Protein AF-0000000076614137 (afdb_homodimer)

Nearest PDB structures (foldseek):
  2bdt-assembly1_A-2  TM=6.161E-01  e=2.046E-04  Halalkalibacterium halodurans C-125
  7e9v-assembly1_A  TM=4.951E-01  e=6.235E-05  Homo sapiens
  1k6m-assembly1_A  TM=4.804E-01  e=2.887E-03  Homo sapiens
  4q1c-assembly1_B  TM=4.899E-01  e=1.077E-01  Homo sapiens
  3hnf-assembly1_B  TM=5.229E-01  e=7.682E+00  Homo sapiens

Structure (mmCIF, N/CA/C/O backbone):
data_AF-0000000076614137-model_v1
#
loop_
_entity.id
_entity.type
_entity.pdbx_description
1 polymer 'Uncharacterized protein'
#
loop_
_atom_site.group_PDB
_atom_site.id
_atom_site.type_symbol
_atom_site.label_atom_id
_atom_site.label_alt_id
_atom_site.label_comp_id
_atom_site.label_asym_id
_atom_site.label_entity_id
_atom_site.label_seq_id
_atom_site.pdbx_PDB_ins_code
_atom_site.Cartn_x
_atom_site.Cartn_y
_atom_site.Cartn_z
_atom_site.occupancy
_atom_site.B_iso_or_equiv
_atom_site.auth_seq_id
_atom_site.auth_comp_id
_atom_site.auth_asym_id
_atom_site.auth_atom_id
_atom_site.pdbx_PDB_model_num
ATOM 1 N N . MET A 1 1 ? -42.375 39.562 22.141 1 20.2 1 MET A N 1
ATOM 2 C CA . MET A 1 1 ? -42.719 38.844 20.922 1 20.2 1 MET A CA 1
ATOM 3 C C . MET A 1 1 ? -41.5 38.188 20.328 1 20.2 1 MET A C 1
ATOM 5 O O . MET A 1 1 ? -41.531 36.969 20.062 1 20.2 1 MET A O 1
ATOM 9 N N . ASP A 1 2 ? -40.688 38.719 19.234 1 20.59 2 ASP A N 1
ATOM 10 C CA . ASP A 1 2 ? -40.344 38.281 17.891 1 20.59 2 ASP A CA 1
ATOM 11 C C . ASP A 1 2 ? -38.969 37.656 17.875 1 20.59 2 ASP A C 1
ATOM 13 O O . ASP A 1 2 ? -38 38.25 17.359 1 20.59 2 ASP A O 1
ATOM 17 N N . SER A 1 3 ? -38.406 37.031 18.797 1 27.34 3 SER A N 1
ATOM 18 C CA . SER A 1 3 ? -37 36.562 18.938 1 27.34 3 SER A CA 1
ATOM 19 C C . SER A 1 3 ? -36.719 35.438 17.969 1 27.34 3 SER A C 1
ATOM 21 O O . SER A 1 3 ? -35.656 34.781 18.062 1 27.34 3 SER A O 1
ATOM 23 N N . SER A 1 4 ? -37.688 34.844 17.141 1 26.98 4 SER A N 1
ATOM 24 C CA . SER A 1 4 ? -37.688 33.5 16.594 1 26.98 4 SER A CA 1
ATOM 25 C C . SER A 1 4 ? -36.719 33.375 15.422 1 26.98 4 SER A C 1
ATOM 27 O O . SER A 1 4 ? -36.531 32.281 14.883 1 26.98 4 SER A O 1
ATOM 29 N N . GLN A 1 5 ? -36.25 34.375 14.641 1 23.52 5 GLN A N 1
ATOM 30 C CA . GLN A 1 5 ? -36.031 34.156 13.211 1 23.52 5 GLN A CA 1
ATOM 31 C C . GLN A 1 5 ? -34.656 33.531 12.938 1 23.52 5 GLN A C 1
ATOM 33 O O . GLN A 1 5 ? -34.312 33.281 11.789 1 23.52 5 GLN A O 1
ATOM 38 N N . ASN A 1 6 ? -33.594 33.562 13.773 1 25.45 6 ASN A N 1
ATOM 39 C CA . ASN A 1 6 ? -32.312 33.531 13.086 1 25.45 6 ASN A CA 1
ATOM 40 C C . ASN A 1 6 ? -31.938 32.094 12.695 1 25.45 6 ASN A C 1
ATOM 42 O O . ASN A 1 6 ? -30.984 31.547 13.234 1 25.45 6 ASN A O 1
ATOM 46 N N . LYS A 1 7 ? -32.844 31.109 12.531 1 27.45 7 LYS A N 1
ATOM 47 C CA . LYS A 1 7 ? -32.562 29.688 12.391 1 27.45 7 LYS A CA 1
ATOM 48 C C . LYS A 1 7 ? -31.922 29.391 11.039 1 27.45 7 LYS A C 1
ATOM 50 O O . LYS A 1 7 ? -31.531 28.25 10.766 1 27.45 7 LYS A O 1
ATOM 55 N N . SER A 1 8 ? -32.188 30.062 9.875 1 25.67 8 SER A N 1
ATOM 56 C CA . SER A 1 8 ? -32.312 29.375 8.594 1 25.67 8 SER A CA 1
ATOM 57 C C . SER A 1 8 ? -30.953 29.141 7.953 1 25.67 8 SER A C 1
ATOM 59 O O . SER A 1 8 ? -30.859 28.547 6.879 1 25.67 8 SER A O 1
ATOM 61 N N . LEU A 1 9 ? -29.859 29.844 8.172 1 27.34 9 LEU A N 1
ATOM 62 C CA . LEU A 1 9 ? -28.891 30.062 7.105 1 27.34 9 LEU A CA 1
ATOM 63 C C . LEU A 1 9 ? -27.969 28.875 6.953 1 27.34 9 LEU A C 1
ATOM 65 O O . LEU A 1 9 ? -27.094 28.875 6.082 1 27.34 9 LEU A O 1
ATOM 69 N N . SER A 1 10 ? -27.781 28 7.973 1 29.66 10 SER A N 1
ATOM 70 C CA . SER A 1 10 ? -26.531 27.234 7.93 1 29.66 10 SER A CA 1
ATOM 71 C C . SER A 1 10 ? -26.656 26.031 7.004 1 29.66 10 SER A C 1
ATOM 73 O O . SER A 1 10 ? -25.75 25.219 6.926 1 29.66 10 SER A O 1
ATOM 75 N N . ALA A 1 11 ? -27.797 25.672 6.383 1 33.12 11 ALA A N 1
ATOM 76 C CA . ALA A 1 11 ? -28.141 24.469 5.637 1 33.12 11 ALA A CA 1
ATOM 77 C C . ALA A 1 11 ? -27.5 24.469 4.254 1 33.12 11 ALA A C 1
ATOM 79 O O . ALA A 1 11 ? -27.375 23.422 3.613 1 33.12 11 ALA A O 1
ATOM 80 N N . PRO A 1 12 ? -27.188 25.641 3.57 1 38.19 12 PRO A N 1
ATOM 81 C CA . PRO A 1 12 ? -27.016 25.641 2.117 1 38.19 12 PRO A CA 1
ATOM 82 C C . PRO A 1 12 ? -25.672 25.031 1.688 1 38.19 12 PRO A C 1
ATOM 84 O O . PRO A 1 12 ? -25.531 24.594 0.543 1 38.19 12 PRO A O 1
ATOM 87 N N . ALA A 1 13 ? -24.703 25.172 2.441 1 34.91 13 ALA A N 1
ATOM 88 C CA . ALA A 1 13 ? -23.375 24.844 1.896 1 34.91 13 ALA A CA 1
ATOM 89 C C . ALA A 1 13 ? -23.219 23.344 1.707 1 34.91 13 ALA A C 1
ATOM 91 O O . ALA A 1 13 ? -22.641 22.891 0.715 1 34.91 13 ALA A O 1
ATOM 92 N N . ASP A 1 14 ? -23.781 22.516 2.498 1 37.19 14 ASP A N 1
ATOM 93 C CA . ASP A 1 14 ? -23.656 21.062 2.416 1 37.19 14 ASP A CA 1
ATOM 94 C C . ASP A 1 14 ? -24.391 20.516 1.193 1 37.19 14 ASP A C 1
ATOM 96 O O . ASP A 1 14 ? -23.938 19.562 0.561 1 37.19 14 ASP A O 1
ATOM 100 N N . ALA A 1 15 ? -25.562 21.109 0.831 1 41.69 15 ALA A N 1
ATOM 101 C CA . ALA A 1 15 ? -26.344 20.719 -0.329 1 41.69 15 ALA A CA 1
ATOM 102 C C . ALA A 1 15 ? -25.625 21.031 -1.629 1 41.69 15 ALA A C 1
ATOM 104 O O . ALA A 1 15 ? -25.672 20.25 -2.584 1 41.69 15 ALA A O 1
ATOM 105 N N . LEU A 1 16 ? -24.922 22.078 -1.684 1 40.22 16 LEU A N 1
ATOM 106 C CA . LEU A 1 16 ? -24.203 22.469 -2.883 1 40.22 16 LEU A CA 1
ATOM 107 C C . LEU A 1 16 ? -22.984 21.578 -3.107 1 40.22 16 LEU A C 1
ATOM 109 O O . LEU A 1 16 ? -22.656 21.234 -4.246 1 40.22 16 LEU A O 1
ATOM 113 N N . ILE A 1 17 ? -22.375 21.141 -2.102 1 39.84 17 ILE A N 1
ATOM 114 C CA . ILE A 1 17 ? -21.234 20.234 -2.221 1 39.84 17 ILE A CA 1
ATOM 115 C C . ILE A 1 17 ? -21.734 18.859 -2.664 1 39.84 17 ILE A C 1
ATOM 117 O O . ILE A 1 17 ? -21.109 18.219 -3.521 1 39.84 17 ILE A O 1
ATOM 121 N N . GLU A 1 18 ? -22.844 18.453 -2.156 1 42.62 18 GLU A N 1
ATOM 122 C CA . GLU A 1 18 ? -23.453 17.203 -2.605 1 42.62 18 GLU A CA 1
ATOM 123 C C . GLU A 1 18 ? -23.906 17.297 -4.062 1 42.62 18 GLU A C 1
ATOM 125 O O . GLU A 1 18 ? -23.734 16.359 -4.836 1 42.62 18 GLU A O 1
ATOM 130 N N . ASP A 1 19 ? -24.438 18.406 -4.426 1 43.34 19 ASP A N 1
ATOM 131 C CA . ASP A 1 19 ? -24.906 18.641 -5.785 1 43.34 19 ASP A CA 1
ATOM 132 C C . ASP A 1 19 ? -23.75 18.688 -6.777 1 43.34 19 ASP A C 1
ATOM 134 O O . ASP A 1 19 ? -23.844 18.125 -7.871 1 43.34 19 ASP A O 1
ATOM 138 N N . LYS A 1 20 ? -22.734 19.422 -6.434 1 38.66 20 LYS A N 1
ATOM 139 C CA . LYS A 1 20 ? -21.609 19.5 -7.355 1 38.66 20 LYS A CA 1
ATOM 140 C C . LYS A 1 20 ? -20.828 18.188 -7.398 1 38.66 20 LYS A C 1
ATOM 142 O O . LYS A 1 20 ? -20.359 17.781 -8.461 1 38.66 20 LYS A O 1
ATOM 147 N N . ALA A 1 21 ? -20.641 17.578 -6.324 1 39.12 21 ALA A N 1
ATOM 148 C CA . ALA A 1 21 ? -20.094 16.219 -6.332 1 39.12 21 ALA A CA 1
ATOM 149 C C . ALA A 1 21 ? -21 15.266 -7.102 1 39.12 21 ALA A C 1
ATOM 151 O O . ALA A 1 21 ? -20.516 14.438 -7.879 1 39.12 21 ALA A O 1
ATOM 152 N N . GLU A 1 22 ? -22.281 15.352 -6.957 1 43.31 22 GLU A N 1
ATOM 153 C CA . GLU A 1 22 ? -23.25 14.641 -7.781 1 43.31 22 GLU A CA 1
ATOM 154 C C . GLU A 1 22 ? -23.188 15.102 -9.234 1 43.31 22 GLU A C 1
ATOM 156 O O . GLU A 1 22 ? -23.234 14.281 -10.156 1 43.31 22 GLU A O 1
ATOM 161 N N . ALA A 1 23 ? -23.109 16.391 -9.508 1 40.66 23 ALA A N 1
ATOM 162 C CA . ALA A 1 23 ? -23.016 16.891 -10.875 1 40.66 23 ALA A CA 1
ATOM 163 C C . ALA A 1 23 ? -21.688 16.484 -11.516 1 40.66 23 ALA A C 1
ATOM 165 O O . ALA A 1 23 ? -21.656 16.062 -12.68 1 40.66 23 ALA A O 1
ATOM 166 N N . LEU A 1 24 ? -20.609 16.641 -10.859 1 38.47 24 LEU A N 1
ATOM 167 C CA . LEU A 1 24 ? -19.328 16.156 -11.383 1 38.47 24 LEU A CA 1
ATOM 168 C C . LEU A 1 24 ? -19.344 14.641 -11.523 1 38.47 24 LEU A C 1
ATOM 170 O O . LEU A 1 24 ? -18.812 14.102 -12.5 1 38.47 24 LEU A O 1
ATOM 174 N N . ALA A 1 25 ? -19.953 13.953 -10.562 1 39.44 25 ALA A N 1
ATOM 175 C CA . ALA A 1 25 ? -20.25 12.531 -10.719 1 39.44 25 ALA A CA 1
ATOM 176 C C . ALA A 1 25 ? -21.203 12.289 -11.883 1 39.44 25 ALA A C 1
ATOM 178 O O . ALA A 1 25 ? -21.016 11.352 -12.664 1 39.44 25 ALA A O 1
ATOM 179 N N . GLU A 1 26 ? -22.203 13.07 -12.008 1 41.53 26 GLU A N 1
ATOM 180 C CA . GLU A 1 26 ? -23.109 12.992 -13.141 1 41.53 26 GLU A CA 1
ATOM 181 C C . GLU A 1 26 ? -22.375 13.297 -14.453 1 41.53 26 GLU A C 1
ATOM 183 O O . GLU A 1 26 ? -22.609 12.633 -15.461 1 41.53 26 GLU A O 1
ATOM 188 N N . LEU A 1 27 ? -21.609 14.352 -14.508 1 37.06 27 LEU A N 1
ATOM 189 C CA . LEU A 1 27 ? -20.844 14.641 -15.719 1 37.06 27 LEU A CA 1
ATOM 190 C C . LEU A 1 27 ? -19.859 13.523 -16.016 1 37.06 27 LEU A C 1
ATOM 192 O O . LEU A 1 27 ? -19.734 13.094 -17.172 1 37.06 27 LEU A O 1
ATOM 196 N N . ASN A 1 28 ? -19.109 13.109 -15.07 1 36.03 28 ASN A N 1
ATOM 197 C CA . ASN A 1 28 ? -18.25 11.953 -15.281 1 36.03 28 ASN A CA 1
ATOM 198 C C . ASN A 1 28 ? -19.062 10.68 -15.5 1 36.03 28 ASN A C 1
ATOM 200 O O . ASN A 1 28 ? -18.656 9.82 -16.281 1 36.03 28 ASN A O 1
ATOM 204 N N . GLN A 1 29 ? -20.125 10.57 -14.852 1 37.5 29 GLN A N 1
ATOM 205 C CA . GLN A 1 29 ? -21.062 9.492 -15.164 1 37.5 29 GLN A CA 1
ATOM 206 C C . GLN A 1 29 ? -21.578 9.602 -16.594 1 37.5 29 GLN A C 1
ATOM 208 O O . GLN A 1 29 ? -21.781 8.586 -17.266 1 37.5 29 GLN A O 1
ATOM 213 N N . GLU A 1 30 ? -22.078 10.711 -17.016 1 36.88 30 GLU A N 1
ATOM 214 C CA . GLU A 1 30 ? -22.531 10.836 -18.406 1 36.88 30 GLU A CA 1
ATOM 215 C C . GLU A 1 30 ? -21.438 10.445 -19.391 1 36.88 30 GLU A C 1
ATOM 217 O O . GLU A 1 30 ? -21.719 9.789 -20.391 1 36.88 30 GLU A O 1
ATOM 222 N N . VAL A 1 31 ? -20.266 10.898 -19.219 1 33.88 31 VAL A N 1
ATOM 223 C CA . VAL A 1 31 ? -19.188 10.438 -20.094 1 33.88 31 VAL A CA 1
ATOM 224 C C . VAL A 1 31 ? -18.938 8.945 -19.859 1 33.88 31 VAL A C 1
ATOM 226 O O . VAL A 1 31 ? -18.734 8.188 -20.797 1 33.88 31 VAL A O 1
ATOM 229 N N . LEU A 1 32 ? -18.906 8.531 -18.578 1 34.47 32 LEU A N 1
ATOM 230 C CA . LEU A 1 32 ? -18.688 7.137 -18.234 1 34.47 32 LEU A CA 1
ATOM 231 C C . LEU A 1 32 ? -19.969 6.328 -18.391 1 34.47 32 LEU A C 1
ATOM 233 O O . LEU A 1 32 ? -19.922 5.105 -18.547 1 34.47 32 LEU A O 1
ATOM 237 N N . SER A 1 33 ? -21.141 6.777 -18.016 1 37.41 33 SER A N 1
ATOM 238 C CA . SER A 1 33 ? -22.359 6.004 -18.219 1 37.41 33 SER A CA 1
ATOM 239 C C . SER A 1 33 ? -22.484 5.52 -19.656 1 37.41 33 SER A C 1
ATOM 241 O O . SER A 1 33 ? -23.422 4.781 -19.984 1 37.41 33 SER A O 1
ATOM 243 N N . LYS A 1 34 ? -22.25 6.398 -20.609 1 38.81 34 LYS A N 1
ATOM 244 C CA . LYS A 1 34 ? -22.703 5.805 -21.859 1 38.81 34 LYS A CA 1
ATOM 245 C C . LYS A 1 34 ? -22.375 4.312 -21.906 1 38.81 34 LYS A C 1
ATOM 247 O O . LYS A 1 34 ? -23.281 3.477 -21.922 1 38.81 34 LYS A O 1
ATOM 252 N N . LYS A 1 35 ? -21.391 3.656 -22.953 1 36.19 35 LYS A N 1
ATOM 253 C CA . LYS A 1 35 ? -21.469 2.371 -23.656 1 36.19 35 LYS A CA 1
ATOM 254 C C . LYS A 1 35 ? -20.891 1.248 -22.797 1 36.19 35 LYS A C 1
ATOM 256 O O . LYS A 1 35 ? -19.672 1.085 -22.719 1 36.19 35 LYS A O 1
ATOM 261 N N . ILE A 1 36 ? -21.281 1.041 -21.547 1 46.97 36 ILE A N 1
ATOM 262 C CA . ILE A 1 36 ? -21.047 -0.361 -21.234 1 46.97 36 ILE A CA 1
ATOM 263 C C . ILE A 1 36 ? -21.031 -1.191 -22.516 1 46.97 36 ILE A C 1
ATOM 265 O O . ILE A 1 36 ? -22.047 -1.337 -23.172 1 46.97 36 ILE A O 1
ATOM 269 N N . SER A 1 37 ? -20.016 -1.216 -23 1 53.12 37 SER A N 1
ATOM 270 C CA . SER A 1 37 ? -19.922 -1.922 -24.281 1 53.12 37 SER A CA 1
ATOM 271 C C . SER A 1 37 ? -20.562 -3.307 -24.188 1 53.12 37 SER A C 1
ATOM 273 O O . SER A 1 37 ? -20.531 -3.939 -23.125 1 53.12 37 SER A O 1
ATOM 275 N N . LYS A 1 38 ? -21.594 -3.633 -24.891 1 59.59 38 LYS A N 1
ATOM 276 C CA . LYS A 1 38 ? -22.156 -4.957 -25.141 1 59.59 38 LYS A CA 1
ATOM 277 C C . LYS A 1 38 ? -21.141 -6.055 -24.828 1 59.59 38 LYS A C 1
ATOM 279 O O . LYS A 1 38 ? -21.531 -7.168 -24.453 1 59.59 38 LYS A O 1
ATOM 284 N N . TYR A 1 39 ? -19.922 -5.594 -24.672 1 62.72 39 TYR A N 1
ATOM 285 C CA . TYR A 1 39 ? -18.875 -6.609 -24.547 1 62.72 39 TYR A CA 1
ATOM 286 C C . TYR A 1 39 ? -18.578 -6.898 -23.078 1 62.72 39 TYR A C 1
ATOM 288 O O . TYR A 1 39 ? -18.109 -7.988 -22.75 1 62.72 39 TYR A O 1
ATOM 296 N N . ASP A 1 40 ? -18.938 -5.984 -22.234 1 64.06 40 ASP A N 1
ATOM 297 C CA . ASP A 1 40 ? -18.516 -6.145 -20.844 1 64.06 40 ASP A CA 1
ATOM 298 C C . ASP A 1 40 ? -19.438 -7.105 -20.094 1 64.06 40 ASP A C 1
ATOM 300 O O . ASP A 1 40 ? -19.062 -7.68 -19.078 1 64.06 40 ASP A O 1
ATOM 304 N N . VAL A 1 41 ? -20.484 -7.422 -20.656 1 64 41 VAL A N 1
ATOM 305 C CA . VAL A 1 41 ? -21.469 -8.281 -20.016 1 64 41 VAL A CA 1
ATOM 306 C C . VAL A 1 41 ? -21.125 -9.75 -20.266 1 64 41 VAL A C 1
ATOM 308 O O . VAL A 1 41 ? -21.422 -10.609 -19.438 1 64 41 VAL A O 1
ATOM 311 N N . LEU A 1 42 ? -20.375 -10.016 -21.312 1 72.81 42 LEU A N 1
ATOM 312 C CA . LEU A 1 42 ? -20.109 -11.406 -21.672 1 72.81 42 LEU A CA 1
ATOM 313 C C . LEU A 1 42 ? -18.812 -11.898 -21.031 1 72.81 42 LEU A C 1
ATOM 315 O O . LEU A 1 42 ? -17.797 -11.211 -21.062 1 72.81 42 LEU A O 1
ATOM 319 N N . LYS A 1 43 ? -18.984 -13.062 -20.391 1 77.75 43 LYS A N 1
ATOM 320 C CA . LYS A 1 43 ? -17.844 -13.672 -19.719 1 77.75 43 LYS A CA 1
ATOM 321 C C . LYS A 1 43 ? -17.062 -14.562 -20.688 1 77.75 43 LYS A C 1
ATOM 323 O O . LYS A 1 43 ? -17.656 -15.258 -21.516 1 77.75 43 LYS A O 1
ATOM 328 N N . VAL A 1 44 ? -15.805 -14.32 -20.656 1 83.88 44 VAL A N 1
ATOM 329 C CA . VAL A 1 44 ? -14.922 -15.188 -21.422 1 83.88 44 VAL A CA 1
ATOM 330 C C . VAL A 1 44 ? -14.078 -16.031 -20.469 1 83.88 44 VAL A C 1
ATOM 332 O O . VAL A 1 44 ? -13.383 -15.5 -19.609 1 83.88 44 VAL A O 1
ATOM 335 N N . ARG A 1 45 ? -14.195 -17.344 -20.609 1 81.56 45 ARG A N 1
ATOM 336 C CA . ARG A 1 45 ? -13.391 -18.25 -19.812 1 81.56 45 ARG A CA 1
ATOM 337 C C . ARG A 1 45 ? -12.102 -18.625 -20.531 1 81.56 45 ARG A C 1
ATOM 339 O O . ARG A 1 45 ? -12.141 -19.062 -21.688 1 81.56 45 ARG A O 1
ATOM 346 N N . VAL A 1 46 ? -11.031 -18.406 -19.906 1 83.5 46 VAL A N 1
ATOM 347 C CA . VAL A 1 46 ? -9.727 -18.719 -20.469 1 83.5 46 VAL A CA 1
ATOM 348 C C . VAL A 1 46 ? -9.141 -19.953 -19.781 1 83.5 46 VAL A C 1
ATOM 350 O O . VAL A 1 46 ? -8.914 -19.953 -18.578 1 83.5 46 VAL A O 1
ATOM 353 N N . TRP A 1 47 ? -8.922 -20.922 -20.562 1 78.56 47 TRP A N 1
ATOM 354 C CA . TRP A 1 47 ? -8.531 -22.234 -20.031 1 78.56 47 TRP A CA 1
ATOM 355 C C . TRP A 1 47 ? -7.016 -22.391 -20.078 1 78.56 47 TRP A C 1
ATOM 357 O O . TRP A 1 47 ? -6.371 -22.047 -21.062 1 78.56 47 TRP A O 1
ATOM 367 N N . LEU A 1 48 ? -6.566 -22.719 -19 1 75.06 48 LEU A N 1
ATOM 368 C CA . LEU A 1 48 ? -5.203 -23.219 -18.906 1 75.06 48 LEU A CA 1
ATOM 369 C C . LEU A 1 48 ? -5.199 -24.75 -18.781 1 75.06 48 LEU A C 1
ATOM 371 O O . LEU A 1 48 ? -6.219 -25.391 -19.031 1 75.06 48 LEU A O 1
ATOM 375 N N . ASP A 1 49 ? -4.16 -25.5 -18.625 1 68.31 49 ASP A N 1
ATOM 376 C CA . ASP A 1 49 ? -4.086 -26.953 -18.594 1 68.31 49 ASP A CA 1
ATOM 377 C C . ASP A 1 49 ? -5.223 -27.547 -17.766 1 68.31 49 ASP A C 1
ATOM 379 O O . ASP A 1 49 ? -6.117 -28.203 -18.297 1 68.31 49 ASP A O 1
ATOM 383 N N . ASP A 1 50 ? -5.371 -27.266 -16.609 1 63.78 50 ASP A N 1
ATOM 384 C CA . ASP A 1 50 ? -6.367 -27.953 -15.781 1 63.78 50 ASP A CA 1
ATOM 385 C C . ASP A 1 50 ? -7.293 -26.953 -15.102 1 63.78 50 ASP A C 1
ATOM 387 O O . ASP A 1 50 ? -8.156 -27.328 -14.305 1 63.78 50 ASP A O 1
ATOM 391 N N . HIS A 1 51 ? -7.188 -25.688 -15.414 1 68.12 51 HIS A N 1
ATOM 392 C CA . HIS A 1 51 ? -8.039 -24.688 -14.773 1 68.12 51 HIS A CA 1
ATOM 393 C C . HIS A 1 51 ? -8.305 -23.516 -15.703 1 68.12 51 HIS A C 1
ATOM 395 O O . HIS A 1 51 ? -7.727 -23.438 -16.797 1 68.12 51 HIS A O 1
ATOM 401 N N . PHE A 1 52 ? -9.391 -22.844 -15.391 1 72.31 52 PHE A N 1
ATOM 402 C CA . PHE A 1 52 ? -9.703 -21.672 -16.203 1 72.31 52 PHE A CA 1
ATOM 403 C C . PHE A 1 52 ? -9.797 -20.422 -15.336 1 72.31 52 PHE A C 1
ATOM 405 O O . PHE A 1 52 ? -9.875 -20.516 -14.109 1 72.31 52 PHE A O 1
ATOM 412 N N . PHE A 1 53 ? -9.594 -19.297 -15.891 1 72.44 53 PHE A N 1
ATOM 413 C CA . PHE A 1 53 ? -9.898 -18.016 -15.273 1 72.44 53 PHE A CA 1
ATOM 414 C C . PHE A 1 53 ? -10.781 -17.172 -16.188 1 72.44 53 PHE A C 1
ATOM 416 O O . PHE A 1 53 ? -10.906 -17.453 -17.375 1 72.44 53 PHE A O 1
ATOM 423 N N . ILE A 1 54 ? -11.461 -16.266 -15.594 1 74.31 54 ILE A N 1
ATOM 424 C CA . ILE A 1 54 ? -12.312 -15.375 -16.375 1 74.31 54 ILE A CA 1
ATOM 425 C C . ILE A 1 54 ? -11.5 -14.188 -16.891 1 74.31 54 ILE A C 1
ATOM 427 O O . ILE A 1 54 ? -10.781 -13.539 -16.125 1 74.31 54 ILE A O 1
ATOM 431 N N . PHE A 1 55 ? -11.734 -13.953 -18.078 1 81.88 55 PHE A N 1
ATOM 432 C CA . PHE A 1 55 ? -11.039 -12.859 -18.75 1 81.88 55 PHE A CA 1
ATOM 433 C C . PHE A 1 55 ? -11.398 -11.523 -18.109 1 81.88 55 PHE A C 1
ATOM 435 O O . PHE A 1 55 ? -12.578 -11.25 -17.828 1 81.88 55 PHE A O 1
ATOM 442 N N . SER A 1 56 ? -10.375 -10.758 -17.812 1 78.75 56 SER A N 1
ATOM 443 C CA . SER A 1 56 ? -10.531 -9.414 -17.266 1 78.75 56 SER A CA 1
ATOM 444 C C . SER A 1 56 ? -9.68 -8.398 -18 1 78.75 56 SER A C 1
ATOM 446 O O . SER A 1 56 ? -8.453 -8.508 -18.016 1 78.75 56 SER A O 1
ATOM 448 N N . ARG A 1 57 ? -10.352 -7.41 -18.578 1 84.94 57 ARG A N 1
ATOM 449 C CA . ARG A 1 57 ? -9.625 -6.34 -19.25 1 84.94 57 ARG A CA 1
ATOM 450 C C . ARG A 1 57 ? -8.633 -5.676 -18.297 1 84.94 57 ARG A C 1
ATOM 452 O O . ARG A 1 57 ? -7.527 -5.312 -18.688 1 84.94 57 ARG A O 1
ATOM 459 N N . PHE A 1 58 ? -9.117 -5.574 -17.156 1 77.25 58 PHE A N 1
ATOM 460 C CA . PHE A 1 58 ? -8.297 -4.922 -16.141 1 77.25 58 PHE A CA 1
ATOM 461 C C . PHE A 1 58 ? -7.004 -5.703 -15.914 1 77.25 58 PHE A C 1
ATOM 463 O O . PHE A 1 58 ? -5.914 -5.121 -15.906 1 77.25 58 PHE A O 1
ATOM 470 N N . LEU A 1 59 ? -7.117 -6.973 -15.766 1 79.31 59 LEU A N 1
ATOM 471 C CA . LEU A 1 59 ? -5.949 -7.801 -15.484 1 79.31 59 LEU A CA 1
ATOM 472 C C . LEU A 1 59 ? -4.977 -7.785 -16.656 1 79.31 59 LEU A C 1
ATOM 474 O O . LEU A 1 59 ? -3.762 -7.715 -16.453 1 79.31 59 LEU A O 1
ATOM 478 N N . VAL A 1 60 ? -5.512 -7.867 -17.828 1 87.31 60 VAL A N 1
ATOM 479 C CA . VAL A 1 60 ? -4.672 -7.844 -19.016 1 87.31 60 VAL A CA 1
ATOM 480 C C . VAL A 1 60 ? -3.936 -6.508 -19.109 1 87.31 60 VAL A C 1
ATOM 482 O O . VAL A 1 60 ? -2.732 -6.473 -19.375 1 87.31 60 VAL A O 1
ATOM 485 N N . SER A 1 61 ? -4.691 -5.457 -18.875 1 87.88 61 SER A N 1
ATOM 486 C CA . SER A 1 61 ? -4.086 -4.129 -18.922 1 87.88 61 SER A CA 1
ATOM 487 C C . SER A 1 61 ? -2.967 -4 -17.906 1 87.88 61 SER A C 1
ATOM 489 O O . SER A 1 61 ? -1.922 -3.41 -18.188 1 87.88 61 SER A O 1
ATOM 491 N N . ARG A 1 62 ? -3.156 -4.512 -16.797 1 84 62 ARG A N 1
ATOM 492 C CA . ARG A 1 62 ? -2.174 -4.426 -15.727 1 84 62 ARG A CA 1
ATOM 493 C C . ARG A 1 62 ? -0.896 -5.176 -16.094 1 84 62 ARG A C 1
ATOM 495 O O . ARG A 1 62 ? 0.208 -4.707 -15.805 1 84 62 ARG A O 1
ATOM 502 N N . ILE A 1 63 ? -1.085 -6.328 -16.641 1 88.25 63 ILE A N 1
ATOM 503 C CA . ILE A 1 63 ? 0.084 -7.109 -17.031 1 88.25 63 ILE A CA 1
ATOM 504 C C . ILE A 1 63 ? 0.848 -6.375 -18.125 1 88.25 63 ILE A C 1
ATOM 506 O O . ILE A 1 63 ? 2.08 -6.367 -18.141 1 88.25 63 ILE A O 1
ATOM 510 N N . LEU A 1 64 ? 0.112 -5.773 -19.031 1 91.56 64 LEU A N 1
ATOM 511 C CA . LEU A 1 64 ? 0.746 -4.988 -20.078 1 91.56 64 LEU A CA 1
ATOM 512 C C . LEU A 1 64 ? 1.532 -3.82 -19.484 1 91.56 64 LEU A C 1
ATOM 514 O O . LEU A 1 64 ? 2.676 -3.576 -19.891 1 91.56 64 LEU A O 1
ATOM 518 N N . THR A 1 65 ? 0.933 -3.217 -18.547 1 86.81 65 THR A N 1
ATOM 519 C CA . THR A 1 65 ? 1.591 -2.084 -17.891 1 86.81 65 THR A CA 1
ATOM 520 C C . THR A 1 65 ? 2.82 -2.543 -17.125 1 86.81 65 THR A C 1
ATOM 522 O O . THR A 1 65 ? 3.846 -1.856 -17.109 1 86.81 65 THR A O 1
ATOM 525 N N . LEU A 1 66 ? 2.619 -3.617 -16.5 1 87.88 66 LEU A N 1
ATOM 526 C CA . LEU A 1 66 ? 3.756 -4.199 -15.797 1 87.88 66 LEU A CA 1
ATOM 527 C C . LEU A 1 66 ? 4.922 -4.438 -16.75 1 87.88 66 LEU A C 1
ATOM 529 O O . LEU A 1 66 ? 6.086 -4.324 -16.344 1 87.88 66 LEU A O 1
ATOM 533 N N . ASN A 1 67 ? 4.586 -4.73 -17.953 1 90.06 67 ASN A N 1
ATOM 534 C CA . ASN A 1 67 ? 5.605 -4.961 -18.969 1 90.06 67 ASN A CA 1
ATOM 535 C C . ASN A 1 67 ? 6.012 -3.666 -19.656 1 90.06 67 ASN A C 1
ATOM 537 O O . ASN A 1 67 ? 6.551 -3.691 -20.766 1 90.06 67 ASN A O 1
ATOM 541 N N . LYS A 1 68 ? 5.656 -2.619 -19.078 1 86.12 68 LYS A N 1
ATOM 542 C CA . LYS A 1 68 ? 6.098 -1.276 -19.453 1 86.12 68 LYS A CA 1
ATOM 543 C C . LYS A 1 68 ? 5.406 -0.794 -20.719 1 86.12 68 LYS A C 1
ATOM 545 O O . LYS A 1 68 ? 5.934 0.06 -21.438 1 86.12 68 LYS A O 1
ATOM 550 N N . VAL A 1 69 ? 4.316 -1.443 -21.047 1 90.75 69 VAL A N 1
ATOM 551 C CA . VAL A 1 69 ? 3.418 -0.832 -22.016 1 90.75 69 VAL A CA 1
ATOM 552 C C . VAL A 1 69 ? 2.689 0.348 -21.391 1 90.75 69 VAL A C 1
ATOM 554 O O . VAL A 1 69 ? 2.166 0.235 -20.266 1 90.75 69 VAL A O 1
ATOM 557 N N . PRO A 1 70 ? 2.699 1.447 -22.031 1 86.31 70 PRO A N 1
ATOM 558 C CA . PRO A 1 70 ? 2.023 2.607 -21.438 1 86.31 70 PRO A CA 1
ATOM 559 C C . PRO A 1 70 ? 0.569 2.318 -21.078 1 86.31 70 PRO A C 1
ATOM 561 O O . PRO A 1 70 ? -0.125 1.603 -21.797 1 86.31 70 PRO A O 1
ATOM 564 N N . PRO A 1 71 ? 0.075 2.994 -20 1 83.38 71 PRO A N 1
ATOM 565 C CA . PRO A 1 71 ? -1.271 2.715 -19.5 1 83.38 71 PRO A CA 1
ATOM 566 C C . PRO A 1 71 ? -2.355 2.957 -20.547 1 83.38 71 PRO A C 1
ATOM 568 O O . PRO A 1 71 ? -3.289 2.158 -20.672 1 83.38 71 PRO A O 1
ATOM 571 N N . LYS A 1 72 ? -2.26 3.979 -21.234 1 84.75 72 LYS A N 1
ATOM 572 C CA . LYS A 1 72 ? -3.264 4.305 -22.25 1 84.75 72 LYS A CA 1
ATOM 573 C C . LYS A 1 72 ? -3.375 3.195 -23.281 1 84.75 72 LYS A C 1
ATOM 575 O O . LYS A 1 72 ? -4.477 2.752 -23.609 1 84.75 72 LYS A O 1
ATOM 580 N N . ASP A 1 73 ? -2.246 2.74 -23.766 1 92.88 73 ASP A N 1
ATOM 581 C CA . ASP A 1 73 ? -2.227 1.666 -24.75 1 92.88 73 ASP A CA 1
ATOM 582 C C . ASP A 1 73 ? -2.682 0.345 -24.141 1 92.88 73 ASP A C 1
ATOM 584 O O . ASP A 1 73 ? -3.385 -0.437 -24.781 1 92.88 73 ASP A O 1
ATOM 588 N N . SER A 1 74 ? -2.254 0.111 -22.922 1 92.25 74 SER A N 1
ATOM 589 C CA . SER A 1 74 ? -2.619 -1.125 -22.234 1 92.25 74 SER A CA 1
ATOM 590 C C . SER A 1 74 ? -4.133 -1.271 -22.125 1 92.25 74 SER A C 1
ATOM 592 O O . SER A 1 74 ? -4.676 -2.355 -22.359 1 92.25 74 SER A O 1
ATOM 594 N N . ILE A 1 75 ? -4.762 -0.214 -21.844 1 88.19 75 ILE A N 1
ATOM 595 C CA . ILE A 1 75 ? -6.215 -0.21 -21.688 1 88.19 75 ILE A CA 1
ATOM 596 C C . ILE A 1 75 ? -6.875 -0.466 -23.047 1 88.19 75 ILE A C 1
ATOM 598 O O . ILE A 1 75 ? -7.797 -1.277 -23.156 1 88.19 75 ILE A O 1
ATOM 602 N N . ARG A 1 76 ? -6.391 0.143 -24.016 1 92.06 76 ARG A N 1
ATOM 603 C CA . ARG A 1 76 ? -6.965 0.007 -25.359 1 92.06 76 ARG A CA 1
ATOM 604 C C . ARG A 1 76 ? -6.738 -1.396 -25.906 1 92.06 76 ARG A C 1
ATOM 606 O O . ARG A 1 76 ? -7.641 -1.982 -26.516 1 92.06 76 ARG A O 1
ATOM 613 N N . ILE A 1 77 ? -5.566 -1.885 -25.719 1 95.19 77 ILE A N 1
ATOM 614 C CA . ILE A 1 77 ? -5.234 -3.225 -26.188 1 95.19 77 ILE A CA 1
ATOM 615 C C . ILE A 1 77 ? -6.141 -4.25 -25.516 1 95.19 77 ILE A C 1
ATOM 617 O O . ILE A 1 77 ? -6.676 -5.145 -26.172 1 95.19 77 ILE A O 1
ATOM 621 N N . ALA A 1 78 ? -6.316 -4.086 -24.25 1 92.25 78 ALA A N 1
ATOM 622 C CA . ALA A 1 78 ? -7.176 -5 -23.5 1 92.25 78 ALA A CA 1
ATOM 623 C C . ALA A 1 78 ? -8.617 -4.922 -24 1 92.25 78 ALA A C 1
ATOM 625 O O . ALA A 1 78 ? -9.305 -5.945 -24.094 1 92.25 78 ALA A O 1
ATOM 626 N N . MET A 1 79 ? -9.016 -3.752 -24.297 1 89.94 79 MET A N 1
ATOM 627 C CA . MET A 1 79 ? -10.367 -3.547 -24.828 1 89.94 79 MET A CA 1
ATOM 628 C C . MET A 1 79 ? -10.516 -4.195 -26.188 1 89.94 79 MET A C 1
ATOM 630 O O . MET A 1 79 ? -11.516 -4.867 -26.453 1 89.94 79 MET A O 1
ATOM 634 N N . ASP A 1 80 ? -9.578 -3.986 -27 1 94.12 80 ASP A N 1
ATOM 635 C CA . ASP A 1 80 ? -9.609 -4.562 -28.344 1 94.12 80 ASP A CA 1
ATOM 636 C C . ASP A 1 80 ? -9.609 -6.086 -28.281 1 94.12 80 ASP A C 1
ATOM 638 O O . ASP A 1 80 ? -10.266 -6.742 -29.094 1 94.12 80 ASP A O 1
ATOM 642 N N . LEU A 1 81 ? -8.891 -6.598 -27.375 1 94.62 81 LEU A N 1
ATOM 643 C CA . LEU A 1 81 ? -8.867 -8.047 -27.203 1 94.62 81 LEU A CA 1
ATOM 644 C C . LEU A 1 81 ? -10.242 -8.57 -26.797 1 94.62 81 LEU A C 1
ATOM 646 O O . LEU A 1 81 ? -10.727 -9.555 -27.375 1 94.62 81 LEU A O 1
ATOM 650 N N . LYS A 1 82 ? -10.82 -7.898 -25.844 1 91.31 82 LYS A N 1
ATOM 651 C CA . LYS A 1 82 ? -12.148 -8.305 -25.406 1 91.31 82 LYS A CA 1
ATOM 652 C C . LYS A 1 82 ? -13.148 -8.227 -26.562 1 91.31 82 LYS A C 1
ATOM 654 O O . LYS A 1 82 ? -13.945 -9.148 -26.766 1 91.31 82 LYS A O 1
ATOM 659 N N . LYS A 1 83 ? -13.109 -7.168 -27.219 1 91 83 LYS A N 1
ATOM 660 C CA . LYS A 1 83 ? -13.992 -6.977 -28.359 1 91 83 LYS A CA 1
ATOM 661 C C . LYS A 1 83 ? -13.812 -8.102 -29.391 1 91 83 LYS A C 1
ATOM 663 O O . LYS A 1 83 ? -14.797 -8.641 -29.891 1 91 83 LYS A O 1
ATOM 668 N N . LEU A 1 84 ? -12.594 -8.391 -29.641 1 93.31 84 LEU A N 1
ATOM 669 C CA . LEU A 1 84 ? -12.289 -9.438 -30.625 1 93.31 84 LEU A CA 1
ATOM 670 C C . LEU A 1 84 ? -12.82 -10.789 -30.156 1 93.31 84 LEU A C 1
ATOM 672 O O . LEU A 1 84 ? -13.406 -11.531 -30.938 1 93.31 84 LEU A O 1
ATOM 676 N N . LEU A 1 85 ? -12.617 -11.109 -28.938 1 92.88 85 LEU A N 1
ATOM 677 C CA . LEU A 1 85 ? -13.062 -12.391 -28.391 1 92.88 85 LEU A CA 1
ATOM 678 C C . LEU A 1 85 ? -14.578 -12.5 -28.438 1 92.88 85 LEU A C 1
ATOM 680 O O . LEU A 1 85 ? -15.125 -13.555 -28.766 1 92.88 85 LEU A O 1
ATOM 684 N N . VAL A 1 86 ? -15.242 -11.406 -28.125 1 88.94 86 VAL A N 1
ATOM 685 C CA . VAL A 1 86 ? -16.703 -11.398 -28.109 1 88.94 86 VAL A CA 1
ATOM 686 C C . VAL A 1 86 ? -17.25 -11.453 -29.531 1 88.94 86 VAL A C 1
ATOM 688 O O . VAL A 1 86 ? -18.188 -12.195 -29.812 1 88.94 86 VAL A O 1
ATOM 691 N N . GLU A 1 87 ? -16.734 -10.656 -30.375 1 89.88 87 GLU A N 1
ATOM 692 C CA . GLU A 1 87 ? -17.172 -10.625 -31.766 1 89.88 87 GLU A CA 1
ATOM 693 C C . GLU A 1 87 ? -16.969 -11.977 -32.438 1 89.88 87 GLU A C 1
ATOM 695 O O . GLU A 1 87 ? -17.781 -12.383 -33.281 1 89.88 87 GLU A O 1
ATOM 700 N N . GLU A 1 88 ? -15.922 -12.688 -32.094 1 91.94 88 GLU A N 1
ATOM 701 C CA . GLU A 1 88 ? -15.641 -14.008 -32.625 1 91.94 88 GLU A CA 1
ATOM 702 C C . GLU A 1 88 ? -16.375 -15.094 -31.844 1 91.94 88 GLU A C 1
ATOM 704 O O . GLU A 1 88 ? -16.156 -16.281 -32.062 1 91.94 88 GLU A O 1
ATOM 709 N N . GLU A 1 89 ? -17.125 -14.648 -30.828 1 88.94 89 GLU A N 1
ATOM 710 C CA . GLU A 1 89 ? -17.953 -15.516 -29.984 1 88.94 89 GLU A CA 1
ATOM 711 C C . GLU A 1 89 ? -17.094 -16.562 -29.266 1 88.94 89 GLU A C 1
ATOM 713 O O . GLU A 1 89 ? -17.453 -17.734 -29.219 1 88.94 89 GLU A O 1
ATOM 718 N N . LYS A 1 90 ? -15.914 -16.141 -28.938 1 90.5 90 LYS A N 1
ATOM 719 C CA . LYS A 1 90 ? -15.023 -16.984 -28.156 1 90.5 90 LYS A CA 1
ATOM 720 C C . LYS A 1 90 ? -15.273 -16.797 -26.656 1 90.5 90 LYS A C 1
ATOM 722 O O . LYS A 1 90 ? -14.508 -16.109 -25.969 1 90.5 90 LYS A O 1
ATOM 727 N N . PHE A 1 91 ? -16.219 -17.484 -26.141 1 88.19 91 PHE A N 1
ATOM 728 C CA . PHE A 1 91 ? -16.578 -17.359 -24.734 1 88.19 91 PHE A CA 1
ATOM 729 C C . PHE A 1 91 ? -15.773 -18.328 -23.875 1 88.19 91 PHE A C 1
ATOM 731 O O . PHE A 1 91 ? -15.703 -18.172 -22.656 1 88.19 91 PHE A O 1
ATOM 738 N N . GLU A 1 92 ? -15.289 -19.375 -24.531 1 88.19 92 GLU A N 1
ATOM 739 C CA . GLU A 1 92 ? -14.305 -20.281 -23.953 1 88.19 92 GLU A CA 1
ATOM 740 C C . GLU A 1 92 ? -13.078 -20.422 -24.859 1 88.19 92 GLU A C 1
ATOM 742 O O . GLU A 1 92 ? -13.195 -20.781 -26.031 1 88.19 92 GLU A O 1
ATOM 747 N N . VAL A 1 93 ? -12.008 -20.031 -24.312 1 91.31 93 VAL A N 1
ATOM 748 C CA . VAL A 1 93 ? -10.812 -20.031 -25.141 1 91.31 93 VAL A CA 1
ATOM 749 C C . VAL A 1 93 ? -9.617 -20.562 -24.344 1 91.31 93 VAL A C 1
ATOM 751 O O . VAL A 1 93 ? -9.57 -20.438 -23.125 1 91.31 93 VAL A O 1
ATOM 754 N N . LYS A 1 94 ? -8.734 -21.203 -25.031 1 89.81 94 LYS A N 1
ATOM 755 C CA . LYS A 1 94 ? -7.473 -21.562 -24.406 1 89.81 94 LYS A CA 1
ATOM 756 C C . LYS A 1 94 ? -6.582 -20.344 -24.203 1 89.81 94 LYS A C 1
ATOM 758 O O . LYS A 1 94 ? -6.641 -19.391 -24.984 1 89.81 94 LYS A O 1
ATOM 763 N N . GLN A 1 95 ? -5.738 -20.375 -23.219 1 86.25 95 GLN A N 1
ATOM 764 C CA . GLN A 1 95 ? -4.828 -19.266 -22.953 1 86.25 95 GLN A CA 1
ATOM 765 C C . GLN A 1 95 ? -3.957 -18.969 -24.172 1 86.25 95 GLN A C 1
ATOM 767 O O . GLN A 1 95 ? -3.738 -17.812 -24.5 1 86.25 95 GLN A O 1
ATOM 772 N N . SER A 1 96 ? -3.443 -20.062 -24.766 1 87.69 96 SER A N 1
ATOM 773 C CA . SER A 1 96 ? -2.586 -19.891 -25.938 1 87.69 96 SER A CA 1
ATOM 774 C C . SER A 1 96 ? -3.328 -19.188 -27.062 1 87.69 96 SER A C 1
ATOM 776 O O . SER A 1 96 ? -2.76 -18.344 -27.766 1 87.69 96 SER A O 1
ATOM 778 N N . GLU A 1 97 ? -4.539 -19.547 -27.188 1 92.12 97 GLU A N 1
ATOM 779 C CA . GLU A 1 97 ? -5.355 -18.922 -28.219 1 92.12 97 GLU A CA 1
ATOM 780 C C . GLU A 1 97 ? -5.613 -17.453 -27.922 1 92.12 97 GLU A C 1
ATOM 782 O O . GLU A 1 97 ? -5.5 -16.594 -28.812 1 92.12 97 GLU A O 1
ATOM 787 N N . MET A 1 98 ? -6 -17.156 -26.719 1 92.25 98 MET A N 1
ATOM 788 C CA . MET A 1 98 ? -6.215 -15.766 -26.312 1 92.25 98 MET A CA 1
ATOM 789 C C . MET A 1 98 ? -4.957 -14.93 -26.531 1 92.25 98 MET A C 1
ATOM 791 O O . MET A 1 98 ? -5.027 -13.797 -27 1 92.25 98 MET A O 1
ATOM 795 N N . GLU A 1 99 ? -3.826 -15.5 -26.188 1 92.12 99 GLU A N 1
ATOM 796 C CA . GLU A 1 99 ? -2.547 -14.812 -26.328 1 92.12 99 GLU A CA 1
ATOM 797 C C . GLU A 1 99 ? -2.217 -14.531 -27.781 1 92.12 99 GLU A C 1
ATOM 799 O O . GLU A 1 99 ? -1.642 -13.492 -28.109 1 92.12 99 GLU A O 1
ATOM 804 N N . ASN A 1 100 ? -2.555 -15.492 -28.578 1 93.38 100 ASN A N 1
ATOM 805 C CA . ASN A 1 100 ? -2.334 -15.266 -30 1 93.38 100 ASN A CA 1
ATOM 806 C C . ASN A 1 100 ? -3.08 -14.023 -30.5 1 93.38 100 ASN A C 1
ATOM 808 O O . ASN A 1 100 ? -2.533 -13.234 -31.266 1 93.38 100 ASN A O 1
ATOM 812 N N . TYR A 1 101 ? -4.309 -13.922 -30.094 1 95.12 101 TYR A N 1
ATOM 813 C CA . TYR A 1 101 ? -5.082 -12.727 -30.422 1 95.12 101 TYR A CA 1
ATOM 814 C C . TYR A 1 101 ? -4.445 -11.477 -29.828 1 95.12 101 TYR A C 1
ATOM 816 O O . TYR A 1 101 ? -4.316 -10.461 -30.516 1 95.12 101 TYR A O 1
ATOM 824 N N . LEU A 1 102 ? -4.059 -11.578 -28.594 1 95.88 102 LEU A N 1
ATOM 825 C CA . LEU A 1 102 ? -3.449 -10.461 -27.891 1 95.88 102 LEU A CA 1
ATOM 826 C C . LEU A 1 102 ? -2.188 -9.992 -28.594 1 95.88 102 LEU A C 1
ATOM 828 O O . LEU A 1 102 ? -1.987 -8.789 -28.797 1 95.88 102 LEU A O 1
ATOM 832 N N . PHE A 1 103 ? -1.406 -10.938 -29.047 1 96.31 103 PHE A N 1
ATOM 833 C CA . PHE A 1 103 ? -0.12 -10.609 -29.656 1 96.31 103 PHE A CA 1
ATOM 834 C C . PHE A 1 103 ? -0.315 -9.961 -31.016 1 96.31 103 PHE A C 1
ATOM 836 O O . PHE A 1 103 ? 0.452 -9.078 -31.406 1 96.31 103 PHE A O 1
ATOM 843 N N . GLN A 1 104 ? -1.275 -10.383 -31.688 1 95.75 104 GLN A N 1
ATOM 844 C CA . GLN A 1 104 ? -1.618 -9.727 -32.938 1 95.75 104 GLN A CA 1
ATOM 845 C C . GLN A 1 104 ? -2.006 -8.273 -32.719 1 95.75 104 GLN A C 1
ATOM 847 O O . GLN A 1 104 ? -1.579 -7.383 -33.469 1 95.75 104 GLN A O 1
ATOM 852 N N . ILE A 1 105 ? -2.766 -8.078 -31.734 1 97.06 105 ILE A N 1
ATOM 853 C CA . ILE A 1 105 ? -3.207 -6.73 -31.391 1 97.06 105 ILE A CA 1
ATOM 854 C C . ILE A 1 105 ? -2.01 -5.895 -30.938 1 97.06 105 ILE A C 1
ATOM 856 O O . ILE A 1 105 ? -1.873 -4.734 -31.328 1 97.06 105 ILE A O 1
ATOM 860 N N . MET A 1 106 ? -1.172 -6.469 -30.094 1 96.56 106 MET A N 1
ATOM 861 C CA . MET A 1 106 ? 0.023 -5.773 -29.625 1 96.56 106 MET A CA 1
ATOM 862 C C . MET A 1 106 ? 0.887 -5.324 -30.797 1 96.56 106 MET A C 1
ATOM 864 O O . MET A 1 106 ? 1.389 -4.199 -30.812 1 96.56 106 MET A O 1
ATOM 868 N N . ARG A 1 107 ? 1.027 -6.188 -31.797 1 95.88 107 ARG A N 1
ATOM 869 C CA . ARG A 1 107 ? 1.812 -5.848 -32.969 1 95.88 107 ARG A CA 1
ATOM 870 C C . ARG A 1 107 ? 1.18 -4.684 -33.75 1 95.88 107 ARG A C 1
ATOM 872 O O . ARG A 1 107 ? 1.888 -3.83 -34.281 1 95.88 107 ARG A O 1
ATOM 879 N N . ALA A 1 108 ? -0.069 -4.648 -33.781 1 95.38 108 ALA A N 1
ATOM 880 C CA . ALA A 1 108 ? -0.781 -3.562 -34.438 1 95.38 108 ALA A CA 1
ATOM 881 C C . ALA A 1 108 ? -0.532 -2.23 -33.75 1 95.38 108 ALA A C 1
ATOM 883 O O . ALA A 1 108 ? -0.55 -1.174 -34.375 1 95.38 108 ALA A O 1
ATOM 884 N N . TYR A 1 109 ? -0.331 -2.299 -32.438 1 95.56 109 TYR A N 1
ATOM 885 C CA . TYR A 1 109 ? -0.009 -1.109 -31.656 1 95.56 109 TYR A CA 1
ATOM 886 C C . TYR A 1 109 ? 1.493 -0.855 -31.641 1 95.56 109 TYR A C 1
ATOM 888 O O . TYR A 1 109 ? 1.982 -0.028 -30.875 1 95.56 109 TYR A O 1
ATOM 896 N N . ASN A 1 110 ? 2.27 -1.669 -32.375 1 94.06 110 ASN A N 1
ATOM 897 C CA . ASN A 1 110 ? 3.705 -1.521 -32.594 1 94.06 110 ASN A CA 1
ATOM 898 C C . ASN A 1 110 ? 4.504 -2.041 -31.406 1 94.06 110 ASN A C 1
ATOM 900 O O . ASN A 1 110 ? 5.574 -1.519 -31.094 1 94.06 110 ASN A O 1
ATOM 904 N N . TYR A 1 111 ? 3.93 -2.939 -30.703 1 94.81 111 TYR A N 1
ATOM 905 C CA . TYR A 1 111 ? 4.668 -3.668 -29.688 1 94.81 111 TYR A CA 1
ATOM 906 C C . TYR A 1 111 ? 5.09 -5.043 -30.188 1 94.81 111 TYR A C 1
ATOM 908 O O . TYR A 1 111 ? 4.289 -5.98 -30.203 1 94.81 111 TYR A O 1
ATOM 916 N N . GLY A 1 112 ? 6.348 -5.172 -30.516 1 92.25 112 GLY A N 1
ATOM 917 C CA . GLY A 1 112 ? 6.859 -6.344 -31.219 1 92.25 112 GLY A CA 1
ATOM 918 C C . GLY A 1 112 ? 7.254 -7.469 -30.281 1 92.25 112 GLY A C 1
ATOM 919 O O . GLY A 1 112 ? 6.672 -7.621 -29.203 1 92.25 112 GLY A O 1
ATOM 920 N N . ASP A 1 113 ? 8.25 -8.234 -30.703 1 90.81 113 ASP A N 1
ATOM 921 C CA . ASP A 1 113 ? 8.602 -9.516 -30.094 1 90.81 113 ASP A CA 1
ATOM 922 C C . ASP A 1 113 ? 9.125 -9.32 -28.672 1 90.81 113 ASP A C 1
ATOM 924 O O . ASP A 1 113 ? 8.898 -10.172 -27.797 1 90.81 113 ASP A O 1
ATOM 928 N N . PHE A 1 114 ? 9.766 -8.281 -28.516 1 88.06 114 PHE A N 1
ATOM 929 C CA . PHE A 1 114 ? 10.312 -8 -27.203 1 88.06 114 PHE A CA 1
ATOM 930 C C . PHE A 1 114 ? 9.211 -7.93 -26.156 1 88.06 114 PHE A C 1
ATOM 932 O O . PHE A 1 114 ? 9.266 -8.617 -25.141 1 88.06 114 PHE A O 1
ATOM 939 N N . PHE A 1 115 ? 8.188 -7.191 -26.391 1 90.31 115 PHE A N 1
ATOM 940 C CA . PHE A 1 115 ? 7.066 -7.008 -25.469 1 90.31 115 PHE A CA 1
ATOM 941 C C . PHE A 1 115 ? 6.242 -8.289 -25.359 1 90.31 115 PHE A C 1
ATOM 943 O O . PHE A 1 115 ? 5.758 -8.625 -24.281 1 90.31 115 PHE A O 1
ATOM 950 N N . ILE A 1 116 ? 6.137 -8.938 -26.453 1 91.69 116 ILE A N 1
ATOM 951 C CA . ILE A 1 116 ? 5.344 -10.156 -26.5 1 91.69 116 ILE A CA 1
ATOM 952 C C . ILE A 1 116 ? 6 -11.234 -25.641 1 91.69 116 ILE A C 1
ATOM 954 O O . ILE A 1 116 ? 5.332 -11.891 -24.844 1 91.69 116 ILE A O 1
ATOM 958 N N . ARG A 1 117 ? 7.223 -11.383 -25.781 1 88 117 ARG A N 1
ATOM 959 C CA . ARG A 1 117 ? 7.949 -12.359 -24.969 1 88 117 ARG A CA 1
ATOM 960 C C . ARG A 1 117 ? 7.848 -12.039 -23.484 1 88 117 ARG A C 1
ATOM 962 O O . ARG A 1 117 ? 7.676 -12.938 -22.656 1 88 117 ARG A O 1
ATOM 969 N N . ARG A 1 118 ? 7.965 -10.859 -23.203 1 87.62 118 ARG A N 1
ATOM 970 C CA . ARG A 1 118 ? 7.867 -10.422 -21.812 1 87.62 118 ARG A CA 1
ATOM 971 C C . ARG A 1 118 ? 6.48 -10.711 -21.25 1 87.62 118 ARG A C 1
ATOM 973 O O . ARG A 1 118 ? 6.352 -11.148 -20.109 1 87.62 118 ARG A O 1
ATOM 980 N N . TYR A 1 119 ? 5.52 -10.367 -22.047 1 90.12 119 TYR A N 1
ATOM 981 C CA . TYR A 1 119 ? 4.16 -10.648 -21.609 1 90.12 119 TYR A CA 1
ATOM 982 C C . TYR A 1 119 ? 3.98 -12.133 -21.312 1 90.12 119 TYR A C 1
ATOM 984 O O . TYR A 1 119 ? 3.393 -12.508 -20.297 1 90.12 119 TYR A O 1
ATOM 992 N N . GLN A 1 120 ? 4.465 -12.922 -22.203 1 86.62 120 GLN A N 1
ATOM 993 C CA . GLN A 1 120 ? 4.34 -14.367 -22.047 1 86.62 120 GLN A CA 1
ATOM 994 C C . GLN A 1 120 ? 5.031 -14.844 -20.781 1 86.62 120 GLN A C 1
ATOM 996 O O . GLN A 1 120 ? 4.477 -15.656 -20.031 1 86.62 120 GLN A O 1
ATOM 1001 N N . MET A 1 121 ? 6.117 -14.297 -20.562 1 85 121 MET A N 1
ATOM 1002 C CA . MET A 1 121 ? 6.891 -14.703 -19.391 1 85 121 MET A CA 1
ATOM 1003 C C . MET A 1 121 ? 6.184 -14.289 -18.109 1 85 121 MET A C 1
ATOM 1005 O O . MET A 1 121 ? 6.027 -15.094 -17.188 1 85 121 MET A O 1
ATOM 1009 N N . VAL A 1 122 ? 5.777 -13.07 -18.094 1 86.31 122 VAL A N 1
ATOM 1010 C CA . VAL A 1 122 ? 5.145 -12.523 -16.891 1 86.31 122 VAL A CA 1
ATOM 1011 C C . VAL A 1 122 ? 3.803 -13.203 -16.656 1 86.31 122 VAL A C 1
ATOM 1013 O O . VAL A 1 122 ? 3.469 -13.555 -15.523 1 86.31 122 VAL A O 1
ATOM 1016 N N . SER A 1 123 ? 3.062 -13.359 -17.719 1 82.44 123 SER A N 1
ATOM 1017 C CA . SER A 1 123 ? 1.77 -14.023 -17.609 1 82.44 123 SER A CA 1
ATOM 1018 C C . SER A 1 123 ? 1.925 -15.453 -17.094 1 82.44 123 SER A C 1
ATOM 1020 O O . SER A 1 123 ? 1.147 -15.906 -16.25 1 82.44 123 SER A O 1
ATOM 1022 N N . ASN A 1 124 ? 2.902 -16.125 -17.625 1 77.12 124 ASN A N 1
ATOM 1023 C CA . ASN A 1 124 ? 3.168 -17.5 -17.203 1 77.12 124 ASN A CA 1
ATOM 1024 C C . ASN A 1 124 ? 3.582 -17.547 -15.727 1 77.12 124 ASN A C 1
ATOM 1026 O O . ASN A 1 124 ? 3.207 -18.469 -15.008 1 77.12 124 ASN A O 1
ATOM 1030 N N . PHE A 1 125 ? 4.34 -16.656 -15.352 1 82.06 125 PHE A N 1
ATOM 1031 C CA . PHE A 1 125 ? 4.781 -16.562 -13.961 1 82.06 125 PHE A CA 1
ATOM 1032 C C . PHE A 1 125 ? 3.588 -16.453 -13.016 1 82.06 125 PHE A C 1
ATOM 1034 O O . PHE A 1 125 ? 3.512 -17.188 -12.031 1 82.06 125 PHE A O 1
ATOM 1041 N N . TYR A 1 126 ? 2.701 -15.633 -13.32 1 74.88 126 TYR A N 1
ATOM 1042 C CA . TYR A 1 126 ? 1.542 -15.414 -12.461 1 74.88 126 TYR A CA 1
ATOM 1043 C C . TYR A 1 126 ? 0.549 -16.562 -12.594 1 74.88 126 TYR A C 1
ATOM 1045 O O . TYR A 1 126 ? -0.114 -16.938 -11.617 1 74.88 126 TYR A O 1
ATOM 1053 N N . ALA A 1 127 ? 0.505 -17.078 -13.781 1 71.56 127 ALA A N 1
ATOM 1054 C CA . ALA A 1 127 ? -0.385 -18.219 -14 1 71.56 127 ALA A CA 1
ATOM 1055 C C . ALA A 1 127 ? 0.083 -19.438 -13.203 1 71.56 127 ALA A C 1
ATOM 1057 O O . ALA A 1 127 ? -0.735 -20.234 -12.734 1 71.56 127 ALA A O 1
ATOM 1058 N N . GLN A 1 128 ? 1.412 -19.531 -13.047 1 72.06 128 GLN A N 1
ATOM 1059 C CA . GLN A 1 128 ? 1.985 -20.656 -12.305 1 72.06 128 GLN A CA 1
ATOM 1060 C C . GLN A 1 128 ? 1.974 -20.391 -10.805 1 72.06 128 GLN A C 1
ATOM 1062 O O . GLN A 1 128 ? 2.352 -21.266 -10.016 1 72.06 128 GLN A O 1
ATOM 1067 N N . ARG A 1 129 ? 1.578 -19.219 -10.445 1 76.12 129 ARG A N 1
ATOM 1068 C CA . ARG A 1 129 ? 1.486 -18.812 -9.047 1 76.12 129 ARG A CA 1
ATOM 1069 C C . ARG A 1 129 ? 2.836 -18.938 -8.352 1 76.12 129 ARG A C 1
ATOM 1071 O O . ARG A 1 129 ? 2.916 -19.453 -7.234 1 76.12 129 ARG A O 1
ATOM 1078 N N . ALA A 1 130 ? 3.803 -18.672 -9.109 1 83.19 130 ALA A N 1
ATOM 1079 C CA . ALA A 1 130 ? 5.125 -18.625 -8.492 1 83.19 130 ALA A CA 1
ATOM 1080 C C . ALA A 1 130 ? 5.195 -17.531 -7.43 1 83.19 130 ALA A C 1
ATOM 1082 O O . ALA A 1 130 ? 4.75 -16.406 -7.664 1 83.19 130 ALA A O 1
ATOM 1083 N N . PRO A 1 131 ? 5.688 -17.906 -6.242 1 90.44 131 PRO A N 1
ATOM 1084 C CA . PRO A 1 131 ? 5.785 -16.906 -5.188 1 90.44 131 PRO A CA 1
ATOM 1085 C C . PRO A 1 131 ? 6.742 -15.766 -5.539 1 90.44 131 PRO A C 1
ATOM 1087 O O . PRO A 1 131 ? 7.828 -16.016 -6.07 1 90.44 131 PRO A O 1
ATOM 1090 N N . LEU A 1 132 ? 6.309 -14.586 -5.406 1 94.62 132 LEU A N 1
ATOM 1091 C CA . LEU A 1 132 ? 7.141 -13.391 -5.539 1 94.62 132 LEU A CA 1
ATOM 1092 C C . LEU A 1 132 ? 7.223 -12.641 -4.219 1 94.62 132 LEU A C 1
ATOM 1094 O O . LEU A 1 132 ? 6.223 -12.102 -3.742 1 94.62 132 LEU A O 1
ATOM 1098 N N . LEU A 1 133 ? 8.383 -12.68 -3.592 1 96.88 133 LEU A N 1
ATOM 1099 C CA . LEU A 1 133 ? 8.625 -11.977 -2.338 1 96.88 133 LEU A CA 1
ATOM 1100 C C . LEU A 1 133 ? 9.648 -10.867 -2.525 1 96.88 133 LEU A C 1
ATOM 1102 O O . LEU A 1 133 ? 10.797 -11.133 -2.881 1 96.88 133 LEU A O 1
ATOM 1106 N N . ILE A 1 134 ? 9.227 -9.664 -2.307 1 97.81 134 ILE A N 1
ATOM 1107 C CA . ILE A 1 134 ? 10.094 -8.508 -2.461 1 97.81 134 ILE A CA 1
ATOM 1108 C C . ILE A 1 134 ? 10.367 -7.879 -1.094 1 97.81 134 ILE A C 1
ATOM 1110 O O . ILE A 1 134 ? 9.438 -7.477 -0.393 1 97.81 134 ILE A O 1
ATOM 1114 N N . LEU A 1 135 ? 11.594 -7.875 -0.659 1 97.81 135 LEU A N 1
ATOM 1115 C CA . LEU A 1 135 ? 12.016 -7.199 0.564 1 97.81 135 LEU A CA 1
ATOM 1116 C C . LEU A 1 135 ? 12.648 -5.848 0.248 1 97.81 135 LEU A C 1
ATOM 1118 O O . LEU A 1 135 ? 13.586 -5.77 -0.55 1 97.81 135 LEU A O 1
ATOM 1122 N N . VAL A 1 136 ? 12.141 -4.797 0.817 1 98.44 136 VAL A N 1
ATOM 1123 C CA . VAL A 1 136 ? 12.688 -3.465 0.583 1 98.44 136 VAL A CA 1
ATOM 1124 C C . VAL A 1 136 ? 13.203 -2.879 1.896 1 98.44 136 VAL A C 1
ATOM 1126 O O . VAL A 1 136 ? 12.43 -2.326 2.682 1 98.44 136 VAL A O 1
ATOM 1129 N N . ALA A 1 137 ? 14.508 -2.939 2.094 1 98.38 137 ALA A N 1
ATOM 1130 C CA . ALA A 1 137 ? 15.148 -2.398 3.289 1 98.38 137 ALA A CA 1
ATOM 1131 C C . ALA A 1 137 ? 15.719 -1.01 3.021 1 98.38 137 ALA A C 1
ATOM 1133 O O . ALA A 1 137 ? 15.891 -0.612 1.866 1 98.38 137 ALA A O 1
ATOM 1134 N N . GLY A 1 138 ? 15.992 -0.272 4.062 1 97.94 138 GLY A N 1
ATOM 1135 C CA . GLY A 1 138 ? 16.578 1.059 4.02 1 97.94 138 GLY A CA 1
ATOM 1136 C C . GLY A 1 138 ? 16.422 1.819 5.324 1 97.94 138 GLY A C 1
ATOM 1137 O O . GLY A 1 138 ? 15.672 1.401 6.207 1 97.94 138 GLY A O 1
ATOM 1138 N N . PRO A 1 139 ? 17.125 2.92 5.445 1 97.56 139 PRO A N 1
ATOM 1139 C CA . PRO A 1 139 ? 17.047 3.676 6.699 1 97.56 139 PRO A CA 1
ATOM 1140 C C . PRO A 1 139 ? 15.688 4.352 6.883 1 97.56 139 PRO A C 1
ATOM 1142 O O . PRO A 1 139 ? 14.938 4.52 5.918 1 97.56 139 PRO A O 1
ATOM 1145 N N . PRO A 1 140 ? 15.375 4.695 8.164 1 95.5 140 PRO A N 1
ATOM 1146 C CA . PRO A 1 140 ? 14.141 5.449 8.383 1 95.5 140 PRO A CA 1
ATOM 1147 C C . PRO A 1 140 ? 14.148 6.809 7.688 1 95.5 140 PRO A C 1
ATOM 1149 O O . PRO A 1 140 ? 15.211 7.387 7.461 1 95.5 140 PRO A O 1
ATOM 1152 N N . ALA A 1 141 ? 13.008 7.27 7.309 1 91.94 141 ALA A N 1
ATOM 1153 C CA . ALA A 1 141 ? 12.773 8.625 6.801 1 91.94 141 ALA A CA 1
ATOM 1154 C C . ALA A 1 141 ? 13.539 8.859 5.504 1 91.94 141 ALA A C 1
ATOM 1156 O O . ALA A 1 141 ? 14.172 9.906 5.336 1 91.94 141 ALA A O 1
ATOM 1157 N N . CYS A 1 142 ? 13.656 7.852 4.699 1 92.31 142 CYS A N 1
ATOM 1158 C CA . CYS A 1 142 ? 14.281 8.062 3.398 1 92.31 142 CYS A CA 1
ATOM 1159 C C . CYS A 1 142 ? 13.25 8.031 2.283 1 92.31 142 CYS A C 1
ATOM 1161 O O . CYS A 1 142 ? 13.586 8.18 1.107 1 92.31 142 CYS A O 1
ATOM 1163 N N . GLY A 1 143 ? 11.977 7.824 2.631 1 88.38 143 GLY A N 1
ATOM 1164 C CA . GLY A 1 143 ? 10.906 7.852 1.646 1 88.38 143 GLY A CA 1
ATOM 1165 C C . GLY A 1 143 ? 10.531 6.473 1.14 1 88.38 143 GLY A C 1
ATOM 1166 O O . GLY A 1 143 ? 9.836 6.344 0.126 1 88.38 143 GLY A O 1
ATOM 1167 N N . LYS A 1 144 ? 10.867 5.426 1.8 1 92.88 144 LYS A N 1
ATOM 1168 C CA . LYS A 1 144 ? 10.648 4.043 1.386 1 92.88 144 LYS A CA 1
ATOM 1169 C C . LYS A 1 144 ? 9.172 3.764 1.155 1 92.88 144 LYS A C 1
ATOM 1171 O O . LYS A 1 144 ? 8.789 3.219 0.116 1 92.88 144 LYS A O 1
ATOM 1176 N N . SER A 1 145 ? 8.375 4.152 2.135 1 91.69 145 SER A N 1
ATOM 1177 C CA . SER A 1 145 ? 6.953 3.82 2.08 1 91.69 145 SER A CA 1
ATOM 1178 C C . SER A 1 145 ? 6.281 4.469 0.876 1 91.69 145 SER A C 1
ATOM 1180 O O . SER A 1 145 ? 5.426 3.857 0.232 1 91.69 145 SER A O 1
ATOM 1182 N N . THR A 1 146 ? 6.664 5.672 0.626 1 88.25 146 THR A N 1
ATOM 1183 C CA . THR A 1 146 ? 6.117 6.367 -0.535 1 88.25 146 THR A CA 1
ATOM 1184 C C . THR A 1 146 ? 6.547 5.676 -1.827 1 88.25 146 THR A C 1
ATOM 1186 O O . THR A 1 146 ? 5.723 5.445 -2.717 1 88.25 146 THR A O 1
ATOM 1189 N N . LEU A 1 147 ? 7.812 5.355 -1.913 1 92.62 147 LEU A N 1
ATOM 1190 C CA . LEU A 1 147 ? 8.359 4.699 -3.094 1 92.62 147 LEU A CA 1
ATOM 1191 C C . LEU A 1 147 ? 7.723 3.326 -3.295 1 92.62 147 LEU A C 1
ATOM 1193 O O . LEU A 1 147 ? 7.359 2.967 -4.418 1 92.62 147 LEU A O 1
ATOM 1197 N N . VAL A 1 148 ? 7.527 2.633 -2.244 1 96 148 VAL A N 1
ATOM 1198 C CA . VAL A 1 148 ? 7.027 1.264 -2.316 1 96 148 VAL A CA 1
ATOM 1199 C C . VAL A 1 148 ? 5.551 1.272 -2.709 1 96 148 VAL A C 1
ATOM 1201 O O . VAL A 1 148 ? 5.09 0.385 -3.43 1 96 148 VAL A O 1
ATOM 1204 N N . THR A 1 149 ? 4.824 2.256 -2.215 1 91.81 149 THR A N 1
ATOM 1205 C CA . THR A 1 149 ? 3.422 2.359 -2.611 1 91.81 149 THR A CA 1
ATOM 1206 C C . THR A 1 149 ? 3.299 2.514 -4.125 1 91.81 149 THR A C 1
ATOM 1208 O O . THR A 1 149 ? 2.479 1.846 -4.758 1 91.81 149 THR A O 1
ATOM 1211 N N . GLN A 1 150 ? 4.074 3.377 -4.711 1 90.56 150 GLN A N 1
ATOM 1212 C CA . GLN A 1 150 ? 4.078 3.574 -6.156 1 90.56 150 GLN A CA 1
ATOM 1213 C C . GLN A 1 150 ? 4.59 2.334 -6.879 1 90.56 150 GLN A C 1
ATOM 1215 O O . GLN A 1 150 ? 4.016 1.913 -7.887 1 90.56 150 GLN A O 1
ATOM 1220 N N . PHE A 1 151 ? 5.621 1.8 -6.309 1 94.44 151 PHE A N 1
ATOM 1221 C CA . PHE A 1 151 ? 6.25 0.616 -6.879 1 94.44 151 PHE A CA 1
ATOM 1222 C C . PHE A 1 151 ? 5.281 -0.559 -6.898 1 94.44 151 PHE A C 1
ATOM 1224 O O . PHE A 1 151 ? 5.191 -1.279 -7.895 1 94.44 151 PHE A O 1
ATOM 1231 N N . ALA A 1 152 ? 4.602 -0.761 -5.785 1 94.38 152 ALA A N 1
ATOM 1232 C CA . ALA A 1 152 ? 3.637 -1.851 -5.66 1 94.38 152 ALA A CA 1
ATOM 1233 C C . ALA A 1 152 ? 2.555 -1.752 -6.73 1 94.38 152 ALA A C 1
ATOM 1235 O O . ALA A 1 152 ? 2.146 -2.764 -7.305 1 94.38 152 ALA A O 1
ATOM 1236 N N . ASP A 1 153 ? 2.113 -0.571 -6.969 1 88.5 153 ASP A N 1
ATOM 1237 C CA . ASP A 1 153 ? 1.126 -0.358 -8.023 1 88.5 153 ASP A CA 1
ATOM 1238 C C . ASP A 1 153 ? 1.693 -0.733 -9.391 1 88.5 153 ASP A C 1
ATOM 1240 O O . ASP A 1 153 ? 1.03 -1.41 -10.18 1 88.5 153 ASP A O 1
ATOM 1244 N N . ARG A 1 154 ? 2.916 -0.392 -9.625 1 86.31 154 ARG A N 1
ATOM 1245 C CA . ARG A 1 154 ? 3.559 -0.63 -10.914 1 86.31 154 ARG A CA 1
ATOM 1246 C C . ARG A 1 154 ? 3.738 -2.123 -11.172 1 86.31 154 ARG A C 1
ATOM 1248 O O . ARG A 1 154 ? 3.609 -2.586 -12.305 1 86.31 154 ARG A O 1
ATOM 1255 N N . VAL A 1 155 ? 4.047 -2.82 -10.148 1 90.12 155 VAL A N 1
ATOM 1256 C CA . VAL A 1 155 ? 4.367 -4.23 -10.352 1 90.12 155 VAL A CA 1
ATOM 1257 C C . VAL A 1 155 ? 3.168 -5.09 -9.961 1 90.12 155 VAL A C 1
ATOM 1259 O O . VAL A 1 155 ? 3.289 -6.312 -9.828 1 90.12 155 VAL A O 1
ATOM 1262 N N . ASN A 1 156 ? 2.061 -4.488 -9.711 1 85.31 156 ASN A N 1
ATOM 1263 C CA . ASN A 1 156 ? 0.781 -5.152 -9.477 1 85.31 156 ASN A CA 1
ATOM 1264 C C . ASN A 1 156 ? 0.824 -6.039 -8.234 1 85.31 156 ASN A C 1
ATOM 1266 O O . ASN A 1 156 ? 0.458 -7.215 -8.297 1 85.31 156 ASN A O 1
ATOM 1270 N N . VAL A 1 157 ? 1.36 -5.504 -7.152 1 91.19 157 VAL A N 1
ATOM 1271 C CA . VAL A 1 157 ? 1.362 -6.211 -5.875 1 91.19 157 VAL A CA 1
ATOM 1272 C C . VAL A 1 157 ? 0.469 -5.48 -4.875 1 91.19 157 VAL A C 1
ATOM 1274 O O . VAL A 1 157 ? 0.734 -4.328 -4.523 1 91.19 157 VAL A O 1
ATOM 1277 N N . ALA A 1 158 ? -0.505 -6.188 -4.477 1 88 158 ALA A N 1
ATOM 1278 C CA . ALA A 1 158 ? -1.494 -5.555 -3.607 1 88 158 ALA A CA 1
ATOM 1279 C C . ALA A 1 158 ? -1.148 -5.77 -2.137 1 88 158 ALA A C 1
ATOM 1281 O O . ALA A 1 158 ? -1.574 -4.996 -1.274 1 88 158 ALA A O 1
ATOM 1282 N N . ASN A 1 159 ? -0.418 -6.789 -1.841 1 91.25 159 ASN A N 1
ATOM 1283 C CA . ASN A 1 159 ? -0.061 -7.082 -0.457 1 91.25 159 ASN A CA 1
ATOM 1284 C C . ASN A 1 159 ? 1.263 -6.434 -0.068 1 91.25 159 ASN A C 1
ATOM 1286 O O . ASN A 1 159 ? 2.332 -6.934 -0.42 1 91.25 159 ASN A O 1
ATOM 1290 N N . VAL A 1 160 ? 1.16 -5.344 0.647 1 93.75 160 VAL A N 1
ATOM 1291 C CA . VAL A 1 160 ? 2.334 -4.598 1.092 1 93.75 160 VAL A CA 1
ATOM 1292 C C . VAL A 1 160 ? 2.34 -4.508 2.615 1 93.75 160 VAL A C 1
ATOM 1294 O O . VAL A 1 160 ? 1.383 -4.02 3.221 1 93.75 160 VAL A O 1
ATOM 1297 N N . LEU A 1 161 ? 3.432 -5.012 3.166 1 94.81 161 LEU A N 1
ATOM 1298 C CA . LEU A 1 161 ? 3.584 -4.98 4.617 1 94.81 161 LEU A CA 1
ATOM 1299 C C . LEU A 1 161 ? 4.664 -3.982 5.027 1 94.81 161 LEU A C 1
ATOM 1301 O O . LEU A 1 161 ? 5.805 -4.074 4.566 1 94.81 161 LEU A O 1
ATOM 1305 N N . GLN A 1 162 ? 4.25 -3.066 5.82 1 94.31 162 GLN A N 1
ATOM 1306 C CA . GLN A 1 162 ? 5.215 -2.158 6.434 1 94.31 162 GLN A CA 1
ATOM 1307 C C . GLN A 1 162 ? 5.652 -2.666 7.805 1 94.31 162 GLN A C 1
ATOM 1309 O O . GLN A 1 162 ? 4.82 -2.863 8.695 1 94.31 162 GLN A O 1
ATOM 1314 N N . THR A 1 163 ? 6.883 -2.811 8 1 94.81 163 THR A N 1
ATOM 1315 C CA . THR A 1 163 ? 7.371 -3.406 9.234 1 94.81 163 THR A CA 1
ATOM 1316 C C . THR A 1 163 ? 7.047 -2.514 10.43 1 94.81 163 THR A C 1
ATOM 1318 O O . THR A 1 163 ? 6.82 -3.006 11.539 1 94.81 163 THR A O 1
ATOM 1321 N N . SER A 1 164 ? 7.027 -1.202 10.227 1 88.81 164 SER A N 1
ATOM 1322 C CA . SER A 1 164 ? 6.676 -0.293 11.312 1 88.81 164 SER A CA 1
ATOM 1323 C C . SER A 1 164 ? 5.25 -0.536 11.797 1 88.81 164 SER A C 1
ATOM 1325 O O . SER A 1 164 ? 4.961 -0.404 12.984 1 88.81 164 SER A O 1
ATOM 1327 N N . ILE A 1 165 ? 4.418 -0.9 10.883 1 86.62 165 ILE A N 1
ATOM 1328 C CA . ILE A 1 165 ? 3.039 -1.21 11.234 1 86.62 165 ILE A CA 1
ATOM 1329 C C . ILE A 1 165 ? 2.988 -2.527 12.008 1 86.62 165 ILE A C 1
ATOM 1331 O O . ILE A 1 165 ? 2.285 -2.635 13.016 1 86.62 165 ILE A O 1
ATOM 1335 N N . VAL A 1 166 ? 3.707 -3.473 11.555 1 90.19 166 VAL A N 1
ATOM 1336 C CA . VAL A 1 166 ? 3.779 -4.762 12.234 1 90.19 166 VAL A CA 1
ATOM 1337 C C . VAL A 1 166 ? 4.254 -4.559 13.672 1 90.19 166 VAL A C 1
ATOM 1339 O O . VAL A 1 166 ? 3.65 -5.086 14.609 1 90.19 166 VAL A O 1
ATOM 1342 N N . SER A 1 167 ? 5.316 -3.789 13.789 1 89.69 167 SER A N 1
ATOM 1343 C CA . SER A 1 167 ? 5.863 -3.502 15.109 1 89.69 167 SER A CA 1
ATOM 1344 C C . SER A 1 167 ? 4.844 -2.791 15.984 1 89.69 167 SER A C 1
ATOM 1346 O O . SER A 1 167 ? 4.668 -3.146 17.156 1 89.69 167 SER A O 1
ATOM 1348 N N . SER A 1 168 ? 4.184 -1.841 15.461 1 85.5 168 SER A N 1
ATOM 1349 C CA . SER A 1 168 ? 3.193 -1.064 16.203 1 85.5 168 SER A CA 1
ATOM 1350 C C . SER A 1 168 ? 2.041 -1.944 16.672 1 85.5 168 SER A C 1
ATOM 1352 O O . SER A 1 168 ? 1.57 -1.807 17.797 1 85.5 168 SER A O 1
ATOM 1354 N N . VAL A 1 169 ? 1.609 -2.785 15.805 1 85.69 169 VAL A N 1
ATOM 1355 C CA . VAL A 1 169 ? 0.508 -3.684 16.125 1 85.69 169 VAL A CA 1
ATOM 1356 C C . VAL A 1 169 ? 0.916 -4.605 17.281 1 85.69 169 VAL A C 1
ATOM 1358 O O . VAL A 1 169 ? 0.16 -4.785 18.234 1 85.69 169 VAL A O 1
ATOM 1361 N N . LEU A 1 170 ? 2.084 -5.113 17.188 1 85.19 170 LEU A N 1
ATOM 1362 C CA . LEU A 1 170 ? 2.555 -6.047 18.203 1 85.19 170 LEU A CA 1
ATOM 1363 C C . LEU A 1 170 ? 2.758 -5.336 19.547 1 85.19 170 LEU A C 1
ATOM 1365 O O . LEU A 1 170 ? 2.434 -5.887 20.594 1 85.19 170 LEU A O 1
ATOM 1369 N N . LYS A 1 171 ? 3.242 -4.164 19.469 1 81.88 171 LYS A N 1
ATOM 1370 C CA . LYS A 1 171 ? 3.496 -3.391 20.688 1 81.88 171 LYS A CA 1
ATOM 1371 C C . LYS A 1 171 ? 2.188 -2.982 21.359 1 81.88 171 LYS A C 1
ATOM 1373 O O . LYS A 1 171 ? 2.143 -2.799 22.578 1 81.88 171 LYS A O 1
ATOM 1378 N N . SER A 1 172 ? 1.212 -2.738 20.578 1 75.75 172 SER A N 1
ATOM 1379 C CA . SER A 1 172 ? -0.091 -2.381 21.141 1 75.75 172 SER A CA 1
ATOM 1380 C C . SER A 1 172 ? -0.703 -3.545 21.906 1 75.75 172 SER A C 1
ATOM 1382 O O . SER A 1 172 ? -1.546 -3.34 22.781 1 75.75 172 SER A O 1
ATOM 1384 N N . PHE A 1 173 ? -0.33 -4.727 21.656 1 73.19 173 PHE A N 1
ATOM 1385 C CA . PHE A 1 173 ? -0.958 -5.91 22.234 1 73.19 173 PHE A CA 1
ATOM 1386 C C . PHE A 1 173 ? -0.166 -6.41 23.422 1 73.19 173 PHE A C 1
ATOM 1388 O O . PHE A 1 173 ? -0.683 -7.18 24.25 1 73.19 173 PHE A O 1
ATOM 1395 N N . SER A 1 174 ? 1.081 -6.035 23.5 1 70.5 174 SER A N 1
ATOM 1396 C CA . SER A 1 174 ? 1.875 -6.496 24.641 1 70.5 174 SER A CA 1
ATOM 1397 C C . SER A 1 174 ? 2.713 -5.363 25.219 1 70.5 174 SER A C 1
ATOM 1399 O O . SER A 1 174 ? 3.449 -4.691 24.5 1 70.5 174 SER A O 1
ATOM 1401 N N . ALA A 1 175 ? 2.514 -5.184 26.469 1 65.25 175 ALA A N 1
ATOM 1402 C CA . ALA A 1 175 ? 3.291 -4.18 27.188 1 65.25 175 ALA A CA 1
ATOM 1403 C C . ALA A 1 175 ? 4.754 -4.59 27.297 1 65.25 175 ALA A C 1
ATOM 1405 O O . ALA A 1 175 ? 5.602 -3.797 27.719 1 65.25 175 ALA A O 1
ATOM 1406 N N . GLU A 1 176 ? 4.992 -5.789 26.875 1 67.5 176 GLU A N 1
ATOM 1407 C CA . GLU A 1 176 ? 6.352 -6.312 27 1 67.5 176 GLU A CA 1
ATOM 1408 C C . GLU A 1 176 ? 7.297 -5.617 26.016 1 67.5 176 GLU A C 1
ATOM 1410 O O . GLU A 1 176 ? 8.508 -5.59 26.234 1 67.5 176 GLU A O 1
ATOM 1415 N N . PHE A 1 177 ? 6.637 -5.027 25.109 1 67.25 177 PHE A N 1
ATOM 1416 C CA . PHE A 1 177 ? 7.488 -4.461 24.078 1 67.25 177 PHE A CA 1
ATOM 1417 C C . PHE A 1 177 ? 7.676 -2.963 24.297 1 67.25 177 PHE A C 1
ATOM 1419 O O . PHE A 1 177 ? 6.754 -2.273 24.734 1 67.25 177 PHE A O 1
ATOM 1426 N N . ASN A 1 178 ? 8.898 -2.588 24.078 1 66.44 178 ASN A N 1
ATOM 1427 C CA . ASN A 1 178 ? 9.203 -1.162 24.141 1 66.44 178 ASN A CA 1
ATOM 1428 C C . ASN A 1 178 ? 8.367 -0.363 23.156 1 66.44 178 ASN A C 1
ATOM 1430 O O . ASN A 1 178 ? 8.352 -0.669 21.953 1 66.44 178 ASN A O 1
ATOM 1434 N N . SER A 1 179 ? 7.848 0.588 23.625 1 72.44 179 SER A N 1
ATOM 1435 C CA . SER A 1 179 ? 6.934 1.361 22.781 1 72.44 179 SER A CA 1
ATOM 1436 C C . SER A 1 179 ? 7.672 2.465 22.031 1 72.44 179 SER A C 1
ATOM 1438 O O . SER A 1 179 ? 7.184 2.967 21.016 1 72.44 179 SER A O 1
ATOM 1440 N N . ARG A 1 180 ? 8.984 2.693 22.516 1 81.56 180 ARG A N 1
ATOM 1441 C CA . ARG A 1 180 ? 9.68 3.809 21.891 1 81.56 180 ARG A CA 1
ATOM 1442 C C . ARG A 1 180 ? 10.516 3.334 20.703 1 81.56 180 ARG A C 1
ATOM 1444 O O . ARG A 1 180 ? 11.094 2.242 20.75 1 81.56 180 ARG A O 1
ATOM 1451 N N . PRO A 1 181 ? 10.648 4.156 19.719 1 87.75 181 PRO A N 1
ATOM 1452 C CA . PRO A 1 181 ? 11.516 3.791 18.594 1 87.75 181 PRO A CA 1
ATOM 1453 C C . PRO A 1 181 ? 12.992 3.764 18.969 1 87.75 181 PRO A C 1
ATOM 1455 O O . PRO A 1 181 ? 13.391 4.383 19.953 1 87.75 181 PRO A O 1
ATOM 1458 N N . PHE A 1 182 ? 13.812 3.07 18.234 1 91.31 182 PHE A N 1
ATOM 1459 C CA . PHE A 1 182 ? 15.203 2.836 18.609 1 91.31 182 PHE A CA 1
ATOM 1460 C C . PHE A 1 182 ? 15.961 4.152 18.719 1 91.31 182 PHE A C 1
ATOM 1462 O O . PHE A 1 182 ? 16.906 4.27 19.5 1 91.31 182 PHE A O 1
ATOM 1469 N N . TRP A 1 183 ? 15.609 5.176 17.906 1 92.12 183 TRP A N 1
ATOM 1470 C CA . TRP A 1 183 ? 16.344 6.434 17.875 1 92.12 183 TRP A CA 1
ATOM 1471 C C . TRP A 1 183 ? 16 7.301 19.078 1 92.12 183 TRP A C 1
ATOM 1473 O O . TRP A 1 183 ? 16.547 8.391 19.25 1 92.12 183 TRP A O 1
ATOM 1483 N N . ALA A 1 184 ? 15.039 6.875 19.891 1 89.12 184 ALA A N 1
ATOM 1484 C CA . ALA A 1 184 ? 14.734 7.566 21.141 1 89.12 184 ALA A CA 1
ATOM 1485 C C . ALA A 1 184 ? 15.789 7.262 22.203 1 89.12 184 ALA A C 1
ATOM 1487 O O . ALA A 1 184 ? 15.852 7.941 23.234 1 89.12 184 ALA A O 1
ATOM 1488 N N . TYR A 1 185 ? 16.656 6.316 21.938 1 89.94 185 TYR A N 1
ATOM 1489 C CA . TYR A 1 185 ? 17.656 5.875 22.906 1 89.94 185 TYR A CA 1
ATOM 1490 C C . TYR A 1 185 ? 19.031 6.402 22.516 1 89.94 185 TYR A C 1
ATOM 1492 O O . TYR A 1 185 ? 19.234 6.895 21.406 1 89.94 185 TYR A O 1
ATOM 1500 N N . GLY A 1 186 ? 19.891 6.301 23.516 1 88.81 186 GLY A N 1
ATOM 1501 C CA . GLY A 1 186 ? 21.266 6.699 23.266 1 88.81 186 GLY A CA 1
ATOM 1502 C C . GLY A 1 186 ? 21.969 5.797 22.266 1 88.81 186 GLY A C 1
ATOM 1503 O O . GLY A 1 186 ? 21.594 4.641 22.094 1 88.81 186 GLY A O 1
ATOM 1504 N N . GLU A 1 187 ? 22.953 6.297 21.656 1 88.44 187 GLU A N 1
ATOM 1505 C CA . GLU A 1 187 ? 23.688 5.617 20.594 1 88.44 187 GLU A CA 1
ATOM 1506 C C . GLU A 1 187 ? 24.156 4.234 21.047 1 88.44 187 GLU A C 1
ATOM 1508 O O . GLU A 1 187 ? 24.141 3.283 20.266 1 88.44 187 GLU A O 1
ATOM 1513 N N . SER A 1 188 ? 24.5 4.109 22.266 1 90 188 SER A N 1
ATOM 1514 C CA . SER A 1 188 ? 25.062 2.859 22.766 1 90 188 SER A CA 1
ATOM 1515 C C . SER A 1 188 ? 24 1.784 22.891 1 90 188 SER A C 1
ATOM 1517 O O . SER A 1 188 ? 24.297 0.59 22.844 1 90 188 SER A O 1
ATOM 1519 N N . GLU A 1 189 ? 22.766 2.176 23.031 1 92.88 189 GLU A N 1
ATOM 1520 C CA . GLU A 1 189 ? 21.672 1.234 23.25 1 92.88 189 GLU A CA 1
ATOM 1521 C C . GLU A 1 189 ? 20.922 0.931 21.969 1 92.88 189 GLU A C 1
ATOM 1523 O O . GLU A 1 189 ? 20.188 -0.054 21.891 1 92.88 189 GLU A O 1
ATOM 1528 N N . GLN A 1 190 ? 21.109 1.72 20.953 1 93.5 190 GLN A N 1
ATOM 1529 C CA . GLN A 1 190 ? 20.281 1.675 19.75 1 93.5 190 GLN A CA 1
ATOM 1530 C C . GLN A 1 190 ? 20.422 0.331 19.047 1 93.5 190 GLN A C 1
ATOM 1532 O O . GLN A 1 190 ? 19.438 -0.234 18.578 1 93.5 190 GLN A O 1
ATOM 1537 N N . ASN A 1 191 ? 21.625 -0.179 19.078 1 92.06 191 ASN A N 1
ATOM 1538 C CA . ASN A 1 191 ? 21.875 -1.429 18.359 1 92.06 191 ASN A CA 1
ATOM 1539 C C . ASN A 1 191 ? 21.094 -2.586 18.984 1 92.06 191 ASN A C 1
ATOM 1541 O O . ASN A 1 191 ? 20.5 -3.393 18.266 1 92.06 191 ASN A O 1
ATOM 1545 N N . GLN A 1 192 ? 21.141 -2.66 20.234 1 92 192 GLN A N 1
ATOM 1546 C CA . GLN A 1 192 ? 20.438 -3.73 20.938 1 92 192 GLN A CA 1
ATOM 1547 C C . GLN A 1 192 ? 18.922 -3.617 20.734 1 92 192 GLN A C 1
ATOM 1549 O O . GLN A 1 192 ? 18.25 -4.625 20.531 1 92 192 GLN A O 1
ATOM 1554 N N . ILE A 1 193 ? 18.484 -2.414 20.766 1 91.88 193 ILE A N 1
ATOM 1555 C CA . ILE A 1 193 ? 17.062 -2.18 20.578 1 91.88 193 ILE A CA 1
ATOM 1556 C C . ILE A 1 193 ? 16.656 -2.539 19.156 1 91.88 193 ILE A C 1
ATOM 1558 O O . ILE A 1 193 ? 15.617 -3.178 18.938 1 91.88 193 ILE A O 1
ATOM 1562 N N . LEU A 1 194 ? 17.438 -2.166 18.203 1 92.69 194 LEU A N 1
ATOM 1563 C CA . LEU A 1 194 ? 17.172 -2.449 16.797 1 92.69 194 LEU A CA 1
ATOM 1564 C C . LEU A 1 194 ? 17.125 -3.953 16.547 1 92.69 194 LEU A C 1
ATOM 1566 O O . LEU A 1 194 ? 16.266 -4.441 15.812 1 92.69 194 LEU A O 1
ATOM 1570 N N . GLN A 1 195 ? 18.016 -4.668 17.172 1 91.94 195 GLN A N 1
ATOM 1571 C CA . GLN A 1 195 ? 18.047 -6.117 17 1 91.94 195 GLN A CA 1
ATOM 1572 C C . GLN A 1 195 ? 16.797 -6.773 17.562 1 91.94 195 GLN A C 1
ATOM 1574 O O . GLN A 1 195 ? 16.266 -7.711 16.969 1 91.94 195 GLN A O 1
ATOM 1579 N N . ALA A 1 196 ? 16.406 -6.27 18.672 1 90.12 196 ALA A N 1
ATOM 1580 C CA . ALA A 1 196 ? 15.18 -6.789 19.281 1 90.12 196 ALA A CA 1
ATOM 1581 C C . ALA A 1 196 ? 13.969 -6.516 18.391 1 90.12 196 ALA A C 1
ATOM 1583 O O . ALA A 1 196 ? 13.086 -7.367 18.25 1 90.12 196 ALA A O 1
ATOM 1584 N N . GLU A 1 197 ? 13.984 -5.34 17.781 1 91.19 197 GLU A N 1
ATOM 1585 C CA . GLU A 1 197 ? 12.898 -4.969 16.875 1 91.19 197 GLU A CA 1
ATOM 1586 C C . GLU A 1 197 ? 12.914 -5.832 15.625 1 91.19 197 GLU A C 1
ATOM 1588 O O . GLU A 1 197 ? 11.859 -6.211 15.117 1 91.19 197 GLU A O 1
ATOM 1593 N N . ASN A 1 198 ? 14.109 -6.07 15.133 1 93.75 198 ASN A N 1
ATOM 1594 C CA . ASN A 1 198 ? 14.242 -6.93 13.969 1 93.75 198 ASN A CA 1
ATOM 1595 C C . ASN A 1 198 ? 13.641 -8.312 14.211 1 93.75 198 ASN A C 1
ATOM 1597 O O . ASN A 1 198 ? 12.906 -8.828 13.367 1 93.75 198 ASN A O 1
ATOM 1601 N N . ARG A 1 199 ? 13.867 -8.852 15.359 1 89.81 199 ARG A N 1
ATOM 1602 C CA . ARG A 1 199 ? 13.375 -10.18 15.695 1 89.81 199 ARG A CA 1
ATOM 1603 C C . ARG A 1 199 ? 11.867 -10.18 15.898 1 89.81 199 ARG A C 1
ATOM 1605 O O . ARG A 1 199 ? 11.18 -11.117 15.492 1 89.81 199 ARG A O 1
ATOM 1612 N N . LEU A 1 200 ? 11.461 -9.141 16.547 1 88.12 200 LEU A N 1
ATOM 1613 C CA . LEU A 1 200 ? 10.023 -8.992 16.766 1 88.12 200 LEU A CA 1
ATOM 1614 C C . LEU A 1 200 ? 9.266 -8.953 15.445 1 88.12 200 LEU A C 1
ATOM 1616 O O . LEU A 1 200 ? 8.273 -9.664 15.273 1 88.12 200 LEU A O 1
ATOM 1620 N N . VAL A 1 201 ? 9.727 -8.164 14.539 1 92.12 201 VAL A N 1
ATOM 1621 C CA . VAL A 1 201 ? 9.078 -7.996 13.242 1 92.12 201 VAL A CA 1
ATOM 1622 C C . VAL A 1 201 ? 9.148 -9.305 12.453 1 92.12 201 VAL A C 1
ATOM 1624 O O . VAL A 1 201 ? 8.18 -9.688 11.797 1 92.12 201 VAL A O 1
ATOM 1627 N N . ARG A 1 202 ? 10.25 -9.969 12.531 1 92.88 202 ARG A N 1
ATOM 1628 C CA . ARG A 1 202 ? 10.391 -11.234 11.82 1 92.88 202 ARG A CA 1
ATOM 1629 C C . ARG A 1 202 ? 9.328 -12.234 12.273 1 92.88 202 ARG A C 1
ATOM 1631 O O . ARG A 1 202 ? 8.766 -12.969 11.453 1 92.88 202 ARG A O 1
ATOM 1638 N N . LYS A 1 203 ? 9.109 -12.258 13.523 1 86.88 203 LYS A N 1
ATOM 1639 C CA . LYS A 1 203 ? 8.086 -13.148 14.055 1 86.88 203 LYS A CA 1
ATOM 1640 C C . LYS A 1 203 ? 6.699 -12.75 13.57 1 86.88 203 LYS A C 1
ATOM 1642 O O . LYS A 1 203 ? 5.875 -13.609 13.242 1 86.88 203 LYS A O 1
ATOM 1647 N N . GLY A 1 204 ? 6.539 -11.484 13.477 1 88.56 204 GLY A N 1
ATOM 1648 C CA . GLY A 1 204 ? 5.227 -10.961 13.133 1 88.56 204 GLY A CA 1
ATOM 1649 C C . GLY A 1 204 ? 4.859 -11.188 11.68 1 88.56 204 GLY A C 1
ATOM 1650 O O . GLY A 1 204 ? 3.678 -11.289 11.344 1 88.56 204 GLY A O 1
ATOM 1651 N N . VAL A 1 205 ? 5.836 -11.344 10.781 1 92.12 205 VAL A N 1
ATOM 1652 C CA . VAL A 1 205 ? 5.539 -11.383 9.352 1 92.12 205 VAL A CA 1
ATOM 1653 C C . VAL A 1 205 ? 5.57 -12.828 8.859 1 92.12 205 VAL A C 1
ATOM 1655 O O . VAL A 1 205 ? 5.371 -13.086 7.668 1 92.12 205 VAL A O 1
ATOM 1658 N N . HIS A 1 206 ? 5.789 -13.781 9.664 1 89.5 206 HIS A N 1
ATOM 1659 C CA . HIS A 1 206 ? 6.027 -15.164 9.258 1 89.5 206 HIS A CA 1
ATOM 1660 C C . HIS A 1 206 ? 4.805 -15.75 8.562 1 89.5 206 HIS A C 1
ATOM 1662 O O . HIS A 1 206 ? 4.938 -16.438 7.555 1 89.5 206 HIS A O 1
ATOM 1668 N N . THR A 1 207 ? 3.654 -15.492 9.109 1 87.06 207 THR A N 1
ATOM 1669 C CA . THR A 1 207 ? 2.438 -16.078 8.547 1 87.06 207 THR A CA 1
ATOM 1670 C C . THR A 1 207 ? 2.217 -15.586 7.117 1 87.06 207 THR A C 1
ATOM 1672 O O . THR A 1 207 ? 1.84 -16.375 6.242 1 87.06 207 THR A O 1
ATOM 1675 N N . ASP A 1 208 ? 2.443 -14.344 6.918 1 90.31 208 ASP A N 1
ATOM 1676 C CA . ASP A 1 208 ? 2.24 -13.781 5.586 1 90.31 208 ASP A CA 1
ATOM 1677 C C . ASP A 1 208 ? 3.291 -14.297 4.605 1 90.31 208 ASP A C 1
ATOM 1679 O O . ASP A 1 208 ? 3 -14.5 3.424 1 90.31 208 ASP A O 1
ATOM 1683 N N . ILE A 1 209 ? 4.477 -14.453 5.109 1 94 209 ILE A N 1
ATOM 1684 C CA . ILE A 1 209 ? 5.527 -15.023 4.273 1 94 209 ILE A CA 1
ATOM 1685 C C . ILE A 1 209 ? 5.16 -16.453 3.879 1 94 209 ILE A C 1
ATOM 1687 O O . ILE A 1 209 ? 5.285 -16.828 2.713 1 94 209 ILE A O 1
ATOM 1691 N N . LEU A 1 210 ? 4.688 -17.219 4.82 1 90.12 210 LEU A N 1
ATOM 1692 C CA . LEU A 1 210 ? 4.285 -18.594 4.547 1 90.12 210 LEU A CA 1
ATOM 1693 C C . LEU A 1 210 ? 3.15 -18.641 3.531 1 90.12 210 LEU A C 1
ATOM 1695 O O . LEU A 1 210 ? 3.148 -19.484 2.629 1 90.12 210 LEU A O 1
ATOM 1699 N N . LYS A 1 211 ? 2.236 -17.766 3.707 1 86.31 211 LYS A N 1
ATOM 1700 C CA . LYS A 1 211 ? 1.125 -17.688 2.764 1 86.31 211 LYS A CA 1
ATOM 1701 C C . LYS A 1 211 ? 1.619 -17.344 1.359 1 86.31 211 LYS A C 1
ATOM 1703 O O . LYS A 1 211 ? 1.136 -17.906 0.373 1 86.31 211 LYS A O 1
ATOM 1708 N N . CYS A 1 212 ? 2.525 -16.438 1.276 1 91.19 212 CYS A N 1
ATOM 1709 C CA . CYS A 1 212 ? 3.131 -16.078 -0.001 1 91.19 212 CYS A CA 1
ATOM 1710 C C . CYS A 1 212 ? 3.768 -17.281 -0.664 1 91.19 212 CYS A C 1
ATOM 1712 O O . CYS A 1 212 ? 3.51 -17.562 -1.836 1 91.19 212 CYS A O 1
ATOM 1714 N N . LEU A 1 213 ? 4.496 -18.062 0.088 1 91.5 213 LEU A N 1
ATOM 1715 C CA . LEU A 1 213 ? 5.246 -19.188 -0.44 1 91.5 213 LEU A CA 1
ATOM 1716 C C . LEU A 1 213 ? 4.316 -20.344 -0.791 1 91.5 213 LEU A C 1
ATOM 1718 O O . LEU A 1 213 ? 4.555 -21.062 -1.761 1 91.5 213 LEU A O 1
ATOM 1722 N N . GLN A 1 214 ? 3.234 -20.453 -0.031 1 85.25 214 GLN A N 1
ATOM 1723 C CA . GLN A 1 214 ? 2.332 -21.578 -0.214 1 85.25 214 GLN A CA 1
ATOM 1724 C C . GLN A 1 214 ? 1.293 -21.281 -1.292 1 85.25 214 GLN A C 1
ATOM 1726 O O . GLN A 1 214 ? 0.923 -22.172 -2.064 1 85.25 214 GLN A O 1
ATOM 1731 N N . GLU A 1 215 ? 0.871 -20.047 -1.317 1 80.62 215 GLU A N 1
ATOM 1732 C CA . GLU A 1 215 ? -0.254 -19.719 -2.186 1 80.62 215 GLU A CA 1
ATOM 1733 C C . GLU A 1 215 ? 0.217 -19.016 -3.451 1 80.62 215 GLU A C 1
ATOM 1735 O O . GLU A 1 215 ? -0.553 -18.844 -4.398 1 80.62 215 GLU A O 1
ATOM 1740 N N . GLY A 1 216 ? 1.413 -18.578 -3.471 1 83.12 216 GLY A N 1
ATOM 1741 C CA . GLY A 1 216 ? 1.955 -17.922 -4.652 1 83.12 216 GLY A CA 1
ATOM 1742 C C . GLY A 1 216 ? 1.513 -16.484 -4.793 1 83.12 216 GLY A C 1
ATOM 1743 O O . GLY A 1 216 ? 1.544 -15.922 -5.895 1 83.12 216 GLY A O 1
ATOM 1744 N N . LYS A 1 217 ? 1.083 -15.906 -3.727 1 81.19 217 LYS A N 1
ATOM 1745 C CA . LYS A 1 217 ? 0.68 -14.5 -3.738 1 81.19 217 LYS A CA 1
ATOM 1746 C C . LYS A 1 217 ? 1.877 -13.586 -3.508 1 81.19 217 LYS A C 1
ATOM 1748 O O . LYS A 1 217 ? 2.666 -13.805 -2.588 1 81.19 217 LYS A O 1
ATOM 1753 N N . ALA A 1 218 ? 1.964 -12.648 -4.41 1 91.06 218 ALA A N 1
ATOM 1754 C CA . ALA A 1 218 ? 3.082 -11.719 -4.285 1 91.06 218 ALA A CA 1
ATOM 1755 C C . ALA A 1 218 ? 2.979 -10.906 -2.998 1 91.06 218 ALA A C 1
ATOM 1757 O O . ALA A 1 218 ? 1.878 -10.547 -2.57 1 91.06 218 ALA A O 1
ATOM 1758 N N . LEU A 1 219 ? 4.145 -10.641 -2.383 1 95.69 219 LEU A N 1
ATOM 1759 C CA . LEU A 1 219 ? 4.211 -9.93 -1.112 1 95.69 219 LEU A CA 1
ATOM 1760 C C . LEU A 1 219 ? 5.395 -8.969 -1.089 1 95.69 219 LEU A C 1
ATOM 1762 O O . LEU A 1 219 ? 6.492 -9.32 -1.521 1 95.69 219 LEU A O 1
ATOM 1766 N N . ILE A 1 220 ? 5.121 -7.727 -0.727 1 97.44 220 ILE A N 1
ATOM 1767 C CA . ILE A 1 220 ? 6.191 -6.773 -0.458 1 97.44 220 ILE A CA 1
ATOM 1768 C C . ILE A 1 220 ? 6.281 -6.508 1.043 1 97.44 220 ILE A C 1
ATOM 1770 O O . ILE A 1 220 ? 5.266 -6.254 1.696 1 97.44 220 ILE A O 1
ATOM 1774 N N . ILE A 1 221 ? 7.445 -6.645 1.593 1 97.38 221 ILE A N 1
ATOM 1775 C CA . ILE A 1 221 ? 7.719 -6.227 2.963 1 97.38 221 ILE A CA 1
ATOM 1776 C C . ILE A 1 221 ? 8.742 -5.09 2.963 1 97.38 221 ILE A C 1
ATOM 1778 O O . ILE A 1 221 ? 9.828 -5.227 2.398 1 97.38 221 ILE A O 1
ATOM 1782 N N . GLU A 1 222 ? 8.414 -3.984 3.549 1 97.81 222 GLU A N 1
ATOM 1783 C CA . GLU A 1 222 ? 9.32 -2.844 3.518 1 97.81 222 GLU A CA 1
ATOM 1784 C C . GLU A 1 222 ? 9.539 -2.273 4.914 1 97.81 222 GLU A C 1
ATOM 1786 O O . GLU A 1 222 ? 8.617 -2.225 5.723 1 97.81 222 GLU A O 1
ATOM 1791 N N . GLY A 1 223 ? 10.758 -1.902 5.199 1 97.19 223 GLY A N 1
ATOM 1792 C CA . GLY A 1 223 ? 11.031 -1.244 6.469 1 97.19 223 GLY A CA 1
ATOM 1793 C C . GLY A 1 223 ? 12.5 -1.29 6.859 1 97.19 223 GLY A C 1
ATOM 1794 O O . GLY A 1 223 ? 13.281 -2.053 6.281 1 97.19 223 GLY A O 1
ATOM 1795 N N . TYR A 1 224 ? 12.836 -0.503 7.863 1 96.75 224 TYR A N 1
ATOM 1796 C CA . TYR A 1 224 ? 14.227 -0.431 8.32 1 96.75 224 TYR A CA 1
ATOM 1797 C C . TYR A 1 224 ? 14.555 -1.594 9.25 1 96.75 224 TYR A C 1
ATOM 1799 O O . TYR A 1 224 ? 15.727 -1.871 9.516 1 96.75 224 TYR A O 1
ATOM 1807 N N . GLU A 1 225 ? 13.555 -2.338 9.633 1 95.31 225 GLU A N 1
ATOM 1808 C CA . GLU A 1 225 ? 13.75 -3.453 10.555 1 95.31 225 GLU A CA 1
ATOM 1809 C C . GLU A 1 225 ? 14.117 -4.73 9.805 1 95.31 225 GLU A C 1
ATOM 1811 O O . GLU A 1 225 ? 14.289 -5.785 10.414 1 95.31 225 GLU A O 1
ATOM 1816 N N . LEU A 1 226 ? 14.227 -4.633 8.555 1 96 226 LEU A N 1
ATOM 1817 C CA . LEU A 1 226 ? 14.492 -5.82 7.75 1 96 226 LEU A CA 1
ATOM 1818 C C . LEU A 1 226 ? 15.969 -6.176 7.773 1 96 226 LEU A C 1
ATOM 1820 O O . LEU A 1 226 ? 16.75 -5.645 6.988 1 96 226 LEU A O 1
ATOM 1824 N N . ASP A 1 227 ? 16.344 -7.027 8.656 1 94.31 227 ASP A N 1
ATOM 1825 C CA . ASP A 1 227 ? 17.656 -7.676 8.641 1 94.31 227 ASP A CA 1
ATOM 1826 C C . ASP A 1 227 ? 17.656 -8.898 7.723 1 94.31 227 ASP A C 1
ATOM 1828 O O . ASP A 1 227 ? 17 -9.906 8.016 1 94.31 227 ASP A O 1
ATOM 1832 N N . PRO A 1 228 ? 18.375 -8.805 6.598 1 92 228 PRO A N 1
ATOM 1833 C CA . PRO A 1 228 ? 18.297 -9.898 5.629 1 92 228 PRO A CA 1
ATOM 1834 C C . PRO A 1 228 ? 18.734 -11.242 6.219 1 92 228 PRO A C 1
ATOM 1836 O O . PRO A 1 228 ? 18.266 -12.297 5.77 1 92 228 PRO A O 1
ATOM 1839 N N . MET A 1 229 ? 19.5 -11.273 7.25 1 90.88 229 MET A N 1
ATOM 1840 C CA . MET A 1 229 ? 20.031 -12.516 7.824 1 90.88 229 MET A CA 1
ATOM 1841 C C . MET A 1 229 ? 18.938 -13.266 8.57 1 90.88 229 MET A C 1
ATOM 1843 O O . MET A 1 229 ? 19.062 -14.469 8.812 1 90.88 229 MET A O 1
ATOM 1847 N N . LEU A 1 230 ? 17.969 -12.555 8.883 1 93.5 230 LEU A N 1
ATOM 1848 C CA . LEU A 1 230 ? 16.859 -13.195 9.57 1 93.5 230 LEU A CA 1
ATOM 1849 C C . LEU A 1 230 ? 15.883 -13.82 8.57 1 93.5 230 LEU A C 1
ATOM 1851 O O . LEU A 1 230 ? 15.008 -14.602 8.953 1 93.5 230 LEU A O 1
ATOM 1855 N N . TYR A 1 231 ? 16.062 -13.508 7.293 1 94.75 231 TYR A N 1
ATOM 1856 C CA . TYR A 1 231 ? 15.07 -13.906 6.297 1 94.75 231 TYR A CA 1
ATOM 1857 C C . TYR A 1 231 ? 15.688 -14.844 5.262 1 94.75 231 TYR A C 1
ATOM 1859 O O . TYR A 1 231 ? 15.031 -15.773 4.785 1 94.75 231 TYR A O 1
ATOM 1867 N N . LEU A 1 232 ? 16.906 -14.594 4.941 1 93.62 232 LEU A N 1
ATOM 1868 C CA . LEU A 1 232 ? 17.406 -15.125 3.678 1 93.62 232 LEU A CA 1
ATOM 1869 C C . LEU A 1 232 ? 18.578 -16.078 3.912 1 93.62 232 LEU A C 1
ATOM 1871 O O . LEU A 1 232 ? 19.422 -15.836 4.781 1 93.62 232 LEU A O 1
ATOM 1875 N N . 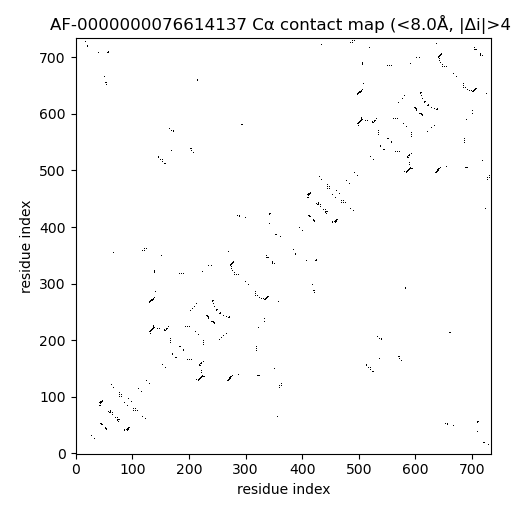HIS A 1 233 ? 18.547 -17.094 3.18 1 86.81 233 HIS A N 1
ATOM 1876 C CA . HIS A 1 233 ? 19.688 -17.969 2.984 1 86.81 233 HIS A CA 1
ATOM 1877 C C . HIS A 1 233 ? 20.062 -18.078 1.509 1 86.81 233 HIS A C 1
ATOM 1879 O O . HIS A 1 233 ? 19.219 -18.422 0.675 1 86.81 233 HIS A O 1
ATOM 1885 N N . GLN A 1 234 ? 21.297 -17.672 1.235 1 79.75 234 GLN A N 1
ATOM 1886 C CA . GLN A 1 234 ? 21.719 -17.719 -0.158 1 79.75 234 GLN A CA 1
ATOM 1887 C C . GLN A 1 234 ? 21.984 -19.156 -0.592 1 79.75 234 GLN A C 1
ATOM 1889 O O . GLN A 1 234 ? 22.656 -19.922 0.122 1 79.75 234 GLN A O 1
ATOM 1894 N N . ARG A 1 235 ? 21.469 -19.375 -1.771 1 71 235 ARG A N 1
ATOM 1895 C CA . ARG A 1 235 ? 21.656 -20.719 -2.312 1 71 235 ARG A CA 1
ATOM 1896 C C . ARG A 1 235 ? 23.016 -20.875 -2.965 1 71 235 ARG A C 1
ATOM 1898 O O . ARG A 1 235 ? 23.531 -19.922 -3.561 1 71 235 ARG A O 1
ATOM 1905 N N . GLU A 1 236 ? 23.562 -21.922 -2.73 1 63.44 236 GLU A N 1
ATOM 1906 C CA . GLU A 1 236 ? 24.906 -22.172 -3.217 1 63.44 236 GLU A CA 1
ATOM 1907 C C . GLU A 1 236 ? 24.953 -22.219 -4.742 1 63.44 236 GLU A C 1
ATOM 1909 O O . GLU A 1 236 ? 25.938 -21.797 -5.352 1 63.44 236 GLU A O 1
ATOM 1914 N N . GLU A 1 237 ? 23.922 -22.672 -5.395 1 59.56 237 GLU A N 1
ATOM 1915 C CA . GLU A 1 237 ? 23.969 -23.016 -6.812 1 59.56 237 GLU A CA 1
ATOM 1916 C C . GLU A 1 237 ? 23.828 -21.781 -7.688 1 59.56 237 GLU A C 1
ATOM 1918 O O . GLU A 1 237 ? 24.234 -21.781 -8.852 1 59.56 237 GLU A O 1
ATOM 1923 N N . ALA A 1 238 ? 23.234 -20.797 -7.266 1 64.25 238 ALA A N 1
ATOM 1924 C CA . ALA A 1 238 ? 23 -19.672 -8.156 1 64.25 238 ALA A CA 1
ATOM 1925 C C . ALA A 1 238 ? 23.062 -18.344 -7.391 1 64.25 238 ALA A C 1
ATOM 1927 O O . ALA A 1 238 ? 22.453 -18.219 -6.324 1 64.25 238 ALA A O 1
ATOM 1928 N N . PRO A 1 239 ? 23.953 -17.5 -7.895 1 67.81 239 PRO A N 1
ATOM 1929 C CA . PRO A 1 239 ? 23.984 -16.172 -7.27 1 67.81 239 PRO A CA 1
ATOM 1930 C C . PRO A 1 239 ? 22.609 -15.484 -7.277 1 67.81 239 PRO A C 1
ATOM 1932 O O . PRO A 1 239 ? 21.828 -15.68 -8.203 1 67.81 239 PRO A O 1
ATOM 1935 N N . ARG A 1 240 ? 22.219 -14.938 -6.18 1 71.56 240 ARG A N 1
ATOM 1936 C CA . ARG A 1 240 ? 21.047 -14.086 -5.98 1 71.56 240 ARG A CA 1
ATOM 1937 C C . ARG A 1 240 ? 19.766 -14.914 -5.93 1 71.56 240 ARG A C 1
ATOM 1939 O O . ARG A 1 240 ? 18.688 -14.398 -6.203 1 71.56 240 ARG A O 1
ATOM 1946 N N . LYS A 1 241 ? 20.031 -16.203 -5.832 1 83.75 241 LYS A N 1
ATOM 1947 C CA . LYS A 1 241 ? 18.891 -17.047 -5.504 1 83.75 241 LYS A CA 1
ATOM 1948 C C . LYS A 1 241 ? 18.812 -17.312 -4 1 83.75 241 LYS A C 1
ATOM 1950 O O . LYS A 1 241 ? 19.828 -17.656 -3.375 1 83.75 241 LYS A O 1
ATOM 1955 N N . PHE A 1 242 ? 17.656 -17.078 -3.537 1 90.94 242 PHE A N 1
ATOM 1956 C CA . PHE A 1 242 ? 17.531 -17.141 -2.086 1 90.94 242 PHE A CA 1
ATOM 1957 C C . PHE A 1 242 ? 16.406 -18.078 -1.68 1 90.94 242 PHE A C 1
ATOM 1959 O O . PHE A 1 242 ? 15.5 -18.359 -2.477 1 90.94 242 PHE A O 1
ATOM 1966 N N . ARG A 1 243 ? 16.609 -18.578 -0.522 1 92.31 243 ARG A N 1
ATOM 1967 C CA . ARG A 1 243 ? 15.523 -19.25 0.189 1 92.31 243 ARG A CA 1
ATOM 1968 C C . ARG A 1 243 ? 15.211 -18.547 1.503 1 92.31 243 ARG A C 1
ATOM 1970 O O . ARG A 1 243 ? 16.109 -17.969 2.133 1 92.31 243 ARG A O 1
ATOM 1977 N N . ILE A 1 244 ? 13.945 -18.578 1.807 1 94.69 244 ILE A N 1
ATOM 1978 C CA . ILE A 1 244 ? 13.539 -18.016 3.088 1 94.69 244 ILE A CA 1
ATOM 1979 C C . ILE A 1 244 ? 13.812 -19.016 4.207 1 94.69 244 ILE A C 1
ATOM 1981 O O . ILE A 1 244 ? 13.547 -20.219 4.051 1 94.69 244 ILE A O 1
ATOM 1985 N N . THR A 1 245 ? 14.344 -18.438 5.281 1 90.62 245 THR A N 1
ATOM 1986 C CA . THR A 1 245 ? 14.648 -19.297 6.422 1 90.62 245 THR A CA 1
ATOM 1987 C C . THR A 1 245 ? 14.312 -18.594 7.734 1 90.62 245 THR A C 1
ATOM 1989 O O . THR A 1 245 ? 13.75 -17.5 7.73 1 90.62 245 THR A O 1
ATOM 1992 N N . MET A 1 246 ? 14.414 -19.328 8.789 1 87.69 246 MET A N 1
ATOM 1993 C CA . MET A 1 246 ? 14.281 -18.828 10.148 1 87.69 246 MET A CA 1
ATOM 1994 C C . MET A 1 246 ? 15.508 -19.188 10.992 1 87.69 246 MET A C 1
ATOM 1996 O O . MET A 1 246 ? 16.078 -20.266 10.82 1 87.69 246 MET A O 1
ATOM 2000 N N . ARG A 1 247 ? 15.836 -18.219 11.773 1 82.94 247 ARG A N 1
ATOM 2001 C CA . ARG A 1 247 ? 16.969 -18.484 12.664 1 82.94 247 ARG A CA 1
ATOM 2002 C C . ARG A 1 247 ? 16.625 -19.578 13.664 1 82.94 247 ARG A C 1
ATOM 2004 O O . ARG A 1 247 ? 15.461 -19.781 14.016 1 82.94 247 ARG A O 1
ATOM 2011 N N . ASP A 1 248 ? 17.75 -20.141 14.086 1 84.31 248 ASP A N 1
ATOM 2012 C CA . ASP A 1 248 ? 17.562 -21.141 15.125 1 84.31 248 ASP A CA 1
ATOM 2013 C C . ASP A 1 248 ? 17.078 -20.516 16.422 1 84.31 248 ASP A C 1
ATOM 2015 O O . ASP A 1 248 ? 17.531 -19.422 16.797 1 84.31 248 ASP A O 1
ATOM 2019 N N . SER A 1 249 ? 16.062 -21.109 16.891 1 82.81 249 SER A N 1
ATOM 2020 C CA . SER A 1 249 ? 15.469 -20.578 18.109 1 82.81 249 SER A CA 1
ATOM 2021 C C . SER A 1 249 ? 15.008 -21.703 19.031 1 82.81 249 SER A C 1
ATOM 2023 O O . SER A 1 249 ? 14.742 -22.812 18.578 1 82.81 249 SER A O 1
ATOM 2025 N N . ASP A 1 250 ? 14.969 -21.375 20.359 1 83.75 250 ASP A N 1
ATOM 2026 C CA . ASP A 1 250 ? 14.461 -22.344 21.328 1 83.75 250 ASP A CA 1
ATOM 2027 C C . ASP A 1 250 ? 12.945 -22.203 21.484 1 83.75 250 ASP A C 1
ATOM 2029 O O . ASP A 1 250 ? 12.305 -23.062 22.109 1 83.75 250 ASP A O 1
ATOM 2033 N N . ASP A 1 251 ? 12.445 -21.266 20.922 1 80.31 251 ASP A N 1
ATOM 2034 C CA . ASP A 1 251 ? 11 -21.078 20.953 1 80.31 251 ASP A CA 1
ATOM 2035 C C . ASP A 1 251 ? 10.297 -22.141 20.109 1 80.31 251 ASP A C 1
ATOM 2037 O O . ASP A 1 251 ? 10.578 -22.281 18.922 1 80.31 251 ASP A O 1
ATOM 2041 N N . PRO A 1 252 ? 9.422 -22.906 20.766 1 82.06 252 PRO A N 1
ATOM 2042 C CA . PRO A 1 252 ? 8.773 -24.016 20.062 1 82.06 252 PRO A CA 1
ATOM 2043 C C . PRO A 1 252 ? 8.055 -23.562 18.797 1 82.06 252 PRO A C 1
ATOM 2045 O O . PRO A 1 252 ? 8.07 -24.281 17.781 1 82.06 252 PRO A O 1
ATOM 2048 N N . GLU A 1 253 ? 7.422 -22.453 18.844 1 77.31 253 GLU A N 1
ATOM 2049 C CA . GLU A 1 253 ? 6.711 -21.969 17.656 1 77.31 253 GLU A CA 1
ATOM 2050 C C . GLU A 1 253 ? 7.676 -21.641 16.531 1 77.31 253 GLU A C 1
ATOM 2052 O O . GLU A 1 253 ? 7.41 -21.938 15.367 1 77.31 253 GLU A O 1
ATOM 2057 N N . GLU A 1 254 ? 8.742 -21.094 16.797 1 81.5 254 GLU A N 1
ATOM 2058 C CA . GLU A 1 254 ? 9.742 -20.734 15.805 1 81.5 254 GLU A CA 1
ATOM 2059 C C . GLU A 1 254 ? 10.391 -21.984 15.203 1 81.5 254 GLU A C 1
ATOM 2061 O O . GLU A 1 254 ? 10.711 -22.016 14.016 1 81.5 254 GLU A O 1
ATOM 2066 N N . LYS A 1 255 ? 10.523 -22.953 16.062 1 86.38 255 LYS A N 1
ATOM 2067 C CA . LYS A 1 255 ? 11.078 -24.219 15.586 1 86.38 255 LYS A CA 1
ATOM 2068 C C . LYS A 1 255 ? 10.156 -24.875 14.562 1 86.38 255 LYS A C 1
ATOM 2070 O O . LYS A 1 255 ? 10.617 -25.438 13.57 1 86.38 255 LYS A O 1
ATOM 2075 N N . LYS A 1 256 ? 8.961 -24.812 14.891 1 85.88 256 LYS A N 1
ATOM 2076 C CA . LYS A 1 256 ? 7.973 -25.375 13.977 1 85.88 256 LYS A CA 1
ATOM 2077 C C . LYS A 1 256 ? 7.992 -24.656 12.633 1 85.88 256 LYS A C 1
ATOM 2079 O O . LYS A 1 256 ? 7.93 -25.281 11.578 1 85.88 256 LYS A O 1
ATOM 2084 N N . ILE A 1 257 ? 8.031 -23.391 12.672 1 84.19 257 ILE A N 1
ATOM 2085 C CA . ILE A 1 257 ? 8.055 -22.578 11.469 1 84.19 257 ILE A CA 1
ATOM 2086 C C . ILE A 1 257 ? 9.312 -22.875 10.656 1 84.19 257 ILE A C 1
ATOM 2088 O O . ILE A 1 257 ? 9.25 -23.016 9.43 1 84.19 257 ILE A O 1
ATOM 2092 N N . LYS A 1 258 ? 10.367 -22.953 11.305 1 88.25 258 LYS A N 1
ATOM 2093 C CA . LYS A 1 258 ? 11.625 -23.281 10.633 1 88.25 258 LYS A CA 1
ATOM 2094 C C . LYS A 1 258 ? 11.547 -24.625 9.922 1 88.25 258 LYS A C 1
ATOM 2096 O O . LYS A 1 258 ? 12.008 -24.75 8.781 1 88.25 258 LYS A O 1
ATOM 2101 N N . LYS A 1 259 ? 11.055 -25.547 10.633 1 90.44 259 LYS A N 1
ATOM 2102 C CA . LYS A 1 259 ? 10.906 -26.875 10.039 1 90.44 259 LYS A CA 1
ATOM 2103 C C . LYS A 1 259 ? 10.07 -26.828 8.766 1 90.44 259 LYS A C 1
ATOM 2105 O O . LYS A 1 259 ? 10.438 -27.422 7.754 1 90.44 259 LYS A O 1
ATOM 2110 N N . VAL A 1 260 ? 9 -26.109 8.836 1 90.25 260 VAL A N 1
ATOM 2111 C CA . VAL A 1 260 ? 8.102 -25.984 7.688 1 90.25 260 VAL A CA 1
ATOM 2112 C C . VAL A 1 260 ? 8.844 -25.328 6.527 1 90.25 260 VAL A C 1
ATOM 2114 O O . VAL A 1 260 ? 8.766 -25.797 5.387 1 90.25 260 VAL A O 1
ATOM 2117 N N . LEU A 1 261 ? 9.57 -24.312 6.773 1 91.62 261 LEU A N 1
ATOM 2118 C CA . LEU A 1 261 ? 10.305 -23.578 5.746 1 91.62 261 LEU A CA 1
ATOM 2119 C C . LEU A 1 261 ? 11.406 -24.438 5.141 1 91.62 261 LEU A C 1
ATOM 2121 O O . LEU A 1 261 ? 11.633 -24.406 3.928 1 91.62 261 LEU A O 1
ATOM 2125 N N . ASP A 1 262 ? 11.992 -25.203 5.953 1 89.5 262 ASP A N 1
ATOM 2126 C CA . ASP A 1 262 ? 13.094 -26.047 5.496 1 89.5 262 ASP A CA 1
ATOM 2127 C C . ASP A 1 262 ? 12.594 -27.172 4.602 1 89.5 262 ASP A C 1
ATOM 2129 O O . ASP A 1 262 ? 13.297 -27.609 3.689 1 89.5 262 ASP A O 1
ATOM 2133 N N . GLU A 1 263 ? 11.445 -27.578 4.844 1 92.31 263 GLU A N 1
ATOM 2134 C CA . GLU A 1 263 ? 10.891 -28.703 4.098 1 92.31 263 GLU A CA 1
ATOM 2135 C C . GLU A 1 263 ? 10.164 -28.219 2.846 1 92.31 263 GLU A C 1
ATOM 2137 O O . GLU A 1 263 ? 9.898 -29.016 1.937 1 92.31 263 GLU A O 1
ATOM 2142 N N . MET A 1 264 ? 9.922 -27.047 2.779 1 91.06 264 MET A N 1
ATOM 2143 C CA . MET A 1 264 ? 9.164 -26.484 1.666 1 91.06 264 MET A CA 1
ATOM 2144 C C . MET A 1 264 ? 10.055 -26.312 0.436 1 91.06 264 MET A C 1
ATOM 2146 O O . MET A 1 264 ? 11.195 -25.875 0.546 1 91.06 264 MET A O 1
ATOM 2150 N N . ASP A 1 265 ? 9.523 -26.766 -0.693 1 89.31 265 ASP A N 1
ATOM 2151 C CA . ASP A 1 265 ? 10.219 -26.484 -1.944 1 89.31 265 ASP A CA 1
ATOM 2152 C C . ASP A 1 265 ? 10.078 -25.016 -2.346 1 89.31 265 ASP A C 1
ATOM 2154 O O . ASP A 1 265 ? 8.984 -24.578 -2.693 1 89.31 265 ASP A O 1
ATOM 2158 N N . GLN A 1 266 ? 11.133 -24.312 -2.26 1 90.75 266 GLN A N 1
ATOM 2159 C CA . GLN A 1 266 ? 11.125 -22.891 -2.604 1 90.75 266 GLN A CA 1
ATOM 2160 C C . GLN A 1 266 ? 11.859 -22.641 -3.914 1 90.75 266 GLN A C 1
ATOM 2162 O O . GLN A 1 266 ? 12.297 -21.516 -4.176 1 90.75 266 GLN A O 1
ATOM 2167 N N . SER A 1 267 ? 12.016 -23.547 -4.75 1 85.94 267 SER A N 1
ATOM 2168 C CA . SER A 1 267 ? 12.82 -23.438 -5.965 1 85.94 267 SER A CA 1
ATOM 2169 C C . SER A 1 267 ? 12.164 -22.5 -6.977 1 85.94 267 SER A C 1
ATOM 2171 O O . SER A 1 267 ? 12.852 -21.859 -7.766 1 85.94 267 SER A O 1
ATOM 2173 N N . ASN A 1 268 ? 10.891 -22.391 -6.91 1 84.25 268 ASN A N 1
ATOM 2174 C CA . ASN A 1 268 ? 10.172 -21.562 -7.875 1 84.25 268 ASN A CA 1
ATOM 2175 C C . ASN A 1 268 ? 9.93 -20.156 -7.336 1 84.25 268 ASN A C 1
ATOM 2177 O O . ASN A 1 268 ? 9.391 -19.312 -8.039 1 84.25 268 ASN A O 1
ATOM 2181 N N . ALA A 1 269 ? 10.398 -19.953 -6.141 1 91.12 269 ALA A N 1
ATOM 2182 C CA . ALA A 1 269 ? 10.141 -18.656 -5.523 1 91.12 269 ALA A CA 1
ATOM 2183 C C . ALA A 1 269 ? 11.117 -17.609 -6.035 1 91.12 269 ALA A C 1
ATOM 2185 O O . ALA A 1 269 ? 12.305 -17.891 -6.215 1 91.12 269 ALA A O 1
ATOM 2186 N N . VAL A 1 270 ? 10.633 -16.484 -6.391 1 92.88 270 VAL A N 1
ATOM 2187 C CA . VAL A 1 270 ? 11.453 -15.328 -6.73 1 92.88 270 VAL A CA 1
ATOM 2188 C C . VAL A 1 270 ? 11.523 -14.383 -5.539 1 92.88 270 VAL A C 1
ATOM 2190 O O . VAL A 1 270 ? 10.523 -13.773 -5.156 1 92.88 270 VAL A O 1
ATOM 2193 N N . ILE A 1 271 ? 12.641 -14.32 -4.938 1 95.56 271 ILE A N 1
ATOM 2194 C CA . ILE A 1 271 ? 12.867 -13.477 -3.771 1 95.56 271 ILE A CA 1
ATOM 2195 C C . ILE A 1 271 ? 13.836 -12.352 -4.129 1 95.56 271 ILE A C 1
ATOM 2197 O O . ILE A 1 271 ? 14.969 -12.609 -4.535 1 95.56 271 ILE A O 1
ATOM 2201 N N . VAL A 1 272 ? 13.43 -11.141 -3.992 1 96.06 272 VAL A N 1
ATOM 2202 C CA . VAL A 1 272 ? 14.234 -9.992 -4.422 1 96.06 272 VAL A CA 1
ATOM 2203 C C . VAL A 1 272 ? 14.461 -9.047 -3.242 1 96.06 272 VAL A C 1
ATOM 2205 O O . VAL A 1 272 ? 13.586 -8.242 -2.91 1 96.06 272 VAL A O 1
ATOM 2208 N N . PRO A 1 273 ? 15.617 -9.055 -2.666 1 96.94 273 PRO A N 1
ATOM 2209 C CA . PRO A 1 273 ? 15.953 -8.109 -1.604 1 96.94 273 PRO A CA 1
ATOM 2210 C C . PRO A 1 273 ? 16.516 -6.793 -2.145 1 96.94 273 PRO A C 1
ATOM 2212 O O . PRO A 1 273 ? 17.578 -6.785 -2.764 1 96.94 273 PRO A O 1
ATOM 2215 N N . PHE A 1 274 ? 15.82 -5.723 -1.922 1 97.94 274 PHE A N 1
ATOM 2216 C CA . PHE A 1 274 ? 16.281 -4.387 -2.27 1 97.94 274 PHE A CA 1
ATOM 2217 C C . PHE A 1 274 ? 16.828 -3.664 -1.04 1 97.94 274 PHE A C 1
ATOM 2219 O O . PHE A 1 274 ? 16.281 -3.801 0.055 1 97.94 274 PHE A O 1
ATOM 2226 N N . LEU A 1 275 ? 17.859 -2.951 -1.224 1 98.25 275 LEU A N 1
ATOM 2227 C CA . LEU A 1 275 ? 18.297 -1.953 -0.254 1 98.25 275 LEU A CA 1
ATOM 2228 C C . LEU A 1 275 ? 18.266 -0.555 -0.863 1 98.25 275 LEU A C 1
ATOM 2230 O O . LEU A 1 275 ? 19.047 -0.248 -1.767 1 98.25 275 LEU A O 1
ATOM 2234 N N . LEU A 1 276 ? 17.359 0.242 -0.387 1 98.12 276 LEU A N 1
ATOM 2235 C CA . LEU A 1 276 ? 17.328 1.644 -0.792 1 98.12 276 LEU A CA 1
ATOM 2236 C C . LEU A 1 276 ? 18.281 2.477 0.055 1 98.12 276 LEU A C 1
ATOM 2238 O O . LEU A 1 276 ? 18.234 2.426 1.286 1 98.12 276 LEU A O 1
ATOM 2242 N N . THR A 1 277 ? 19.109 3.207 -0.597 1 97.75 277 THR A N 1
ATOM 2243 C CA . THR A 1 277 ? 20.062 4.055 0.101 1 97.75 277 THR A CA 1
ATOM 2244 C C . THR A 1 277 ? 19.859 5.523 -0.264 1 97.75 277 THR A C 1
ATOM 2246 O O . THR A 1 277 ? 19.234 5.832 -1.28 1 97.75 277 THR A O 1
ATOM 2249 N N . ILE A 1 278 ? 20.375 6.355 0.625 1 95.94 278 ILE A N 1
ATOM 2250 C CA . ILE A 1 278 ? 20.234 7.793 0.425 1 95.94 278 ILE A CA 1
ATOM 2251 C C . ILE A 1 278 ? 21.5 8.5 0.924 1 95.94 278 ILE A C 1
ATOM 2253 O O . ILE A 1 278 ? 22.109 8.07 1.902 1 95.94 278 ILE A O 1
ATOM 2257 N N . SER A 1 279 ? 21.891 9.523 0.197 1 92.5 279 SER A N 1
ATOM 2258 C CA . SER A 1 279 ? 23.047 10.297 0.632 1 92.5 279 SER A CA 1
ATOM 2259 C C . SER A 1 279 ? 22.766 11.039 1.937 1 92.5 279 SER A C 1
ATOM 2261 O O . SER A 1 279 ? 21.609 11.359 2.234 1 92.5 279 SER A O 1
ATOM 2263 N N . GLU A 1 280 ? 23.812 11.328 2.662 1 92.94 280 GLU A N 1
ATOM 2264 C CA . GLU A 1 280 ? 23.656 12.023 3.938 1 92.94 280 GLU A CA 1
ATOM 2265 C C . GLU A 1 280 ? 23 13.383 3.748 1 92.94 280 GLU A C 1
ATOM 2267 O O . GLU A 1 280 ? 22.156 13.781 4.547 1 92.94 280 GLU A O 1
ATOM 2272 N N . LYS A 1 281 ? 23.375 14.023 2.754 1 85.5 281 LYS A N 1
ATOM 2273 C CA . LYS A 1 281 ? 22.828 15.352 2.486 1 85.5 281 LYS A CA 1
ATOM 2274 C C . LYS A 1 281 ? 21.328 15.289 2.195 1 85.5 281 LYS A C 1
ATOM 2276 O O . LYS A 1 281 ? 20.547 16.047 2.766 1 85.5 281 LYS A O 1
ATOM 2281 N N . GLU A 1 282 ? 20.969 14.422 1.331 1 84.31 282 GLU A N 1
ATOM 2282 C CA . GLU A 1 282 ? 19.562 14.273 0.979 1 84.31 282 GLU A CA 1
ATOM 2283 C C . GLU A 1 282 ? 18.75 13.734 2.156 1 84.31 282 GLU A C 1
ATOM 2285 O O . GLU A 1 282 ? 17.594 14.125 2.35 1 84.31 282 GLU A O 1
ATOM 2290 N N . HIS A 1 283 ? 19.375 12.891 2.889 1 91.88 283 HIS A N 1
ATOM 2291 C CA . HIS A 1 283 ? 18.703 12.344 4.062 1 91.88 283 HIS A CA 1
ATOM 2292 C C . HIS A 1 283 ? 18.391 13.43 5.078 1 91.88 283 HIS A C 1
ATOM 2294 O O . HIS A 1 283 ? 17.297 13.438 5.664 1 91.88 283 HIS A O 1
ATOM 2300 N N . ALA A 1 284 ? 19.344 14.281 5.27 1 87.94 284 ALA A N 1
ATOM 2301 C CA . ALA A 1 284 ? 19.156 15.398 6.195 1 87.94 284 ALA A CA 1
ATOM 2302 C C . ALA A 1 284 ? 17.969 16.25 5.781 1 87.94 284 ALA A C 1
ATOM 2304 O O . ALA A 1 284 ? 17.203 16.703 6.633 1 87.94 284 ALA A O 1
ATOM 2305 N N . TYR A 1 285 ? 17.906 16.312 4.539 1 79.81 285 TYR A N 1
ATOM 2306 C CA . TYR A 1 285 ? 16.797 17.109 4.004 1 79.81 285 TYR A CA 1
ATOM 2307 C C . TYR A 1 285 ? 15.453 16.453 4.324 1 79.81 285 TYR A C 1
ATOM 2309 O O . TYR A 1 285 ? 14.516 17.141 4.73 1 79.81 285 TYR A O 1
ATOM 2317 N N . ILE A 1 286 ? 15.297 15.258 4.121 1 84 286 ILE A N 1
ATOM 2318 C CA . ILE A 1 286 ? 14.047 14.547 4.34 1 84 286 ILE A CA 1
ATOM 2319 C C . ILE A 1 286 ? 13.711 14.531 5.828 1 84 286 ILE A C 1
ATOM 2321 O O . ILE A 1 286 ? 12.562 14.742 6.215 1 84 286 ILE A O 1
ATOM 2325 N N . ILE A 1 287 ? 14.742 14.352 6.629 1 87.69 287 ILE A N 1
ATOM 2326 C CA . ILE A 1 287 ? 14.539 14.297 8.07 1 87.69 287 ILE A CA 1
ATOM 2327 C C . ILE A 1 287 ? 14.102 15.664 8.586 1 87.69 287 ILE A C 1
ATOM 2329 O O . ILE A 1 287 ? 13.242 15.75 9.469 1 87.69 287 ILE A O 1
ATOM 2333 N N . GLU A 1 288 ? 14.695 16.625 8.031 1 80.56 288 GLU A N 1
ATOM 2334 C CA . GLU A 1 288 ? 14.32 17.984 8.406 1 80.56 288 GLU A CA 1
ATOM 2335 C C . GLU A 1 288 ? 12.844 18.25 8.117 1 80.56 288 GLU A C 1
ATOM 2337 O O . GLU A 1 288 ? 12.141 18.828 8.953 1 80.56 288 GLU A O 1
ATOM 2342 N N . ASN A 1 289 ? 12.445 17.844 6.988 1 74.31 289 ASN A N 1
ATOM 2343 C CA . ASN A 1 289 ? 11.039 18.016 6.625 1 74.31 289 ASN A CA 1
ATOM 2344 C C . ASN A 1 289 ? 10.125 17.203 7.535 1 74.31 289 ASN A C 1
ATOM 2346 O O . ASN A 1 289 ? 9.039 17.656 7.895 1 74.31 289 ASN A O 1
ATOM 2350 N N . TRP A 1 290 ? 10.594 16.078 7.844 1 74.75 290 TRP A N 1
ATOM 2351 C CA . TRP A 1 290 ? 9.844 15.172 8.711 1 74.75 290 TRP A CA 1
ATOM 2352 C C . TRP A 1 290 ? 9.695 15.766 10.109 1 74.75 290 TRP A C 1
ATOM 2354 O O . TRP A 1 290 ? 8.625 15.672 10.719 1 74.75 290 TRP A O 1
ATOM 2364 N N . LEU A 1 291 ? 10.734 16.344 10.617 1 73.06 291 LEU A N 1
ATOM 2365 C CA . LEU A 1 291 ? 10.75 16.922 11.961 1 73.06 291 LEU A CA 1
ATOM 2366 C C . LEU A 1 291 ? 9.867 18.156 12.023 1 73.06 291 LEU A C 1
ATOM 2368 O O . LEU A 1 291 ? 9.25 18.438 13.055 1 73.06 291 LEU A O 1
ATOM 2372 N N . MET A 1 292 ? 9.898 18.812 11.016 1 67 292 MET A N 1
ATOM 2373 C CA . MET A 1 292 ? 9.125 20.047 10.992 1 67 292 MET A CA 1
ATOM 2374 C C . MET A 1 292 ? 7.629 19.75 10.977 1 67 292 MET A C 1
ATOM 2376 O O . MET A 1 292 ? 6.824 20.578 11.422 1 67 292 MET A O 1
ATOM 2380 N N . SER A 1 293 ? 7.348 18.609 10.5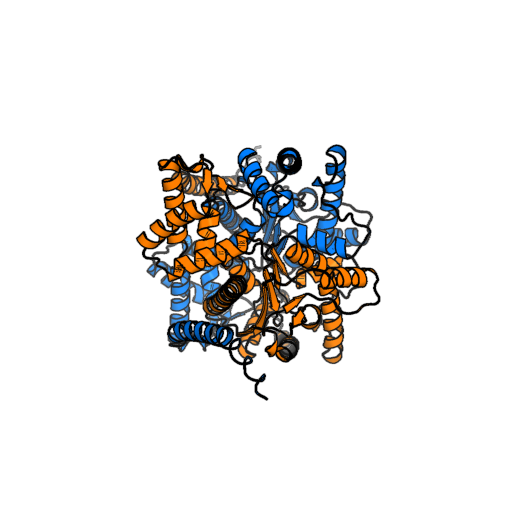 1 59.91 293 SER A N 1
ATOM 2381 C CA . SER A 1 293 ? 5.938 18.234 10.5 1 59.91 293 SER A CA 1
ATOM 2382 C C . SER A 1 293 ? 5.469 17.859 11.906 1 59.91 293 SER A C 1
ATOM 2384 O O . SER A 1 293 ? 4.277 17.953 12.211 1 59.91 293 SER A O 1
ATOM 2386 N N . ASP A 1 294 ? 6.316 17.469 12.797 1 54.78 294 ASP A N 1
ATOM 2387 C CA . ASP A 1 294 ? 5.98 16.984 14.141 1 54.78 294 ASP A CA 1
ATOM 2388 C C . ASP A 1 294 ? 6.082 18.125 15.164 1 54.78 294 ASP A C 1
ATOM 2390 O O . ASP A 1 294 ? 5.684 17.953 16.312 1 54.78 294 ASP A O 1
ATOM 2394 N N . ILE A 1 295 ? 6.703 19.188 14.836 1 52.22 295 ILE A N 1
ATOM 2395 C CA . ILE A 1 295 ? 6.902 20.25 15.82 1 52.22 295 ILE A CA 1
ATOM 2396 C C . ILE A 1 295 ? 5.602 21.016 16.016 1 52.22 295 ILE A C 1
ATOM 2398 O O . ILE A 1 295 ? 5.047 21.562 15.055 1 52.22 295 ILE A O 1
ATOM 2402 N N . PRO A 1 296 ? 5.012 20.672 17.203 1 49.69 296 PRO A N 1
ATOM 2403 C CA . PRO A 1 296 ? 3.846 21.5 17.484 1 49.69 296 PRO A CA 1
ATOM 2404 C C . PRO A 1 296 ? 4.094 22.984 17.203 1 49.69 296 PRO A C 1
ATOM 2406 O O . PRO A 1 296 ? 5.219 23.469 17.359 1 49.69 296 PRO A O 1
ATOM 2409 N N . LYS A 1 297 ? 3.09 23.688 16.656 1 50.91 297 LYS A N 1
ATOM 2410 C CA . LYS A 1 297 ? 3.098 25.094 16.25 1 50.91 297 LYS A CA 1
ATOM 2411 C C . LYS A 1 297 ? 3.709 25.969 17.344 1 50.91 297 LYS A C 1
ATOM 2413 O O . LYS A 1 297 ? 4.477 26.891 17.062 1 50.91 297 LYS A O 1
ATOM 2418 N N . GLU A 1 298 ? 3.365 25.656 18.547 1 50.34 298 GLU A N 1
ATOM 2419 C CA . GLU A 1 298 ? 3.721 26.516 19.672 1 50.34 298 GLU A CA 1
ATOM 2420 C C . GLU A 1 298 ? 5.23 26.531 19.891 1 50.34 298 GLU A C 1
ATOM 2422 O O . GLU A 1 298 ? 5.773 27.5 20.422 1 50.34 298 GLU A O 1
ATOM 2427 N N . LEU A 1 299 ? 5.84 25.422 19.531 1 49 299 LEU A N 1
ATOM 2428 C CA . LEU A 1 299 ? 7.242 25.281 19.906 1 49 299 LEU A CA 1
ATOM 2429 C C . LEU A 1 299 ? 8.156 25.703 18.766 1 49 299 LEU A C 1
ATOM 2431 O O . LEU A 1 299 ? 9.375 25.766 18.938 1 49 299 LEU A O 1
ATOM 2435 N N . ARG A 1 300 ? 7.594 26 17.641 1 50.66 300 ARG A N 1
ATOM 2436 C CA . ARG A 1 300 ? 8.391 26.391 16.484 1 50.66 300 ARG A CA 1
ATOM 2437 C C . ARG A 1 300 ? 9.086 27.734 16.734 1 50.66 300 ARG A C 1
ATOM 2439 O O . ARG A 1 300 ? 10.211 27.938 16.281 1 50.66 300 ARG A O 1
ATOM 2446 N N . SER A 1 301 ? 8.367 28.688 17.297 1 46.25 301 SER A N 1
ATOM 2447 C CA . SER A 1 301 ? 8.898 30.016 17.547 1 46.25 301 SER A CA 1
ATOM 2448 C C . SER A 1 301 ? 10.133 29.969 18.438 1 46.25 301 SER A C 1
ATOM 2450 O O . SER A 1 301 ? 10.883 30.938 18.531 1 46.25 301 SER A O 1
ATOM 2452 N N . GLU A 1 302 ? 10.227 29.359 19.547 1 44.53 302 GLU A N 1
ATOM 2453 C CA . GLU A 1 302 ? 11.32 29.516 20.5 1 44.53 302 GLU A CA 1
ATOM 2454 C C . GLU A 1 302 ? 12.648 29.078 19.891 1 44.53 302 GLU A C 1
ATOM 2456 O O . GLU A 1 302 ? 12.781 27.922 19.469 1 44.53 302 GLU A O 1
ATOM 2461 N N . VAL A 1 303 ? 13.469 30.125 19.344 1 43.84 303 VAL A N 1
ATOM 2462 C CA . VAL A 1 303 ? 14.852 30.266 18.891 1 43.84 303 VAL A CA 1
ATOM 2463 C C . VAL A 1 303 ? 15.719 29.188 19.547 1 43.84 303 VAL A C 1
ATOM 2465 O O . VAL A 1 303 ? 16.594 28.625 18.906 1 43.84 303 VAL A O 1
ATOM 2468 N N . ALA A 1 304 ? 15.906 29.25 20.781 1 44.66 304 ALA A N 1
ATOM 2469 C CA . ALA A 1 304 ? 16.672 28.328 21.609 1 44.66 304 ALA A CA 1
ATOM 2470 C C . ALA A 1 304 ? 16.344 26.875 21.281 1 44.66 304 ALA A C 1
ATOM 2472 O O . ALA A 1 304 ? 17.172 25.984 21.484 1 44.66 304 ALA A O 1
ATOM 2473 N N . GLN A 1 305 ? 15.086 26.531 20.453 1 53.16 305 GLN A N 1
ATOM 2474 C CA . GLN A 1 305 ? 14.445 25.297 20.016 1 53.16 305 GLN A CA 1
ATOM 2475 C C . GLN A 1 305 ? 15.008 24.828 18.672 1 53.16 305 GLN A C 1
ATOM 2477 O O . GLN A 1 305 ? 15.055 23.641 18.391 1 53.16 305 GLN A O 1
ATOM 2482 N N . LEU A 1 306 ? 15.523 25.984 18.078 1 57.56 306 LEU A N 1
ATOM 2483 C CA . LEU A 1 306 ? 16.281 25.672 16.875 1 57.56 306 LEU A CA 1
ATOM 2484 C C . LEU A 1 306 ? 17.484 24.797 17.203 1 57.56 306 LEU A C 1
ATOM 2486 O O . LEU A 1 306 ? 17.828 23.891 16.438 1 57.56 306 LEU A O 1
ATOM 2490 N N . GLY A 1 307 ? 18.141 25.375 18.312 1 64.69 307 GLY A N 1
ATOM 2491 C CA . GLY A 1 307 ? 19.266 24.562 18.734 1 64.69 307 GLY A CA 1
ATOM 2492 C C . GLY A 1 307 ? 18.875 23.125 19.047 1 64.69 307 GLY A C 1
ATOM 2493 O O . GLY A 1 307 ? 19.594 22.188 18.656 1 64.69 307 GLY A O 1
ATOM 2494 N N . LYS A 1 308 ? 17.844 23.062 19.75 1 74.75 308 LYS A N 1
ATOM 2495 C CA . LYS A 1 308 ? 17.344 21.719 20.047 1 74.75 308 LYS A CA 1
ATOM 2496 C C . LYS A 1 308 ? 16.953 20.984 18.766 1 74.75 308 LYS A C 1
ATOM 2498 O O . LYS A 1 308 ? 17.203 19.781 18.641 1 74.75 308 LYS A O 1
ATOM 2503 N N . PHE A 1 309 ? 16.453 21.766 17.812 1 77.06 309 PHE A N 1
ATOM 2504 C CA . PHE A 1 309 ? 16.078 21.188 16.516 1 77.06 309 PHE A CA 1
ATOM 2505 C C . PHE A 1 309 ? 17.297 20.656 15.789 1 77.06 309 PHE A C 1
ATOM 2507 O O . PHE A 1 309 ? 17.281 19.547 15.266 1 77.06 309 PHE A O 1
ATOM 2514 N N . GLN A 1 310 ? 18.297 21.453 15.789 1 81.25 310 GLN A N 1
ATOM 2515 C CA . GLN A 1 310 ? 19.516 21.047 15.086 1 81.25 310 GLN A CA 1
ATOM 2516 C C . GLN A 1 310 ? 20.156 19.844 15.75 1 81.25 310 GLN A C 1
ATOM 2518 O O . GLN A 1 310 ? 20.703 18.969 15.07 1 81.25 310 GLN A O 1
ATOM 2523 N N . LYS A 1 311 ? 20.125 19.891 17.047 1 85.56 311 LYS A N 1
ATOM 2524 C CA . LYS A 1 311 ? 20.672 18.75 17.781 1 85.56 311 LYS A CA 1
ATOM 2525 C C . LYS A 1 311 ? 19.875 17.484 17.484 1 85.56 311 LYS A C 1
ATOM 2527 O O . LYS A 1 311 ? 20.453 16.406 17.297 1 85.56 311 LYS A O 1
ATOM 2532 N N . GLN A 1 312 ? 18.609 17.594 17.484 1 85.69 312 GLN A N 1
ATOM 2533 C CA . GLN A 1 312 ? 17.75 16.453 17.188 1 85.69 312 GLN A CA 1
ATOM 2534 C C . GLN A 1 312 ? 17.953 15.977 15.758 1 85.69 312 GLN A C 1
ATOM 2536 O O . GLN A 1 312 ? 17.969 14.766 15.5 1 85.69 312 GLN A O 1
ATOM 2541 N N . LEU A 1 313 ? 18.062 16.938 14.883 1 87.12 313 LEU A N 1
ATOM 2542 C CA . LEU A 1 313 ? 18.312 16.594 13.484 1 87.12 313 LEU A CA 1
ATOM 2543 C C . LEU A 1 313 ? 19.609 15.805 13.336 1 87.12 313 LEU A C 1
ATOM 2545 O O . LEU A 1 313 ? 19.656 14.789 12.641 1 87.12 313 LEU A O 1
ATOM 2549 N N . LYS A 1 314 ? 20.609 16.281 13.992 1 91.69 314 LYS A N 1
ATOM 2550 C CA . LYS A 1 314 ? 21.906 15.617 13.922 1 91.69 314 LYS A CA 1
ATOM 2551 C C . LYS A 1 314 ? 21.844 14.219 14.523 1 91.69 314 LYS A C 1
ATOM 2553 O O . LYS A 1 314 ? 22.438 13.281 13.984 1 91.69 314 LYS A O 1
ATOM 2558 N N . HIS A 1 315 ? 21.172 14.109 15.562 1 92.94 315 HIS A N 1
ATOM 2559 C CA . HIS A 1 315 ? 21.016 12.812 16.219 1 92.94 315 HIS A CA 1
ATOM 2560 C C . HIS A 1 315 ? 20.281 11.828 15.336 1 92.94 315 HIS A C 1
ATOM 2562 O O . HIS A 1 315 ? 20.719 10.688 15.164 1 92.94 315 HIS A O 1
ATOM 2568 N N . LEU A 1 316 ? 19.203 12.258 14.789 1 94 316 LEU A N 1
ATOM 2569 C CA . LEU A 1 316 ? 18.406 11.391 13.93 1 94 316 LEU A CA 1
ATOM 2570 C C . LEU A 1 316 ? 19.188 10.992 12.688 1 94 316 LEU A C 1
ATOM 2572 O O . LEU A 1 316 ? 19.188 9.82 12.297 1 94 316 LEU A O 1
ATOM 2576 N N . LEU A 1 317 ? 19.828 11.984 12.117 1 95.94 317 LEU A N 1
ATOM 2577 C CA . LEU A 1 317 ? 20.625 11.703 10.922 1 95.94 317 LEU A CA 1
ATOM 2578 C C . LEU A 1 317 ? 21.672 10.641 11.211 1 95.94 317 LEU A C 1
ATOM 2580 O O . LEU A 1 317 ? 21.828 9.695 10.438 1 95.94 317 LEU A O 1
ATOM 2584 N N . LYS A 1 318 ? 22.312 10.797 12.305 1 95.94 318 LYS A N 1
ATOM 2585 C CA . LYS A 1 318 ? 23.344 9.836 12.688 1 95.94 318 LYS A CA 1
ATOM 2586 C C . LYS A 1 318 ? 22.75 8.453 12.922 1 95.94 318 LYS A C 1
ATOM 2588 O O . LYS A 1 318 ? 23.281 7.453 12.43 1 95.94 318 LYS A O 1
ATOM 2593 N N . SER A 1 319 ? 21.703 8.391 13.664 1 96.12 319 SER A N 1
ATOM 2594 C CA . SER A 1 319 ? 21.047 7.129 13.984 1 96.12 319 SER A CA 1
ATOM 2595 C C . SER A 1 319 ? 20.562 6.426 12.727 1 96.12 319 SER A C 1
ATOM 2597 O O . SER A 1 319 ? 20.734 5.211 12.578 1 96.12 319 SER A O 1
ATOM 2599 N N . PHE A 1 320 ? 19.984 7.18 11.82 1 97.38 320 PHE A N 1
ATOM 2600 C CA . PHE A 1 320 ? 19.391 6.602 10.617 1 97.38 320 PHE A CA 1
ATOM 2601 C C . PHE A 1 320 ? 20.484 6.168 9.641 1 97.38 320 PHE A C 1
ATOM 2603 O O . PHE A 1 320 ? 20.359 5.121 9 1 97.38 320 PHE A O 1
ATOM 2610 N N . GLN A 1 321 ? 21.531 6.941 9.609 1 96.81 321 GLN A N 1
ATOM 2611 C CA . GLN A 1 321 ? 22.672 6.578 8.766 1 96.81 321 GLN A CA 1
ATOM 2612 C C . GLN A 1 321 ? 23.375 5.336 9.297 1 96.81 321 GLN A C 1
ATOM 2614 O O . GLN A 1 321 ? 23.938 4.551 8.523 1 96.81 321 GLN A O 1
ATOM 2619 N N . GLN A 1 322 ? 23.344 5.148 10.531 1 96.31 322 GLN A N 1
ATOM 2620 C CA . GLN A 1 322 ? 23.906 3.939 11.117 1 96.31 322 GLN A CA 1
ATOM 2621 C C . GLN A 1 322 ? 23.156 2.697 10.656 1 96.31 322 GLN A C 1
ATOM 2623 O O . GLN A 1 322 ? 23.766 1.65 10.414 1 96.31 322 GLN A O 1
ATOM 2628 N N . VAL A 1 323 ? 21.875 2.818 10.547 1 96.88 323 VAL A N 1
ATOM 2629 C CA . VAL A 1 323 ? 21.062 1.716 10.039 1 96.88 323 VAL A CA 1
ATOM 2630 C C . VAL A 1 323 ? 21.469 1.399 8.602 1 96.88 323 VAL A C 1
ATOM 2632 O O . VAL A 1 323 ? 21.641 0.233 8.242 1 96.88 323 VAL A O 1
ATOM 2635 N N . GLN A 1 324 ? 21.594 2.479 7.848 1 97.69 324 GLN A N 1
ATOM 2636 C CA . GLN A 1 324 ? 22 2.281 6.461 1 97.69 324 GLN A CA 1
ATOM 2637 C C . GLN A 1 324 ? 23.375 1.61 6.383 1 97.69 324 GLN A C 1
ATOM 2639 O O . GLN A 1 324 ? 23.578 0.702 5.574 1 97.69 324 GLN A O 1
ATOM 2644 N N . SER A 1 325 ? 24.281 2.045 7.23 1 96.75 325 SER A N 1
ATOM 2645 C CA . SER A 1 325 ? 25.625 1.466 7.242 1 96.75 325 SER A CA 1
ATOM 2646 C C . SER A 1 325 ? 25.578 -0.016 7.602 1 96.75 325 SER A C 1
ATOM 2648 O O . SER A 1 325 ? 26.281 -0.826 6.996 1 96.75 325 SER A O 1
ATOM 2650 N N . PHE A 1 326 ? 24.797 -0.351 8.516 1 95.81 326 PHE A N 1
ATOM 2651 C CA . PHE A 1 326 ? 24.625 -1.743 8.914 1 95.81 326 PHE A CA 1
ATOM 2652 C C . PHE A 1 326 ? 24.109 -2.576 7.75 1 95.81 326 PHE A C 1
ATOM 2654 O O . PHE A 1 326 ? 24.641 -3.652 7.465 1 95.81 326 PHE A O 1
ATOM 2661 N N . LEU A 1 327 ? 23.109 -2.129 7.086 1 96.88 327 LEU A N 1
ATOM 2662 C CA . LEU A 1 327 ? 22.484 -2.869 5.992 1 96.88 327 LEU A CA 1
ATOM 2663 C C . LEU A 1 327 ? 23.453 -3.008 4.816 1 96.88 327 LEU A C 1
ATOM 2665 O O . LEU A 1 327 ? 23.422 -4.016 4.102 1 96.88 327 LEU A O 1
ATOM 2669 N N . LEU A 1 328 ? 24.281 -1.984 4.676 1 97.25 328 LEU A N 1
ATOM 2670 C CA . LEU A 1 328 ? 25.234 -1.983 3.566 1 97.25 328 LEU A CA 1
ATOM 2671 C C . LEU A 1 328 ? 26.297 -3.049 3.77 1 97.25 328 LEU A C 1
ATOM 2673 O O . LEU A 1 328 ? 27 -3.42 2.822 1 97.25 328 LEU A O 1
ATOM 2677 N N . GLU A 1 329 ? 26.438 -3.551 4.969 1 95.25 329 GLU A N 1
ATOM 2678 C CA . GLU A 1 329 ? 27.344 -4.664 5.211 1 95.25 329 GLU A CA 1
ATOM 2679 C C . GLU A 1 329 ? 26.906 -5.914 4.449 1 95.25 329 GLU A C 1
ATOM 2681 O O . GLU A 1 329 ? 27.719 -6.801 4.184 1 95.25 329 GLU A O 1
ATOM 2686 N N . TYR A 1 330 ? 25.672 -5.949 4.082 1 93.06 330 TYR A N 1
ATOM 2687 C CA . TYR A 1 330 ? 25.109 -7.09 3.361 1 93.06 330 TYR A CA 1
ATOM 2688 C C . TYR A 1 330 ? 24.844 -6.734 1.905 1 93.06 330 TYR A C 1
ATOM 2690 O O . TYR A 1 330 ? 23.859 -7.199 1.318 1 93.06 330 TYR A O 1
ATOM 2698 N N . ASN A 1 331 ? 25.641 -5.938 1.298 1 90.44 331 ASN A N 1
ATOM 2699 C CA . ASN A 1 331 ? 25.469 -5.457 -0.067 1 90.44 331 ASN A CA 1
ATOM 2700 C C . ASN A 1 331 ? 25.531 -6.598 -1.079 1 90.44 331 ASN A C 1
ATOM 2702 O O . ASN A 1 331 ? 25.047 -6.465 -2.203 1 90.44 331 ASN A O 1
ATOM 2706 N N . ASP A 1 332 ? 26.078 -7.73 -0.682 1 88.56 332 ASP A N 1
ATOM 2707 C CA . ASP A 1 332 ? 26.172 -8.883 -1.574 1 88.56 332 ASP A CA 1
ATOM 2708 C C . ASP A 1 332 ? 24.812 -9.594 -1.683 1 88.56 332 ASP A C 1
ATOM 2710 O O . ASP A 1 332 ? 24.578 -10.336 -2.637 1 88.56 332 ASP A O 1
ATOM 2714 N N . ILE A 1 333 ? 24.016 -9.352 -0.74 1 91.38 333 ILE A N 1
ATOM 2715 C CA . ILE A 1 333 ? 22.688 -9.969 -0.696 1 91.38 333 ILE A CA 1
ATOM 2716 C C . ILE A 1 333 ? 21.672 -9.039 -1.345 1 91.38 333 ILE A C 1
ATOM 2718 O O . ILE A 1 333 ? 20.844 -9.484 -2.154 1 91.38 333 ILE A O 1
ATOM 2722 N N . PHE A 1 334 ? 21.797 -7.82 -1.088 1 93.62 334 PHE A N 1
ATOM 2723 C CA . PHE A 1 334 ? 20.812 -6.828 -1.534 1 93.62 334 PHE A CA 1
ATOM 2724 C C . PHE A 1 334 ? 21.125 -6.363 -2.951 1 93.62 334 PHE A C 1
ATOM 2726 O O . PHE A 1 334 ? 22.281 -6.367 -3.371 1 93.62 334 PHE A O 1
ATOM 2733 N N . THR A 1 335 ? 20.156 -6.105 -3.701 1 95.06 335 THR A N 1
ATOM 2734 C CA . THR A 1 335 ? 20.297 -5.172 -4.809 1 95.06 335 THR A CA 1
ATOM 2735 C C . THR A 1 335 ? 20.219 -3.729 -4.316 1 95.06 335 THR A C 1
ATOM 2737 O O . THR A 1 335 ? 19.141 -3.246 -3.953 1 95.06 335 THR A O 1
ATOM 2740 N N . VAL A 1 336 ? 21.328 -3.086 -4.312 1 97.06 336 VAL A N 1
ATOM 2741 C CA . VAL A 1 336 ? 21.422 -1.754 -3.723 1 97.06 336 VAL A CA 1
ATOM 2742 C C . VAL A 1 336 ? 20.984 -0.706 -4.746 1 97.06 336 VAL A C 1
ATOM 2744 O O . VAL A 1 336 ? 21.5 -0.666 -5.863 1 97.06 336 VAL A O 1
ATOM 2747 N N . ILE A 1 337 ? 20.031 0.127 -4.359 1 97.25 337 ILE A N 1
ATOM 2748 C CA . ILE A 1 337 ? 19.516 1.158 -5.246 1 97.25 337 ILE A CA 1
ATOM 2749 C C . ILE A 1 337 ? 19.547 2.514 -4.547 1 97.25 337 ILE A C 1
ATOM 2751 O O . ILE A 1 337 ? 18.797 2.752 -3.596 1 97.25 337 ILE A O 1
ATOM 2755 N N . PRO A 1 338 ? 20.391 3.416 -4.984 1 95.56 338 PRO A N 1
ATOM 2756 C CA . PRO A 1 338 ? 20.359 4.773 -4.438 1 95.56 338 PRO A CA 1
ATOM 2757 C C . PRO A 1 338 ? 19.078 5.531 -4.816 1 95.56 338 PRO A C 1
ATOM 2759 O O . PRO A 1 338 ? 18.672 5.504 -5.977 1 95.56 338 PRO A O 1
ATOM 2762 N N . ILE A 1 339 ? 18.5 6.109 -3.832 1 93.12 339 ILE A N 1
ATOM 2763 C CA . ILE A 1 339 ? 17.297 6.902 -4.078 1 93.12 339 ILE A CA 1
AT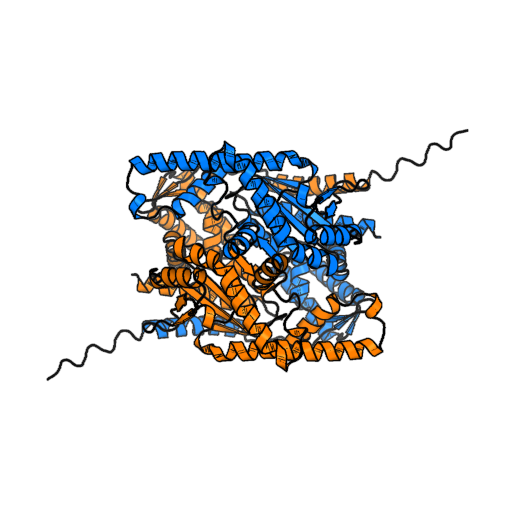OM 2764 C C . ILE A 1 339 ? 17.688 8.25 -4.688 1 93.12 339 ILE A C 1
ATOM 2766 O O . ILE A 1 339 ? 18.562 8.945 -4.16 1 93.12 339 ILE A O 1
ATOM 2770 N N . ASN A 1 340 ? 17.078 8.523 -5.758 1 82.62 340 ASN A N 1
ATOM 2771 C CA . ASN A 1 340 ? 17.125 9.875 -6.305 1 82.62 340 ASN A CA 1
ATOM 2772 C C . ASN A 1 340 ? 15.875 10.672 -5.961 1 82.62 340 ASN A C 1
ATOM 2774 O O . ASN A 1 340 ? 14.852 10.555 -6.641 1 82.62 340 ASN A O 1
ATOM 2778 N N . ILE A 1 341 ? 15.969 11.484 -5.012 1 76.75 341 ILE A N 1
ATOM 2779 C CA . ILE A 1 341 ? 14.797 12.156 -4.457 1 76.75 341 ILE A CA 1
ATOM 2780 C C . ILE A 1 341 ? 14.211 13.109 -5.496 1 76.75 341 ILE A C 1
ATOM 2782 O O . ILE A 1 341 ? 13.008 13.391 -5.477 1 76.75 341 ILE A O 1
ATOM 2786 N N . GLN A 1 342 ? 15.039 13.609 -6.359 1 70.31 342 GLN A N 1
ATOM 2787 C CA . GLN A 1 342 ? 14.578 14.555 -7.375 1 70.31 342 GLN A CA 1
ATOM 2788 C C . GLN A 1 342 ? 13.922 13.828 -8.547 1 70.31 342 GLN A C 1
ATOM 2790 O O . GLN A 1 342 ? 13.094 14.398 -9.258 1 70.31 342 GLN A O 1
ATOM 2795 N N . HIS A 1 343 ? 14.375 12.594 -8.719 1 77.81 343 HIS A N 1
ATOM 2796 C CA . HIS A 1 343 ? 13.844 11.773 -9.805 1 77.81 343 HIS A CA 1
ATOM 2797 C C . HIS A 1 343 ? 13.445 10.391 -9.305 1 77.81 343 HIS A C 1
ATOM 2799 O O . HIS A 1 343 ? 14.039 9.383 -9.711 1 77.81 343 HIS A O 1
ATOM 2805 N N . ILE A 1 344 ? 12.414 10.352 -8.594 1 82.75 344 ILE A N 1
ATOM 2806 C CA . ILE A 1 344 ? 11.984 9.125 -7.949 1 82.75 344 ILE A CA 1
ATOM 2807 C C . ILE A 1 344 ? 11.586 8.094 -9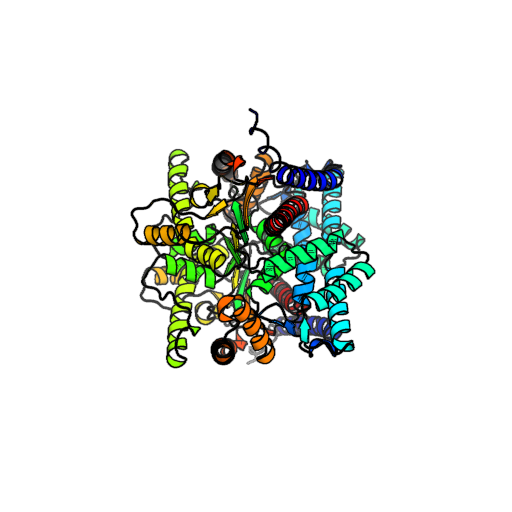.008 1 82.75 344 ILE A C 1
ATOM 2809 O O . ILE A 1 344 ? 11.711 6.887 -8.789 1 82.75 344 ILE A O 1
ATOM 2813 N N . ASP A 1 345 ? 11.148 8.641 -10.188 1 82.5 345 ASP A N 1
ATOM 2814 C CA . ASP A 1 345 ? 10.766 7.758 -11.281 1 82.5 345 ASP A CA 1
ATOM 2815 C C . ASP A 1 345 ? 11.938 6.879 -11.719 1 82.5 345 ASP A C 1
ATOM 2817 O O . ASP A 1 345 ? 11.734 5.734 -12.125 1 82.5 345 ASP A O 1
ATOM 2821 N N . GLU A 1 346 ? 13.055 7.473 -11.594 1 86.25 346 GLU A N 1
ATOM 2822 C CA . GLU A 1 346 ? 14.242 6.707 -11.953 1 86.25 346 GLU A CA 1
ATOM 2823 C C . GLU A 1 346 ? 14.461 5.543 -10.992 1 86.25 346 GLU A C 1
ATOM 2825 O O . GLU A 1 346 ? 14.797 4.438 -11.414 1 86.25 346 GLU A O 1
ATOM 2830 N N . THR A 1 347 ? 14.375 5.859 -9.766 1 91.69 347 THR A N 1
ATOM 2831 C CA . THR A 1 347 ? 14.492 4.82 -8.75 1 91.69 347 THR A CA 1
ATOM 2832 C C . THR A 1 347 ? 13.445 3.73 -8.961 1 91.69 347 THR A C 1
ATOM 2834 O O . THR A 1 347 ? 13.766 2.541 -8.938 1 91.69 347 THR A O 1
ATOM 2837 N N . LEU A 1 348 ? 12.227 4.137 -9.25 1 92.62 348 LEU A N 1
ATOM 2838 C CA . LEU A 1 348 ? 11.125 3.207 -9.469 1 92.62 348 LEU A CA 1
ATOM 2839 C C . LEU A 1 348 ? 11.359 2.367 -10.719 1 92.62 348 LEU A C 1
ATOM 2841 O O . LEU A 1 348 ? 11.109 1.159 -10.719 1 92.62 348 LEU A O 1
ATOM 2845 N N . ASN A 1 349 ? 11.812 3 -11.734 1 90.06 349 ASN A N 1
ATOM 2846 C CA . ASN A 1 349 ? 12.109 2.287 -12.969 1 90.06 349 ASN A CA 1
ATOM 2847 C C . ASN A 1 349 ? 13.18 1.223 -12.766 1 90.06 349 ASN A C 1
ATOM 2849 O O . ASN A 1 349 ? 13.078 0.12 -13.305 1 90.06 349 ASN A O 1
ATOM 2853 N N . THR A 1 350 ? 14.141 1.6 -12.016 1 94.12 350 THR A N 1
ATOM 2854 C CA . THR A 1 350 ? 15.219 0.654 -11.727 1 94.12 350 THR A CA 1
ATOM 2855 C C . THR A 1 350 ? 14.688 -0.557 -10.969 1 94.12 350 THR A C 1
ATOM 2857 O O . THR A 1 350 ? 14.992 -1.699 -11.312 1 94.12 350 THR A O 1
ATOM 2860 N N . MET A 1 351 ? 13.914 -0.325 -9.969 1 95.69 351 MET A N 1
ATOM 2861 C CA . MET A 1 351 ? 13.32 -1.412 -9.195 1 95.69 351 MET A CA 1
ATOM 2862 C C . MET A 1 351 ? 12.453 -2.297 -10.086 1 95.69 351 MET A C 1
ATOM 2864 O O . MET A 1 351 ? 12.531 -3.523 -10.023 1 95.69 351 MET A O 1
ATOM 2868 N N . HIS A 1 352 ? 11.672 -1.615 -10.875 1 93.62 352 HIS A N 1
ATOM 2869 C CA . HIS A 1 352 ? 10.773 -2.305 -11.797 1 93.62 352 HIS A CA 1
ATOM 2870 C C . HIS A 1 352 ? 11.555 -3.201 -12.758 1 93.62 352 HIS A C 1
ATOM 2872 O O . HIS A 1 352 ? 11.188 -4.363 -12.961 1 93.62 352 HIS A O 1
ATOM 2878 N N . ASN A 1 353 ? 12.57 -2.734 -13.273 1 92 353 ASN A N 1
ATOM 2879 C CA . ASN A 1 353 ? 13.398 -3.49 -14.203 1 92 353 ASN A CA 1
ATOM 2880 C C . ASN A 1 353 ? 14.016 -4.715 -13.531 1 92 353 ASN A C 1
ATOM 2882 O O . ASN A 1 353 ? 14.117 -5.781 -14.148 1 92 353 ASN A O 1
ATOM 2886 N N . VAL A 1 354 ? 14.414 -4.547 -12.359 1 93.5 354 VAL A N 1
ATOM 2887 C CA . VAL A 1 354 ? 15.016 -5.656 -11.625 1 93.5 354 VAL A CA 1
ATOM 2888 C C . VAL A 1 354 ? 13.984 -6.77 -11.438 1 93.5 354 VAL A C 1
ATOM 2890 O O . VAL A 1 354 ? 14.297 -7.949 -11.617 1 93.5 354 VAL A O 1
ATOM 2893 N N . ILE A 1 355 ? 12.758 -6.398 -11.102 1 93.62 355 ILE A N 1
ATOM 2894 C CA . ILE A 1 355 ? 11.703 -7.387 -10.891 1 93.62 355 ILE A CA 1
ATOM 2895 C C . ILE A 1 355 ? 11.445 -8.148 -12.188 1 93.62 355 ILE A C 1
ATOM 2897 O O . ILE A 1 355 ? 11.359 -9.375 -12.188 1 93.62 355 ILE A O 1
ATOM 2901 N N . LEU A 1 356 ? 11.383 -7.395 -13.273 1 89.75 356 LEU A N 1
ATOM 2902 C CA . LEU A 1 356 ? 11.141 -8.031 -14.57 1 89.75 356 LEU A CA 1
ATOM 2903 C C . LEU A 1 356 ? 12.281 -8.984 -14.922 1 89.75 356 LEU A C 1
ATOM 2905 O O . LEU A 1 356 ? 12.031 -10.102 -15.391 1 89.75 356 LEU A O 1
ATOM 2909 N N . ALA A 1 357 ? 13.445 -8.562 -14.656 1 89 357 ALA A N 1
ATOM 2910 C CA . ALA A 1 357 ? 14.609 -9.383 -14.961 1 89 357 ALA A CA 1
ATOM 2911 C C . ALA A 1 357 ? 14.617 -10.656 -14.109 1 89 357 ALA A C 1
ATOM 2913 O O . ALA A 1 357 ? 14.984 -11.727 -14.594 1 89 357 ALA A O 1
ATOM 2914 N N . ARG A 1 358 ? 14.258 -10.523 -12.891 1 89.62 358 ARG A N 1
ATOM 2915 C CA . ARG A 1 358 ? 14.242 -11.664 -11.984 1 89.62 358 ARG A CA 1
ATOM 2916 C C . ARG A 1 358 ? 13.148 -12.656 -12.375 1 89.62 358 ARG A C 1
ATOM 2918 O O . ARG A 1 358 ? 13.328 -13.867 -12.242 1 89.62 358 ARG A O 1
ATOM 2925 N N . ILE A 1 359 ? 12.039 -12.172 -12.766 1 88.12 359 ILE A N 1
ATOM 2926 C CA . ILE A 1 359 ? 10.961 -13.031 -13.234 1 88.12 359 ILE A CA 1
ATOM 2927 C C . ILE A 1 359 ? 11.391 -13.758 -14.508 1 88.12 359 ILE A C 1
ATOM 2929 O O . ILE A 1 359 ? 11.172 -14.961 -14.648 1 88.12 359 ILE A O 1
ATOM 2933 N N . GLU A 1 360 ? 12.031 -13.039 -15.359 1 83.94 360 GLU A N 1
ATOM 2934 C CA . GLU A 1 360 ? 12.516 -13.625 -16.609 1 83.94 360 GLU A CA 1
ATOM 2935 C C . GLU A 1 360 ? 13.523 -14.742 -16.344 1 83.94 360 GLU A C 1
ATOM 2937 O O . GLU A 1 360 ? 13.5 -15.781 -17 1 83.94 360 GLU A O 1
ATOM 2942 N N . ALA A 1 361 ? 14.359 -14.516 -15.422 1 82.19 361 ALA A N 1
ATOM 2943 C CA . ALA A 1 361 ? 15.398 -15.484 -15.078 1 82.19 361 ALA A CA 1
ATOM 2944 C C . ALA A 1 361 ? 14.789 -16.766 -14.516 1 82.19 361 ALA A C 1
ATOM 2946 O O . ALA A 1 361 ? 15.32 -17.859 -14.727 1 82.19 361 ALA A O 1
ATOM 2947 N N . SER A 1 362 ? 13.789 -16.609 -13.836 1 79.81 362 SER A N 1
ATOM 2948 C CA . SER A 1 362 ? 13.133 -17.766 -13.242 1 79.81 362 SER A CA 1
ATOM 2949 C C . SER A 1 362 ? 12.445 -18.625 -14.297 1 79.81 362 SER A C 1
ATOM 2951 O O . SER A 1 362 ? 12.227 -19.828 -14.086 1 79.81 362 SER A O 1
ATOM 2953 N N . PHE A 1 363 ? 12.047 -18.062 -15.406 1 74.06 363 PHE A N 1
ATOM 2954 C CA . PHE A 1 363 ? 11.383 -18.75 -16.5 1 74.06 363 PHE A CA 1
ATOM 2955 C C . PHE A 1 363 ? 12.391 -19.5 -17.359 1 74.06 363 PHE A C 1
ATOM 2957 O O . PHE A 1 363 ? 12.109 -20.609 -17.844 1 74.06 363 PHE A O 1
ATOM 2964 N N . ILE A 1 364 ? 13.414 -18.922 -17.641 1 65.69 364 ILE A N 1
ATOM 2965 C CA . ILE A 1 364 ? 14.438 -19.516 -18.484 1 65.69 364 ILE A CA 1
ATOM 2966 C C . ILE A 1 364 ? 15 -20.766 -17.828 1 65.69 364 ILE A C 1
ATOM 2968 O O . ILE A 1 364 ? 15.242 -21.781 -18.484 1 65.69 364 ILE A O 1
ATOM 2972 N N . ASN A 1 365 ? 15.086 -20.703 -16.609 1 59.16 365 ASN A N 1
ATOM 2973 C CA . ASN A 1 365 ? 15.656 -21.844 -15.898 1 59.16 365 ASN A CA 1
ATOM 2974 C C . ASN A 1 365 ? 14.703 -23.031 -15.867 1 59.16 365 ASN A C 1
ATOM 2976 O O . ASN A 1 365 ? 15.125 -24.172 -15.68 1 59.16 365 ASN A O 1
ATOM 2980 N N . LYS A 1 366 ? 13.516 -22.875 -16.094 1 57.44 366 LYS A N 1
ATOM 2981 C CA . LYS A 1 366 ? 12.539 -23.953 -16.047 1 57.44 366 LYS A CA 1
ATOM 2982 C C . LYS A 1 366 ? 12.312 -24.562 -17.422 1 57.44 366 LYS A C 1
ATOM 2984 O O . LYS A 1 366 ? 11.82 -25.688 -17.547 1 57.44 366 LYS A O 1
ATOM 2989 N N . ASN A 1 367 ? 12.477 -23.734 -18.391 1 48.06 367 ASN A N 1
ATOM 2990 C CA . ASN A 1 367 ? 12.328 -24.281 -19.734 1 48.06 367 ASN A CA 1
ATOM 2991 C C . ASN A 1 367 ? 13.68 -24.438 -20.438 1 48.06 367 ASN A C 1
ATOM 2993 O O . ASN A 1 367 ? 14.539 -23.562 -20.344 1 48.06 367 ASN A O 1
ATOM 2997 N N . MET B 1 1 ? 43.906 -41.781 -20.031 1 20.52 1 MET B N 1
ATOM 2998 C CA . MET B 1 1 ? 43.938 -40.344 -20.406 1 20.52 1 MET B CA 1
ATOM 2999 C C . MET B 1 1 ? 42.75 -39.594 -19.859 1 20.52 1 MET B C 1
ATOM 3001 O O . MET B 1 1 ? 41.781 -40.219 -19.406 1 20.52 1 MET B O 1
ATOM 3005 N N . ASP B 1 2 ? 42.156 -38.312 -20.625 1 20.8 2 ASP B N 1
ATOM 3006 C CA . ASP B 1 2 ? 41.875 -36.875 -20.438 1 20.8 2 ASP B CA 1
ATOM 3007 C C . ASP B 1 2 ? 40.375 -36.625 -20.172 1 20.8 2 ASP B C 1
ATOM 3009 O O . ASP B 1 2 ? 39.594 -36.5 -21.094 1 20.8 2 ASP B O 1
ATOM 3013 N N . SER B 1 3 ? 39.656 -37.156 -19.344 1 26.09 3 SER B N 1
ATOM 3014 C CA . SER B 1 3 ? 38.219 -37.062 -19.109 1 26.09 3 SER B CA 1
ATOM 3015 C C . SER B 1 3 ? 37.844 -35.688 -18.594 1 26.09 3 SER B C 1
ATOM 3017 O O . SER B 1 3 ? 36.719 -35.5 -18.094 1 26.09 3 SER B O 1
ATOM 3019 N N . SER B 1 4 ? 38.75 -34.594 -18.516 1 26.11 4 SER B N 1
ATOM 3020 C CA . SER B 1 4 ? 38.656 -33.375 -17.719 1 26.11 4 SER B CA 1
ATOM 3021 C C . SER B 1 4 ? 37.594 -32.438 -18.266 1 26.11 4 SER B C 1
ATOM 3023 O O . SER B 1 4 ? 37.375 -31.359 -17.703 1 26.11 4 SER B O 1
ATOM 3025 N N . GLN B 1 5 ? 37.031 -32.438 -19.5 1 23.14 5 GLN B N 1
ATOM 3026 C CA . GLN B 1 5 ? 36.688 -31.172 -20.172 1 23.14 5 GLN B CA 1
ATOM 3027 C C . GLN B 1 5 ? 35.312 -30.672 -19.75 1 23.14 5 GLN B C 1
ATOM 3029 O O . GLN B 1 5 ? 34.844 -29.656 -20.25 1 23.14 5 GLN B O 1
ATOM 3034 N N . ASN B 1 6 ? 34.344 -31.406 -19.109 1 24.42 6 ASN B N 1
ATOM 3035 C CA . ASN B 1 6 ? 33 -30.969 -19.375 1 24.42 6 ASN B CA 1
ATOM 3036 C C . ASN B 1 6 ? 32.594 -29.781 -18.484 1 24.42 6 ASN B C 1
ATOM 3038 O O . ASN B 1 6 ? 31.484 -29.719 -17.969 1 24.42 6 ASN B O 1
ATOM 3042 N N . LYS B 1 7 ? 33.5 -29.031 -17.781 1 26.27 7 LYS B N 1
ATOM 3043 C CA . LYS B 1 7 ? 33.156 -28.141 -16.672 1 26.27 7 LYS B CA 1
ATOM 3044 C C . LYS B 1 7 ? 32.469 -26.875 -17.188 1 26.27 7 LYS B C 1
ATOM 3046 O O . LYS B 1 7 ? 32.031 -26.047 -16.391 1 26.27 7 LYS B O 1
ATOM 3051 N N . SER B 1 8 ? 32.719 -26.266 -18.391 1 25.25 8 SER B N 1
ATOM 3052 C CA . SER B 1 8 ? 32.781 -24.812 -18.562 1 25.25 8 SER B CA 1
ATOM 3053 C C . SER B 1 8 ? 31.391 -24.219 -18.734 1 25.25 8 SER B C 1
ATOM 3055 O O . SER B 1 8 ? 31.266 -23 -18.891 1 25.25 8 SER B O 1
ATOM 3057 N N . LEU B 1 9 ? 30.312 -24.844 -19.141 1 26.91 9 LEU B N 1
ATOM 3058 C CA . LEU B 1 9 ? 29.312 -24.141 -19.938 1 26.91 9 LEU B CA 1
ATOM 3059 C C . LEU B 1 9 ? 28.359 -23.344 -19.062 1 26.91 9 LEU B C 1
ATOM 3061 O O . LEU B 1 9 ? 27.453 -22.688 -19.562 1 26.91 9 LEU B O 1
ATOM 3065 N N . SER B 1 10 ? 28.219 -23.625 -17.734 1 29.17 10 SER B N 1
ATOM 3066 C CA . SER B 1 10 ? 26.969 -23.172 -17.125 1 29.17 10 SER B CA 1
ATOM 3067 C C . SER B 1 10 ? 27.047 -21.703 -16.734 1 29.17 10 SER B C 1
ATOM 3069 O O . SER B 1 10 ? 26.109 -21.172 -16.125 1 29.17 10 SER B O 1
ATOM 3071 N N . ALA B 1 11 ? 28.141 -20.969 -16.844 1 33.06 11 ALA B N 1
ATOM 3072 C CA . ALA B 1 11 ? 28.453 -19.625 -16.328 1 33.06 11 ALA B CA 1
ATOM 3073 C C . ALA B 1 11 ? 27.75 -18.562 -17.172 1 33.06 11 ALA B C 1
ATOM 3075 O O . ALA B 1 11 ? 27.609 -17.422 -16.719 1 33.06 11 ALA B O 1
ATOM 3076 N N . PRO B 1 12 ? 27.422 -18.734 -18.484 1 37.56 12 PRO B N 1
ATOM 3077 C CA . PRO B 1 12 ? 27.203 -17.594 -19.375 1 37.56 12 PRO B CA 1
ATOM 3078 C C . PRO B 1 12 ? 25.859 -16.906 -19.141 1 37.56 12 PRO B C 1
ATOM 3080 O O . PRO B 1 12 ? 25.688 -15.742 -19.5 1 37.56 12 PRO B O 1
ATOM 3083 N N . ALA B 1 13 ? 24.906 -17.625 -18.734 1 34.44 13 ALA B N 1
ATOM 3084 C CA . ALA B 1 13 ? 23.578 -17.016 -18.828 1 34.44 13 ALA B CA 1
ATOM 3085 C C . ALA B 1 13 ? 23.391 -15.945 -17.75 1 34.44 13 ALA B C 1
ATOM 3087 O O . ALA B 1 13 ? 22.781 -14.898 -18.016 1 34.44 13 ALA B O 1
ATOM 3088 N N . ASP B 1 14 ? 23.953 -16.047 -16.625 1 36.97 14 ASP B N 1
ATOM 3089 C CA . ASP B 1 14 ? 23.828 -15.07 -15.531 1 36.97 14 ASP B CA 1
ATOM 3090 C C . ASP B 1 14 ? 24.531 -13.766 -15.875 1 36.97 14 ASP B C 1
ATOM 3092 O O . ASP B 1 14 ? 24.047 -12.68 -15.531 1 36.97 14 ASP B O 1
ATOM 3096 N N . ALA B 1 15 ? 25.688 -13.828 -16.562 1 41.25 15 ALA B N 1
ATOM 3097 C CA . ALA B 1 15 ? 26.469 -12.664 -16.984 1 41.25 15 ALA B CA 1
ATOM 3098 C C . ALA B 1 15 ? 25.703 -11.852 -18.031 1 41.25 15 ALA B C 1
ATOM 3100 O O . ALA B 1 15 ? 25.75 -10.617 -18.016 1 41.25 15 ALA B O 1
ATOM 3101 N N . LEU B 1 16 ? 25.031 -12.477 -18.875 1 40.56 16 LEU B N 1
ATOM 3102 C CA . LEU B 1 16 ? 24.281 -11.797 -19.938 1 40.56 16 LEU B CA 1
ATOM 3103 C C . LEU B 1 16 ? 23.062 -11.078 -19.359 1 40.56 16 LEU B C 1
ATOM 3105 O O . LEU B 1 16 ? 22.719 -9.984 -19.812 1 40.56 16 LEU B O 1
ATOM 3109 N N . ILE B 1 17 ? 22.453 -11.602 -18.406 1 39.91 17 ILE B N 1
ATOM 3110 C CA . ILE B 1 17 ? 21.312 -10.961 -17.766 1 39.91 17 ILE B CA 1
ATOM 3111 C C . ILE B 1 17 ? 21.781 -9.75 -16.969 1 39.91 17 ILE B C 1
ATOM 3113 O O . ILE B 1 17 ? 21.156 -8.688 -17 1 39.91 17 ILE B O 1
ATOM 3117 N N . GLU B 1 18 ? 22.906 -9.859 -16.328 1 42.59 18 GLU B N 1
ATOM 3118 C CA . GLU B 1 18 ? 23.5 -8.711 -15.648 1 42.59 18 GLU B CA 1
ATOM 3119 C C . GLU B 1 18 ? 23.922 -7.637 -16.641 1 42.59 18 GLU B C 1
ATOM 3121 O O . GLU B 1 18 ? 23.719 -6.445 -16.391 1 42.59 18 GLU B O 1
ATOM 3126 N N . ASP B 1 19 ? 24.453 -8.031 -17.734 1 43.47 19 ASP B N 1
ATOM 3127 C CA . ASP B 1 19 ? 24.906 -7.102 -18.766 1 43.47 19 ASP B CA 1
ATOM 3128 C C . ASP B 1 19 ? 23.719 -6.383 -19.406 1 43.47 19 ASP B C 1
ATOM 3130 O O . ASP B 1 19 ? 23.781 -5.176 -19.656 1 43.47 19 ASP B O 1
ATOM 3134 N N . LYS B 1 20 ? 22.688 -7.129 -19.766 1 39.38 20 LYS B N 1
ATOM 3135 C CA . LYS B 1 20 ? 21.547 -6.488 -20.406 1 39.38 20 LYS B CA 1
ATOM 3136 C C . LYS B 1 20 ? 20.75 -5.645 -19.406 1 39.38 20 LYS B C 1
ATOM 3138 O O . LYS B 1 20 ? 20.266 -4.566 -19.734 1 39.38 20 LYS B O 1
ATOM 3143 N N . ALA B 1 21 ? 20.594 -6.082 -18.234 1 39.5 21 ALA B N 1
ATOM 3144 C CA . ALA B 1 21 ? 20.031 -5.234 -17.188 1 39.5 21 ALA B CA 1
ATOM 3145 C C . ALA B 1 21 ? 20.922 -4.023 -16.922 1 39.5 21 ALA B C 1
ATOM 3147 O O . ALA B 1 21 ? 20.438 -2.906 -16.766 1 39.5 21 ALA B O 1
ATOM 3148 N N . GLU B 1 22 ? 22.203 -4.18 -16.922 1 43.28 22 GLU B N 1
ATOM 3149 C CA . GLU B 1 22 ? 23.156 -3.076 -16.906 1 43.28 22 GLU B CA 1
ATOM 3150 C C . GLU B 1 22 ? 23.062 -2.232 -18.172 1 43.28 22 GLU B C 1
ATOM 3152 O O . GLU B 1 22 ? 23.094 -1.002 -18.109 1 43.28 22 GLU B O 1
ATOM 3157 N N . ALA B 1 23 ? 22.969 -2.865 -19.328 1 40.91 23 ALA B N 1
ATOM 3158 C CA . ALA B 1 23 ? 22.844 -2.115 -20.578 1 40.91 23 ALA B CA 1
ATOM 3159 C C . ALA B 1 23 ? 21.516 -1.366 -20.625 1 40.91 23 ALA B C 1
ATOM 3161 O O . ALA B 1 23 ? 21.469 -0.2 -21.031 1 40.91 23 ALA B O 1
ATOM 3162 N N . LEU B 1 24 ? 20.453 -1.97 -20.312 1 38.28 24 LEU B N 1
ATOM 3163 C CA . LEU B 1 24 ? 19.172 -1.265 -20.25 1 38.28 24 LEU B CA 1
ATOM 3164 C C . LEU B 1 24 ? 19.188 -0.214 -19.141 1 38.28 24 LEU B C 1
ATOM 3166 O O . LEU B 1 24 ? 18.656 0.886 -19.328 1 38.28 24 LEU B O 1
ATOM 3170 N N . ALA B 1 25 ? 19.812 -0.502 -18.016 1 39.41 25 ALA B N 1
ATOM 3171 C CA . ALA B 1 25 ? 20.094 0.503 -17 1 39.41 25 ALA B CA 1
ATOM 3172 C C . ALA B 1 25 ? 21.047 1.571 -17.547 1 39.41 25 ALA B C 1
ATOM 3174 O O . ALA B 1 25 ? 20.859 2.762 -17.281 1 39.41 25 ALA B O 1
ATOM 3175 N N . GLU B 1 26 ? 22.047 1.187 -18.25 1 41.47 26 GLU B N 1
ATOM 3176 C CA . GLU B 1 26 ? 22.938 2.133 -18.922 1 41.47 26 GLU B CA 1
ATOM 3177 C C . GLU B 1 26 ? 22.188 2.959 -19.953 1 41.47 26 GLU B C 1
ATOM 3179 O O . GLU B 1 26 ? 22.406 4.168 -20.078 1 41.47 26 GLU B O 1
ATOM 3184 N N . LEU B 1 27 ? 21.422 2.322 -20.797 1 36.91 27 LEU B N 1
ATOM 3185 C CA . LEU B 1 27 ? 20.641 3.08 -21.766 1 36.91 27 LEU B CA 1
ATOM 3186 C C . LEU B 1 27 ? 19.656 4.012 -21.078 1 36.91 27 LEU B C 1
ATOM 3188 O O . LEU B 1 27 ? 19.516 5.176 -21.453 1 36.91 27 LEU B O 1
ATOM 3192 N N . ASN B 1 28 ? 18.906 3.529 -20.156 1 36 28 ASN B N 1
ATOM 3193 C CA . ASN B 1 28 ? 18.062 4.41 -19.359 1 36 28 ASN B CA 1
ATOM 3194 C C . ASN B 1 28 ? 18.891 5.383 -18.516 1 36 28 ASN B C 1
ATOM 3196 O O . ASN B 1 28 ? 18.484 6.531 -18.328 1 36 28 ASN B O 1
ATOM 3200 N N . GLN B 1 29 ? 19.969 4.961 -18.031 1 37 29 GLN B N 1
ATOM 3201 C CA . GLN B 1 29 ? 20.906 5.875 -17.391 1 37 29 GLN B CA 1
ATOM 3202 C C . GLN B 1 29 ? 21.406 6.926 -18.391 1 37 29 GLN B C 1
ATOM 3204 O O . GLN B 1 29 ? 21.641 8.078 -18.016 1 37 29 GLN B O 1
ATOM 3209 N N . GLU B 1 30 ? 21.891 6.551 -19.547 1 36.47 30 GLU B N 1
ATOM 3210 C CA . GLU B 1 30 ? 22.328 7.543 -20.516 1 36.47 30 GLU B CA 1
ATOM 3211 C C . GLU B 1 30 ? 21.234 8.562 -20.797 1 36.47 30 GLU B C 1
ATOM 3213 O O . GLU B 1 30 ? 21.516 9.758 -20.922 1 36.47 30 GLU B O 1
ATOM 3218 N N . VAL B 1 31 ? 20.062 8.156 -21.031 1 33.78 31 VAL B N 1
ATOM 3219 C CA . VAL B 1 31 ? 18.984 9.133 -21.188 1 33.78 31 VAL B CA 1
ATOM 3220 C C . VAL B 1 31 ? 18.766 9.875 -19.875 1 33.78 31 VAL B C 1
ATOM 3222 O O . VAL B 1 31 ? 18.547 11.086 -19.859 1 33.78 31 VAL B O 1
ATOM 3225 N N . LEU B 1 32 ? 18.734 9.148 -18.766 1 34.78 32 LEU B N 1
ATOM 3226 C CA . LEU B 1 32 ? 18.547 9.75 -17.453 1 34.78 32 LEU B CA 1
ATOM 3227 C C . LEU B 1 32 ? 19.844 10.367 -16.938 1 34.78 32 LEU B C 1
ATOM 3229 O O . LEU B 1 32 ? 19.812 11.219 -16.047 1 34.78 32 LEU B O 1
ATOM 3233 N N . SER B 1 33 ? 21.016 9.812 -17.078 1 37.47 33 SER B N 1
ATOM 3234 C CA . SER B 1 33 ? 22.25 10.453 -16.625 1 37.47 33 SER B CA 1
ATOM 3235 C C . SER B 1 33 ? 22.344 11.891 -17.109 1 37.47 33 SER B C 1
ATOM 3237 O O . SER B 1 33 ? 23.266 12.617 -16.75 1 37.47 33 SER B O 1
ATOM 3239 N N . LYS B 1 34 ? 22.062 12.102 -18.422 1 38.28 34 LYS B N 1
ATOM 3240 C CA . LYS B 1 34 ? 22.5 13.461 -18.75 1 38.28 34 LYS B CA 1
ATOM 3241 C C . LYS B 1 34 ? 22.156 14.438 -17.625 1 38.28 34 LYS B C 1
ATOM 3243 O O . LYS B 1 34 ? 23.062 15.055 -17.047 1 38.28 34 LYS B O 1
ATOM 3248 N N . LYS B 1 35 ? 21.188 15.641 -17.734 1 36.19 35 LYS B N 1
ATOM 3249 C CA . LYS B 1 35 ? 21.281 16.969 -17.156 1 36.19 35 LYS B CA 1
ATOM 3250 C C . LYS B 1 35 ? 20.734 16.984 -15.734 1 36.19 35 LYS B C 1
ATOM 3252 O O . LYS B 1 35 ? 19.516 17 -15.531 1 36.19 35 LYS B O 1
ATOM 3257 N N . ILE B 1 36 ? 21.141 16.156 -14.828 1 46.91 36 ILE B N 1
ATOM 3258 C CA . ILE B 1 36 ? 20.938 16.781 -13.523 1 46.91 36 ILE B CA 1
ATOM 3259 C C . ILE B 1 36 ? 20.891 18.297 -13.68 1 46.91 36 ILE B C 1
ATOM 3261 O O . ILE B 1 36 ? 21.891 18.922 -14.023 1 46.91 36 ILE B O 1
ATOM 3265 N N . SER B 1 37 ? 19.859 18.672 -13.992 1 52.66 37 SER B N 1
ATOM 3266 C CA . SER B 1 37 ? 19.766 20.109 -14.219 1 52.66 37 SER B CA 1
ATOM 3267 C C . SER B 1 37 ? 20.406 20.906 -13.094 1 52.66 37 SER B C 1
ATOM 3269 O O . SER B 1 37 ? 20.422 20.453 -11.945 1 52.66 37 SER B O 1
ATOM 3271 N N . LYS B 1 38 ? 21.453 21.656 -13.281 1 59.09 38 LYS B N 1
ATOM 3272 C CA . LYS B 1 38 ? 22.016 22.688 -12.414 1 59.09 38 LYS B CA 1
ATOM 3273 C C . LYS B 1 38 ? 21.031 23.109 -11.328 1 59.09 38 LYS B C 1
ATOM 3275 O O . LYS B 1 38 ? 21.438 23.5 -10.234 1 59.09 38 LYS B O 1
ATOM 3280 N N . TYR B 1 39 ? 19.797 22.672 -11.57 1 62.16 39 TYR B N 1
ATOM 3281 C CA . TYR B 1 39 ? 18.781 23.188 -10.672 1 62.16 39 TYR B CA 1
ATOM 3282 C C . TYR B 1 39 ? 18.5 22.219 -9.531 1 62.16 39 TYR B C 1
ATOM 3284 O O . TYR B 1 39 ? 18.047 22.625 -8.461 1 62.16 39 TYR B O 1
ATOM 3292 N N . ASP B 1 40 ? 18.875 20.969 -9.727 1 64.06 40 ASP B N 1
ATOM 3293 C CA . ASP B 1 40 ? 18.5 19.969 -8.727 1 64.06 40 ASP B CA 1
ATOM 3294 C C . ASP B 1 40 ? 19.438 20 -7.531 1 64.06 40 ASP B C 1
ATOM 3296 O O . ASP B 1 40 ? 19.094 19.562 -6.438 1 64.06 40 ASP B O 1
ATOM 3300 N N . VAL B 1 41 ? 20.469 20.672 -7.652 1 63.72 41 VAL B N 1
ATOM 3301 C CA . VAL B 1 41 ? 21.484 20.719 -6.602 1 63.72 41 VAL B CA 1
ATOM 3302 C C . VAL B 1 41 ? 21.141 21.828 -5.602 1 63.72 41 VAL B C 1
ATOM 3304 O O . VAL B 1 41 ? 21.484 21.719 -4.418 1 63.72 41 VAL B O 1
ATOM 3307 N N . LEU B 1 42 ? 20.375 22.797 -6.004 1 72.88 42 LEU B N 1
ATOM 3308 C CA . LEU B 1 42 ? 20.109 23.938 -5.141 1 72.88 42 LEU B CA 1
ATOM 3309 C C . LEU B 1 42 ? 18.844 23.734 -4.324 1 72.88 42 LEU B C 1
ATOM 3311 O O . LEU B 1 42 ? 17.812 23.328 -4.859 1 72.88 42 LEU B O 1
ATOM 3315 N N . LYS B 1 43 ? 19.047 23.953 -3.02 1 77.75 43 LYS B N 1
ATOM 3316 C CA . LYS B 1 43 ? 17.906 23.812 -2.105 1 77.75 43 LYS B CA 1
ATOM 3317 C C . LYS B 1 43 ? 17.125 25.109 -2.006 1 77.75 43 LYS B C 1
ATOM 3319 O O . LYS B 1 43 ? 17.703 26.203 -1.995 1 77.75 43 LYS B O 1
ATOM 3324 N N . VAL B 1 44 ? 15.859 24.922 -2.137 1 84 44 VAL B N 1
ATOM 3325 C CA . VAL B 1 44 ? 14.969 26.047 -1.92 1 84 44 VAL B CA 1
ATOM 3326 C C . VAL B 1 44 ? 14.148 25.828 -0.65 1 84 44 VAL B C 1
ATOM 3328 O O . VAL B 1 44 ? 13.469 24.812 -0.512 1 84 44 VAL B O 1
ATOM 3331 N N . ARG B 1 45 ? 14.273 26.75 0.27 1 81.81 45 ARG B N 1
ATOM 3332 C CA . ARG B 1 45 ? 13.492 26.688 1.5 1 81.81 45 ARG B CA 1
ATOM 3333 C C . ARG B 1 45 ? 12.188 27.469 1.363 1 81.81 45 ARG B C 1
ATOM 3335 O O . ARG B 1 45 ? 12.203 28.641 0.969 1 81.81 45 ARG B O 1
ATOM 3342 N N . VAL B 1 46 ? 11.133 26.812 1.622 1 83.56 46 VAL B N 1
ATOM 3343 C CA . VAL B 1 46 ? 9.812 27.438 1.54 1 83.56 46 VAL B CA 1
ATOM 3344 C C . VAL B 1 46 ? 9.266 27.656 2.945 1 83.56 46 VAL B C 1
ATOM 3346 O O . VAL B 1 46 ? 9.062 26.719 3.703 1 83.56 46 VAL B O 1
ATOM 3349 N N . TRP B 1 47 ? 9.031 28.891 3.215 1 78.75 47 TRP B N 1
ATOM 3350 C CA . TRP B 1 47 ? 8.672 29.281 4.574 1 78.75 47 TRP B CA 1
ATOM 3351 C C . TRP B 1 47 ? 7.156 29.406 4.719 1 78.75 47 TRP B C 1
ATOM 3353 O O . TRP B 1 47 ? 6.484 29.938 3.834 1 78.75 47 TRP B O 1
ATOM 3363 N N . LEU B 1 48 ? 6.703 28.75 5.66 1 75.31 48 LEU B N 1
ATOM 3364 C CA . LEU B 1 48 ? 5.348 28.984 6.152 1 75.31 48 LEU B CA 1
ATOM 3365 C C . LEU B 1 48 ? 5.367 29.859 7.398 1 75.31 48 LEU B C 1
ATOM 3367 O O . LEU B 1 48 ? 6.375 30.5 7.699 1 75.31 48 LEU B O 1
ATOM 3371 N N . ASP B 1 49 ? 4.344 30.156 8.125 1 67.25 49 ASP B N 1
ATOM 3372 C CA . ASP B 1 49 ? 4.297 31.062 9.266 1 67.25 49 ASP B CA 1
ATOM 3373 C C . ASP B 1 49 ? 5.422 30.781 10.25 1 67.25 49 ASP B C 1
ATOM 3375 O O . ASP B 1 49 ? 6.246 31.656 10.539 1 67.25 49 ASP B O 1
ATOM 3379 N N . ASP B 1 50 ? 5.613 29.672 10.68 1 63.91 50 ASP B N 1
ATOM 3380 C CA . ASP B 1 50 ? 6.598 29.438 11.734 1 63.91 50 ASP B CA 1
ATOM 3381 C C . ASP B 1 50 ? 7.547 28.312 11.352 1 63.91 50 ASP B C 1
ATOM 3383 O O . ASP B 1 50 ? 8.43 27.938 12.133 1 63.91 50 ASP B O 1
ATOM 3387 N N . HIS B 1 51 ? 7.445 27.766 10.188 1 68.38 51 HIS B N 1
ATOM 3388 C CA . HIS B 1 51 ? 8.32 26.672 9.789 1 68.38 51 HIS B CA 1
ATOM 3389 C C . HIS B 1 51 ? 8.555 26.672 8.281 1 68.38 51 HIS B C 1
ATOM 3391 O O . HIS B 1 51 ? 7.953 27.469 7.559 1 68.38 51 HIS B O 1
ATOM 3397 N N . PHE B 1 52 ? 9.641 26.031 7.918 1 72.56 52 PHE B N 1
ATOM 3398 C CA . PHE B 1 52 ? 9.914 25.938 6.492 1 72.56 52 PHE B CA 1
ATOM 3399 C C . PHE B 1 52 ? 10.023 24.484 6.047 1 72.56 52 PHE B C 1
ATOM 3401 O O . PHE B 1 52 ? 10.133 23.594 6.883 1 72.56 52 PHE B O 1
ATOM 3408 N N . PHE B 1 53 ? 9.797 24.219 4.836 1 72.44 53 PHE B N 1
ATOM 3409 C CA . PHE B 1 53 ? 10.102 22.938 4.215 1 72.44 53 PHE B CA 1
ATOM 3410 C C . PHE B 1 53 ? 10.953 23.125 2.965 1 72.44 53 PHE B C 1
ATOM 3412 O O . PHE B 1 53 ? 11.047 24.25 2.438 1 72.44 53 PHE B O 1
ATOM 3419 N N . ILE B 1 54 ? 11.648 22.109 2.615 1 74.38 54 ILE B N 1
ATOM 3420 C CA . ILE B 1 54 ? 12.477 22.188 1.417 1 74.38 54 ILE B CA 1
ATOM 3421 C C . ILE B 1 54 ? 11.641 21.828 0.188 1 74.38 54 ILE B C 1
ATOM 3423 O O . ILE B 1 54 ? 10.93 20.828 0.176 1 74.38 54 ILE B O 1
ATOM 3427 N N . PHE B 1 55 ? 11.828 22.625 -0.743 1 81.81 55 PHE B N 1
ATOM 3428 C CA . PHE B 1 55 ? 11.109 22.453 -2 1 81.81 55 PHE B CA 1
ATOM 3429 C C . PHE B 1 55 ? 11.469 21.125 -2.65 1 81.81 55 PHE B C 1
ATOM 3431 O O . PHE B 1 55 ? 12.648 20.766 -2.717 1 81.81 55 PHE B O 1
ATOM 3438 N N . SER B 1 56 ? 10.453 20.422 -3.035 1 78.88 56 SER B N 1
ATOM 3439 C CA . SER B 1 56 ? 10.609 19.141 -3.734 1 78.88 56 SER B CA 1
ATOM 3440 C C . SER B 1 56 ? 9.727 19.094 -4.977 1 78.88 56 SER B C 1
ATOM 3442 O O . SER B 1 56 ? 8.5 19.156 -4.879 1 78.88 56 SER B O 1
ATOM 3444 N N . ARG B 1 57 ? 10.383 18.922 -6.121 1 85 57 ARG B N 1
ATOM 3445 C CA . ARG B 1 57 ? 9.625 18.766 -7.359 1 85 57 ARG B CA 1
ATOM 3446 C C . ARG B 1 57 ? 8.656 17.594 -7.27 1 85 57 ARG B C 1
ATOM 3448 O O . ARG B 1 57 ? 7.535 17.672 -7.777 1 85 57 ARG B O 1
ATOM 3455 N N . PHE B 1 58 ? 9.148 16.656 -6.645 1 77.31 58 PHE B N 1
ATOM 3456 C CA . PHE B 1 58 ? 8.344 15.445 -6.508 1 77.31 58 PHE B CA 1
ATOM 3457 C C . PHE B 1 58 ? 7.062 15.734 -5.73 1 77.31 58 PHE B C 1
ATOM 3459 O O . PHE B 1 58 ? 5.973 15.359 -6.16 1 77.31 58 PHE B O 1
ATOM 3466 N N . LEU B 1 59 ? 7.211 16.391 -4.637 1 79.31 59 LEU B N 1
ATOM 3467 C CA . LEU B 1 59 ? 6.055 16.688 -3.791 1 79.31 59 LEU B CA 1
ATOM 3468 C C . LEU B 1 59 ? 5.059 17.578 -4.516 1 79.31 59 LEU B C 1
ATOM 3470 O O . LEU B 1 59 ? 3.846 17.359 -4.426 1 79.31 59 LEU B O 1
ATOM 3474 N N . VAL B 1 60 ? 5.562 18.562 -5.199 1 87.25 60 VAL B N 1
ATOM 3475 C CA . VAL B 1 60 ? 4.695 19.469 -5.945 1 87.25 60 VAL B CA 1
ATOM 3476 C C . VAL B 1 60 ? 3.947 18.688 -7.027 1 87.25 60 VAL B C 1
ATOM 3478 O O . VAL B 1 60 ? 2.738 18.875 -7.203 1 87.25 60 VAL B O 1
ATOM 3481 N N . SER B 1 61 ? 4.707 17.859 -7.723 1 87.88 61 SER B N 1
ATOM 3482 C CA . SER B 1 61 ? 4.09 17.062 -8.773 1 87.88 61 SER B CA 1
ATOM 3483 C C . SER B 1 61 ? 2.988 16.172 -8.211 1 87.88 61 SER B C 1
ATOM 3485 O O . SER B 1 61 ? 1.935 16.016 -8.828 1 87.88 61 SER B O 1
ATOM 3487 N N . ARG B 1 62 ? 3.203 15.633 -7.133 1 84 62 ARG B N 1
ATOM 3488 C CA . ARG B 1 62 ? 2.24 14.727 -6.508 1 84 62 ARG B CA 1
ATOM 3489 C C . ARG B 1 62 ? 0.961 15.469 -6.129 1 84 62 ARG B C 1
ATOM 3491 O O . ARG B 1 62 ? -0.141 14.945 -6.297 1 84 62 ARG B O 1
ATOM 3498 N N . ILE B 1 63 ? 1.147 16.625 -5.574 1 88.06 63 ILE B N 1
ATOM 3499 C CA . ILE B 1 63 ? -0.022 17.406 -5.188 1 88.06 63 ILE B CA 1
ATOM 3500 C C . ILE B 1 63 ? -0.815 17.797 -6.434 1 88.06 63 ILE B C 1
ATOM 3502 O O . ILE B 1 63 ? -2.049 17.781 -6.422 1 88.06 63 ILE B O 1
ATOM 3506 N N . LEU B 1 64 ? -0.105 18.125 -7.477 1 91.44 64 LEU B N 1
ATOM 3507 C CA . LEU B 1 64 ? -0.769 18.453 -8.734 1 91.44 64 LEU B CA 1
ATOM 3508 C C . LEU B 1 64 ? -1.553 17.25 -9.266 1 91.44 64 LEU B C 1
ATOM 3510 O O . LEU B 1 64 ? -2.705 17.391 -9.68 1 91.44 64 LEU B O 1
ATOM 3514 N N . THR B 1 65 ? -0.938 16.141 -9.156 1 86.81 65 THR B N 1
ATOM 3515 C CA . THR B 1 65 ? -1.595 14.922 -9.625 1 86.81 65 THR B CA 1
ATOM 3516 C C . THR B 1 65 ? -2.805 14.594 -8.758 1 86.81 65 THR B C 1
ATOM 3518 O O . THR B 1 65 ? -3.838 14.148 -9.266 1 86.81 65 THR B O 1
ATOM 3521 N N . LEU B 1 66 ? -2.576 14.781 -7.531 1 87.56 66 LEU B N 1
ATOM 3522 C CA . LEU B 1 66 ? -3.691 14.586 -6.613 1 87.56 66 LEU B CA 1
ATOM 3523 C C . LEU B 1 66 ? -4.875 15.469 -7 1 87.56 66 LEU B C 1
ATOM 3525 O O . LEU B 1 66 ? -6.031 15.078 -6.82 1 87.56 66 LEU B O 1
ATOM 3529 N N . ASN B 1 67 ? -4.547 16.609 -7.535 1 89.94 67 ASN B N 1
ATOM 3530 C CA . ASN B 1 67 ? -5.586 17.531 -7.969 1 89.94 67 ASN B CA 1
ATOM 3531 C C . ASN B 1 67 ? -6.02 17.266 -9.406 1 89.94 67 ASN B C 1
ATOM 3533 O O . ASN B 1 67 ? -6.578 18.141 -10.07 1 89.94 67 ASN B O 1
ATOM 3537 N N . LYS B 1 68 ? -5.68 16.141 -9.867 1 86.12 68 LYS B N 1
ATOM 3538 C CA . LYS B 1 68 ? -6.145 15.586 -11.133 1 86.12 68 LYS B CA 1
ATOM 3539 C C . LYS B 1 68 ? -5.48 16.281 -12.32 1 86.12 68 LYS B C 1
ATOM 3541 O O . LYS B 1 68 ? -6.035 16.312 -13.422 1 86.12 68 LYS B O 1
ATOM 3546 N N . VAL B 1 69 ? -4.387 16.969 -12.039 1 90.62 69 VAL B N 1
ATOM 3547 C CA . VAL B 1 69 ? -3.516 17.359 -13.141 1 90.62 69 VAL B CA 1
ATOM 3548 C C . VAL B 1 69 ? -2.785 16.125 -13.68 1 90.62 69 VAL B C 1
ATOM 3550 O O . VAL B 1 69 ? -2.236 15.336 -12.906 1 90.62 69 VAL B O 1
ATOM 3553 N N . PRO B 1 70 ? -2.814 15.938 -14.938 1 86.5 70 PRO B N 1
ATOM 3554 C CA . PRO B 1 70 ? -2.137 14.766 -15.484 1 86.5 70 PRO B CA 1
ATOM 3555 C C . PRO B 1 70 ? -0.672 14.672 -15.062 1 86.5 70 PRO B C 1
ATOM 3557 O O . PRO B 1 70 ? 0.013 15.695 -14.977 1 86.5 70 PRO B O 1
ATOM 3560 N N . PRO B 1 71 ? -0.165 13.422 -14.93 1 83.44 71 PRO B N 1
ATOM 3561 C CA . PRO B 1 71 ? 1.194 13.211 -14.422 1 83.44 71 PRO B CA 1
ATOM 3562 C C . PRO B 1 71 ? 2.254 13.891 -15.289 1 83.44 71 PRO B C 1
ATOM 3564 O O . PRO B 1 71 ? 3.193 14.492 -14.766 1 83.44 71 PRO B O 1
ATOM 3567 N N . LYS B 1 72 ? 2.129 13.797 -16.516 1 84.88 72 LYS B N 1
ATOM 3568 C CA . LYS B 1 72 ? 3.107 14.391 -17.422 1 84.88 72 LYS B CA 1
ATOM 3569 C C . LYS B 1 72 ? 3.207 15.898 -17.203 1 84.88 72 LYS B C 1
ATOM 3571 O O . LYS B 1 72 ? 4.309 16.438 -17.094 1 84.88 72 LYS B O 1
ATOM 3576 N N . ASP B 1 73 ? 2.078 16.547 -17.125 1 92.88 73 ASP B N 1
ATOM 3577 C CA . ASP B 1 73 ? 2.049 17.984 -16.906 1 92.88 73 ASP B CA 1
ATOM 3578 C C . ASP B 1 73 ? 2.529 18.328 -15.5 1 92.88 73 ASP B C 1
ATOM 3580 O O . ASP B 1 73 ? 3.227 19.328 -15.305 1 92.88 73 ASP B O 1
ATOM 3584 N N . SER B 1 74 ? 2.129 17.516 -14.555 1 92.19 74 SER B N 1
ATOM 3585 C CA . SER B 1 74 ? 2.518 17.766 -13.164 1 92.19 74 SER B CA 1
ATOM 3586 C C . SER B 1 74 ? 4.035 17.781 -13.016 1 92.19 74 SER B C 1
ATOM 3588 O O . SER B 1 74 ? 4.582 18.641 -12.32 1 92.19 74 SER B O 1
ATOM 3590 N N . ILE B 1 75 ? 4.668 16.906 -13.672 1 88.25 75 ILE B N 1
ATOM 3591 C CA . ILE B 1 75 ? 6.121 16.797 -13.609 1 88.25 75 ILE B CA 1
ATOM 3592 C C . ILE B 1 75 ? 6.754 18.031 -14.266 1 88.25 75 ILE B C 1
ATOM 3594 O O . ILE B 1 75 ? 7.684 18.625 -13.719 1 88.25 75 ILE B O 1
ATOM 3598 N N . ARG B 1 76 ? 6.242 18.406 -15.336 1 92.12 76 ARG B N 1
ATOM 3599 C CA . ARG B 1 76 ? 6.793 19.531 -16.078 1 92.12 76 ARG B CA 1
ATOM 3600 C C . ARG B 1 76 ? 6.566 20.844 -15.32 1 92.12 76 ARG B C 1
ATOM 3602 O O . ARG B 1 76 ? 7.461 21.688 -15.258 1 92.12 76 ARG B O 1
ATOM 3609 N N . ILE B 1 77 ? 5.406 20.984 -14.797 1 95.25 77 ILE B N 1
ATOM 3610 C CA . ILE B 1 77 ? 5.078 22.188 -14.031 1 95.25 77 ILE B CA 1
ATOM 3611 C C . ILE B 1 77 ? 6.008 22.312 -12.828 1 95.25 77 ILE B C 1
ATOM 3613 O O . ILE B 1 77 ? 6.539 23.391 -12.547 1 95.25 77 ILE B O 1
ATOM 3617 N N . ALA B 1 78 ? 6.207 21.219 -12.18 1 92.19 78 ALA B N 1
ATOM 3618 C CA . ALA B 1 78 ? 7.09 21.203 -11.016 1 92.19 78 ALA B CA 1
ATOM 3619 C C . ALA B 1 78 ? 8.523 21.562 -11.414 1 92.19 78 ALA B C 1
ATOM 3621 O O . ALA B 1 78 ? 9.211 22.281 -10.688 1 92.19 78 ALA B O 1
ATOM 3622 N N . MET B 1 79 ? 8.898 21.078 -12.516 1 90 79 MET B N 1
ATOM 3623 C CA . MET B 1 79 ? 10.234 21.375 -13.031 1 90 79 MET B CA 1
ATOM 3624 C C . MET B 1 79 ? 10.367 22.844 -13.383 1 90 79 MET B C 1
ATOM 3626 O O . MET B 1 79 ? 11.367 23.484 -13.047 1 90 79 MET B O 1
ATOM 3630 N N . ASP B 1 80 ? 9.414 23.344 -14.031 1 94.12 80 ASP B N 1
ATOM 3631 C CA . ASP B 1 80 ? 9.422 24.75 -14.422 1 94.12 80 ASP B CA 1
ATOM 3632 C C . ASP B 1 80 ? 9.438 25.656 -13.195 1 94.12 80 ASP B C 1
ATOM 3634 O O . ASP B 1 80 ? 10.078 26.703 -13.203 1 94.12 80 ASP B O 1
ATOM 3638 N N . LEU B 1 81 ? 8.742 25.266 -12.219 1 94.56 81 LEU B N 1
ATOM 3639 C CA . LEU B 1 81 ? 8.727 26.031 -10.984 1 94.56 81 LEU B CA 1
ATOM 3640 C C . LEU B 1 81 ? 10.117 26.062 -10.352 1 94.56 81 LEU B C 1
ATOM 3642 O O . LEU B 1 81 ? 10.594 27.125 -9.945 1 94.56 81 LEU B O 1
ATOM 3646 N N . LYS B 1 82 ? 10.703 24.906 -10.281 1 91.31 82 LYS B N 1
ATOM 3647 C CA . LYS B 1 82 ? 12.047 24.828 -9.719 1 91.31 82 LYS B CA 1
ATOM 3648 C C . LYS B 1 82 ? 13.023 25.688 -10.523 1 91.31 82 LYS B C 1
ATOM 3650 O O . LYS B 1 82 ? 13.828 26.422 -9.945 1 91.31 82 LYS B O 1
ATOM 3655 N N . LYS B 1 83 ? 12.961 25.547 -11.758 1 90.94 83 LYS B N 1
ATOM 3656 C CA . LYS B 1 83 ? 13.812 26.328 -12.641 1 90.94 83 LYS B CA 1
ATOM 3657 C C . LYS B 1 83 ? 13.625 27.828 -12.398 1 90.94 83 LYS B C 1
ATOM 3659 O O . LYS B 1 83 ? 14.602 28.578 -12.312 1 90.94 83 LYS B O 1
ATOM 3664 N N . LEU B 1 84 ? 12.414 28.188 -12.32 1 93.31 84 LEU B N 1
ATOM 3665 C CA . LEU B 1 84 ? 12.086 29.594 -12.102 1 93.31 84 LEU B CA 1
ATOM 3666 C C . LEU B 1 84 ? 12.641 30.078 -10.766 1 93.31 84 LEU B C 1
ATOM 3668 O O . LEU B 1 84 ? 13.219 31.172 -10.688 1 93.31 84 LEU B O 1
ATOM 3672 N N . LEU B 1 85 ? 12.469 29.344 -9.742 1 92.81 85 LEU B N 1
ATOM 3673 C CA . LEU B 1 85 ? 12.938 29.719 -8.414 1 92.81 85 LEU B CA 1
ATOM 3674 C C . LEU B 1 85 ? 14.453 29.844 -8.391 1 92.81 85 LEU B C 1
ATOM 3676 O O . LEU B 1 85 ? 15 30.766 -7.777 1 92.81 85 LEU B O 1
ATOM 3680 N N . VAL B 1 86 ? 15.117 28.922 -9.055 1 88.81 86 VAL B N 1
ATOM 3681 C CA . VAL B 1 86 ? 16.578 28.922 -9.078 1 88.81 86 VAL B CA 1
ATOM 3682 C C . VAL B 1 86 ? 17.078 30.078 -9.938 1 88.81 86 VAL B C 1
ATOM 3684 O O . VAL B 1 86 ? 18.016 30.781 -9.555 1 88.81 86 VAL B O 1
ATOM 3687 N N . GLU B 1 87 ? 16.547 30.234 -11.07 1 89.75 87 GLU B N 1
ATOM 3688 C CA . GLU B 1 87 ? 16.953 31.312 -11.977 1 89.75 87 GLU B CA 1
ATOM 3689 C C . GLU B 1 87 ? 16.75 32.688 -11.344 1 89.75 87 GLU B C 1
ATOM 3691 O O . GLU B 1 87 ? 17.531 33.594 -11.562 1 89.75 87 GLU B O 1
ATOM 3696 N N . GLU B 1 88 ? 15.719 32.812 -10.539 1 91.94 88 GLU B N 1
ATOM 3697 C CA . GLU B 1 88 ? 15.43 34.062 -9.836 1 91.94 88 GLU B CA 1
ATOM 3698 C C . GLU B 1 88 ? 16.188 34.156 -8.516 1 91.94 88 GLU B C 1
ATOM 3700 O O . GLU B 1 88 ? 15.984 35.062 -7.73 1 91.94 88 GLU B O 1
ATOM 3705 N N . GLU B 1 89 ? 16.969 33.094 -8.25 1 88.94 89 GLU B N 1
ATOM 3706 C CA . GLU B 1 89 ? 17.812 33 -7.066 1 88.94 89 GLU B CA 1
ATOM 3707 C C . GLU B 1 89 ? 16.984 33.062 -5.785 1 88.94 89 GLU B C 1
ATOM 3709 O O . GLU B 1 89 ? 17.359 33.75 -4.84 1 88.94 89 GLU B O 1
ATOM 3714 N N . LYS B 1 90 ? 15.805 32.531 -5.883 1 90.56 90 LYS B N 1
ATOM 3715 C CA . LYS B 1 90 ? 14.938 32.438 -4.711 1 90.56 90 LYS B CA 1
ATOM 3716 C C . LYS B 1 90 ? 15.219 31.172 -3.928 1 90.56 90 LYS B C 1
ATOM 3718 O O . LYS B 1 90 ? 14.469 30.203 -4.023 1 90.56 90 LYS B O 1
ATOM 3723 N N . PHE B 1 91 ? 16.188 31.188 -3.098 1 88.25 91 PHE B N 1
ATOM 3724 C CA . PHE B 1 91 ? 16.578 30.016 -2.33 1 88.25 91 PHE B CA 1
ATOM 3725 C C . PHE B 1 91 ? 15.789 29.938 -1.023 1 88.25 91 PHE B C 1
ATOM 3727 O O . PHE B 1 91 ? 15.742 28.875 -0.385 1 88.25 91 PHE B O 1
ATOM 3734 N N . GLU B 1 92 ? 15.305 31.094 -0.604 1 88.25 92 GLU B N 1
ATOM 3735 C CA . GLU B 1 92 ? 14.344 31.203 0.489 1 88.25 92 GLU B CA 1
ATOM 3736 C C . GLU B 1 92 ? 13.102 31.969 0.058 1 88.25 92 GLU B C 1
ATOM 3738 O O . GLU B 1 92 ? 13.195 33.125 -0.388 1 88.25 92 GLU B O 1
ATOM 3743 N N . VAL B 1 93 ? 12.031 31.297 0.128 1 91.31 93 VAL B N 1
ATOM 3744 C CA . VAL B 1 93 ? 10.82 31.922 -0.374 1 91.31 93 VAL B CA 1
ATOM 3745 C C . VAL B 1 93 ? 9.648 31.625 0.565 1 91.31 93 VAL B C 1
ATOM 3747 O O . VAL B 1 93 ? 9.625 30.578 1.224 1 91.31 93 VAL B O 1
ATOM 3750 N N . LYS B 1 94 ? 8.758 32.562 0.651 1 89.88 94 LYS B N 1
ATOM 3751 C CA . LYS B 1 94 ? 7.508 32.281 1.359 1 89.88 94 LYS B CA 1
ATOM 3752 C C . LYS B 1 94 ? 6.609 31.344 0.544 1 89.88 94 LYS B C 1
ATOM 3754 O O . LYS B 1 94 ? 6.648 31.359 -0.688 1 89.88 94 LYS B O 1
ATOM 3759 N N . GLN B 1 95 ? 5.785 30.594 1.207 1 86.25 95 GLN B N 1
ATOM 3760 C CA . GLN B 1 95 ? 4.875 29.688 0.524 1 86.25 95 GLN B CA 1
ATOM 3761 C C . GLN B 1 95 ? 3.973 30.438 -0.451 1 86.25 95 GLN B C 1
ATOM 3763 O O . GLN B 1 95 ? 3.734 29.969 -1.568 1 86.25 95 GLN B O 1
ATOM 3768 N N . SER B 1 96 ? 3.465 31.578 0.042 1 87.62 96 SER B N 1
ATOM 3769 C CA . SER B 1 96 ? 2.582 32.375 -0.804 1 87.62 96 SER B CA 1
ATOM 3770 C C . SER B 1 96 ? 3.295 32.812 -2.072 1 87.62 96 SER B C 1
ATOM 3772 O O . SER B 1 96 ? 2.701 32.844 -3.154 1 87.62 96 SER B O 1
ATOM 3774 N N . GLU B 1 97 ? 4.5 33.156 -1.899 1 92 97 GLU B N 1
ATOM 3775 C CA . GLU B 1 97 ? 5.289 33.594 -3.049 1 92 97 GLU B CA 1
ATOM 3776 C C . GLU B 1 97 ? 5.539 32.438 -4.016 1 92 97 GLU B C 1
ATOM 3778 O O . GLU B 1 97 ? 5.406 32.594 -5.23 1 92 97 GLU B O 1
ATOM 3783 N N . MET B 1 98 ? 5.953 31.312 -3.502 1 92.31 98 MET B N 1
ATOM 3784 C CA . MET B 1 98 ? 6.164 30.141 -4.336 1 92.31 98 MET B CA 1
ATOM 3785 C C . MET B 1 98 ? 4.895 29.766 -5.094 1 92.31 98 MET B C 1
ATOM 3787 O O . MET B 1 98 ? 4.949 29.438 -6.281 1 92.31 98 MET B O 1
ATOM 3791 N N . GLU B 1 99 ? 3.777 29.844 -4.426 1 92.06 99 GLU B N 1
ATOM 3792 C CA . GLU B 1 99 ? 2.49 29.5 -5.023 1 92.06 99 GLU B CA 1
ATOM 3793 C C . GLU B 1 99 ? 2.129 30.469 -6.145 1 92.06 99 GLU B C 1
ATOM 3795 O O . GLU B 1 99 ? 1.535 30.078 -7.148 1 92.06 99 GLU B O 1
ATOM 3800 N N . ASN B 1 100 ? 2.455 31.703 -5.887 1 93.25 100 ASN B N 1
ATOM 3801 C CA . ASN B 1 100 ? 2.207 32.688 -6.949 1 93.25 100 ASN B CA 1
ATOM 3802 C C . ASN B 1 100 ? 2.93 32.281 -8.242 1 93.25 100 ASN B C 1
ATOM 3804 O O . ASN B 1 100 ? 2.361 32.375 -9.328 1 93.25 100 ASN B O 1
ATOM 3808 N N . TYR B 1 101 ? 4.156 31.906 -8.094 1 95.06 101 TYR B N 1
ATOM 3809 C CA . TYR B 1 101 ? 4.914 31.438 -9.25 1 95.06 101 TYR B CA 1
ATOM 3810 C C . TYR B 1 101 ? 4.273 30.172 -9.844 1 95.06 101 TYR B C 1
ATOM 3812 O O . TYR B 1 101 ? 4.121 30.062 -11.062 1 95.06 101 TYR B O 1
ATOM 3820 N N . LEU B 1 102 ? 3.918 29.266 -8.984 1 95.81 102 LEU B N 1
ATOM 3821 C CA . LEU B 1 102 ? 3.311 28.016 -9.406 1 95.81 102 LEU B CA 1
ATOM 3822 C C . LEU B 1 102 ? 2.029 28.266 -10.195 1 95.81 102 LEU B C 1
ATOM 3824 O O . LEU B 1 102 ? 1.814 27.656 -11.242 1 95.81 102 LEU B O 1
ATOM 3828 N N . PHE B 1 103 ? 1.261 29.203 -9.719 1 96.31 103 PHE B N 1
ATOM 3829 C CA . PHE B 1 103 ? -0.04 29.453 -10.32 1 96.31 103 PHE B CA 1
ATOM 3830 C C . PHE B 1 103 ? 0.119 30.125 -11.68 1 96.31 103 PHE B C 1
ATOM 3832 O O . PHE B 1 103 ? -0.665 29.875 -12.602 1 96.31 103 PHE B O 1
ATOM 3839 N N . GLN B 1 104 ? 1.059 30.922 -11.789 1 95.62 104 GLN B N 1
ATOM 3840 C CA . GLN B 1 104 ? 1.369 31.5 -13.094 1 95.62 104 GLN B CA 1
ATOM 3841 C C . GLN B 1 104 ? 1.75 30.422 -14.102 1 95.62 104 GLN B C 1
ATOM 3843 O O . GLN B 1 104 ? 1.298 30.438 -15.242 1 95.62 104 GLN B O 1
ATOM 3848 N N . ILE B 1 105 ? 2.531 29.531 -13.648 1 97 105 ILE B N 1
ATOM 3849 C CA . ILE B 1 105 ? 2.967 28.422 -14.5 1 97 105 ILE B CA 1
ATOM 3850 C C . ILE B 1 105 ? 1.771 27.547 -14.844 1 97 105 ILE B C 1
ATOM 3852 O O . ILE B 1 105 ? 1.616 27.125 -15.992 1 97 105 ILE B O 1
ATOM 3856 N N . MET B 1 106 ? 0.957 27.234 -13.852 1 96.56 106 MET B N 1
ATOM 3857 C CA . MET B 1 106 ? -0.235 26.422 -14.078 1 96.56 106 MET B CA 1
ATOM 3858 C C . MET B 1 106 ? -1.128 27.047 -15.141 1 96.56 106 MET B C 1
ATOM 3860 O O . MET B 1 106 ? -1.641 26.344 -16.016 1 96.56 106 MET B O 1
ATOM 3864 N N . ARG B 1 107 ? -1.271 28.375 -15.086 1 95.75 107 ARG B N 1
ATOM 3865 C CA . ARG B 1 107 ? -2.084 29.078 -16.078 1 95.75 107 ARG B CA 1
ATOM 3866 C C . ARG B 1 107 ? -1.479 28.953 -17.469 1 95.75 107 ARG B C 1
ATOM 3868 O O . ARG B 1 107 ? -2.205 28.828 -18.453 1 95.75 107 ARG B O 1
ATOM 3875 N N . ALA B 1 108 ? -0.232 28.969 -17.547 1 95.38 108 ALA B N 1
ATOM 3876 C CA . ALA B 1 108 ? 0.456 28.812 -18.828 1 95.38 108 ALA B CA 1
ATOM 3877 C C . ALA B 1 108 ? 0.207 27.438 -19.422 1 95.38 108 ALA B C 1
ATOM 3879 O O . ALA B 1 108 ? 0.203 27.266 -20.641 1 95.38 108 ALA B O 1
ATOM 3880 N N . TYR B 1 109 ? 0.036 26.453 -18.562 1 95.56 109 TYR B N 1
ATOM 3881 C CA . TYR B 1 109 ? -0.281 25.094 -19 1 95.56 109 TYR B CA 1
ATOM 3882 C C . TYR B 1 109 ? -1.784 24.922 -19.156 1 95.56 109 TYR B C 1
ATOM 3884 O O . TYR B 1 109 ? -2.266 23.797 -19.328 1 95.56 109 TYR B O 1
ATOM 3892 N N . ASN B 1 110 ? -2.57 26 -18.969 1 94.06 110 ASN B N 1
ATOM 3893 C CA . ASN B 1 110 ? -4.012 26.062 -19.188 1 94.06 110 ASN B CA 1
ATOM 3894 C C . ASN B 1 110 ? -4.781 25.438 -18.016 1 94.06 110 ASN B C 1
ATOM 3896 O O . ASN B 1 110 ? -5.848 24.859 -18.219 1 94.06 110 ASN B O 1
ATOM 3900 N N . TYR B 1 111 ? -4.184 25.438 -16.891 1 94.75 111 TYR B N 1
ATOM 3901 C CA . TYR B 1 111 ? -4.895 25.094 -15.672 1 94.75 111 TYR B CA 1
ATOM 3902 C C . TYR B 1 111 ? -5.312 26.344 -14.898 1 94.75 111 TYR B C 1
ATOM 3904 O O . TYR B 1 111 ? -4.504 26.938 -14.195 1 94.75 111 TYR B O 1
ATOM 3912 N N . GLY B 1 112 ? -6.574 26.672 -14.977 1 92.25 112 GLY B N 1
ATOM 3913 C CA . GLY B 1 112 ? -7.086 27.938 -14.492 1 92.25 112 GLY B CA 1
ATOM 3914 C C . GLY B 1 112 ? -7.457 27.906 -13.016 1 92.25 112 GLY B C 1
ATOM 3915 O O . GLY B 1 112 ? -6.855 27.172 -12.234 1 92.25 112 GLY B O 1
ATOM 3916 N N . ASP B 1 113 ? -8.461 28.703 -12.672 1 90.5 113 ASP B N 1
ATOM 3917 C CA . ASP B 1 113 ? -8.789 29.016 -11.289 1 90.5 113 ASP B CA 1
ATOM 3918 C C . ASP B 1 113 ? -9.281 27.797 -10.539 1 90.5 113 ASP B C 1
ATOM 3920 O O . ASP B 1 113 ? -9.039 27.641 -9.336 1 90.5 113 ASP B O 1
ATOM 3924 N N . PHE B 1 114 ? -9.93 27.016 -11.258 1 88.19 114 PHE B N 1
ATOM 3925 C CA . PHE B 1 114 ? -10.453 25.812 -10.641 1 88.19 114 PHE B CA 1
ATOM 3926 C C . PHE B 1 114 ? -9.328 24.969 -10.062 1 88.19 114 PHE B C 1
ATOM 3928 O O . PHE B 1 114 ? -9.359 24.594 -8.891 1 88.19 114 PHE B O 1
ATOM 3935 N N . PHE B 1 115 ? -8.312 24.688 -10.797 1 90.25 115 PHE B N 1
ATOM 3936 C CA . PHE B 1 115 ? -7.176 23.859 -10.391 1 90.25 115 PHE B CA 1
ATOM 3937 C C . PHE B 1 115 ? -6.34 24.594 -9.344 1 90.25 115 PHE B C 1
ATOM 3939 O O . PHE B 1 115 ? -5.824 23.953 -8.414 1 90.25 115 PHE B O 1
ATOM 3946 N N . ILE B 1 116 ? -6.25 25.844 -9.508 1 91.56 116 ILE B N 1
ATOM 3947 C CA . ILE B 1 116 ? -5.445 26.656 -8.594 1 91.56 116 ILE B CA 1
ATOM 3948 C C . ILE B 1 116 ? -6.078 26.641 -7.203 1 91.56 116 ILE B C 1
ATOM 3950 O O . ILE B 1 116 ? -5.387 26.438 -6.203 1 91.56 116 ILE B O 1
ATOM 3954 N N . ARG B 1 117 ? -7.301 26.828 -7.148 1 87.88 117 ARG B N 1
ATOM 3955 C CA . ARG B 1 117 ? -8.008 26.812 -5.871 1 87.88 117 ARG B CA 1
ATOM 3956 C C . ARG B 1 117 ? -7.879 25.438 -5.199 1 87.88 117 ARG B C 1
ATOM 3958 O O . ARG B 1 117 ? -7.684 25.359 -3.984 1 87.88 117 ARG B O 1
ATOM 3965 N N . ARG B 1 118 ? -7.996 24.484 -5.945 1 87.5 118 ARG B N 1
ATOM 3966 C CA . ARG B 1 118 ? -7.871 23.125 -5.422 1 87.5 118 ARG B CA 1
ATOM 3967 C C . ARG B 1 118 ? -6.469 22.891 -4.871 1 87.5 118 ARG B C 1
ATOM 3969 O O . ARG B 1 118 ? -6.312 22.266 -3.814 1 87.5 118 ARG B O 1
ATOM 3976 N N . TYR B 1 119 ? -5.535 23.312 -5.66 1 89.94 119 TYR B N 1
ATOM 3977 C CA . TYR B 1 119 ? -4.16 23.156 -5.188 1 89.94 119 TYR B CA 1
ATOM 3978 C C . TYR B 1 119 ? -3.965 23.859 -3.848 1 89.94 119 TYR B C 1
ATOM 3980 O O . TYR B 1 119 ? -3.354 23.297 -2.936 1 89.94 119 TYR B O 1
ATOM 3988 N N . GLN B 1 120 ? -4.457 25.031 -3.779 1 86.38 120 GLN B N 1
ATOM 3989 C CA . GLN B 1 120 ? -4.312 25.812 -2.557 1 86.38 120 GLN B CA 1
ATOM 3990 C C . GLN B 1 120 ? -4.973 25.109 -1.373 1 86.38 120 GLN B C 1
ATOM 3992 O O . GLN B 1 120 ? -4.398 25.047 -0.284 1 86.38 120 GLN B O 1
ATOM 3997 N N . MET B 1 121 ? -6.059 24.578 -1.653 1 85.06 121 MET B N 1
ATOM 3998 C CA . MET B 1 121 ? -6.801 23.906 -0.591 1 85.06 121 MET B CA 1
ATOM 3999 C C . MET B 1 121 ? -6.07 22.656 -0.127 1 85.06 121 MET B C 1
ATOM 4001 O O . MET B 1 121 ? -5.883 22.453 1.073 1 85.06 121 MET B O 1
ATOM 4005 N N . VAL B 1 122 ? -5.676 21.891 -1.069 1 86.31 122 VAL B N 1
ATOM 4006 C CA . VAL B 1 122 ? -5.023 20.625 -0.768 1 86.31 122 VAL B CA 1
ATOM 4007 C C . VAL B 1 122 ? -3.67 20.875 -0.112 1 86.31 122 VAL B C 1
ATOM 4009 O O . VAL B 1 122 ? -3.311 20.219 0.866 1 86.31 122 VAL B O 1
ATOM 4012 N N . SER B 1 123 ? -2.945 21.812 -0.669 1 82.31 123 SER B N 1
ATOM 4013 C CA . SER B 1 123 ? -1.644 22.156 -0.111 1 82.31 123 SER B CA 1
ATOM 4014 C C . SER B 1 123 ? -1.773 22.656 1.326 1 82.31 123 SER B C 1
ATO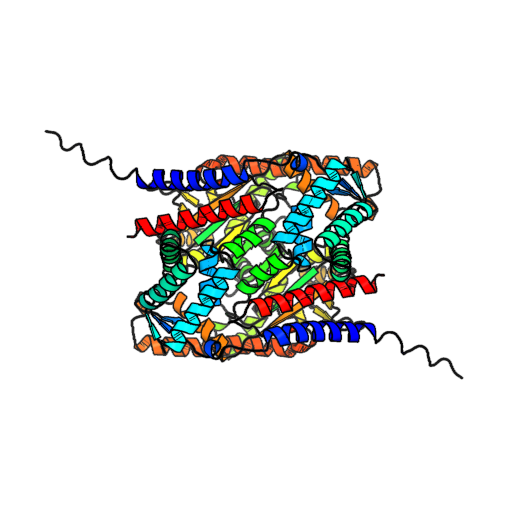M 4016 O O . SER B 1 123 ? -0.971 22.281 2.188 1 82.31 123 SER B O 1
ATOM 4018 N N . ASN B 1 124 ? -2.76 23.469 1.544 1 77 124 ASN B N 1
ATOM 4019 C CA . ASN B 1 124 ? -3.002 23.984 2.887 1 77 124 ASN B CA 1
ATOM 4020 C C . ASN B 1 124 ? -3.385 22.859 3.855 1 77 124 ASN B C 1
ATOM 4022 O O . ASN B 1 124 ? -2.982 22.891 5.02 1 77 124 ASN B O 1
ATOM 4026 N N . PHE B 1 125 ? -4.141 22.016 3.412 1 82.06 125 PHE B N 1
ATOM 4027 C CA . PHE B 1 125 ? -4.555 20.859 4.203 1 82.06 125 PHE B CA 1
ATOM 4028 C C . PHE B 1 125 ? -3.344 20.078 4.688 1 82.06 125 PHE B C 1
ATOM 4030 O O . PHE B 1 125 ? -3.236 19.75 5.875 1 82.06 125 PHE B O 1
ATOM 4037 N N . TYR B 1 126 ? -2.467 19.797 3.84 1 75.12 126 TYR B N 1
ATOM 4038 C CA . TYR B 1 126 ? -1.29 19 4.184 1 75.12 126 TYR B CA 1
ATOM 4039 C C . TYR B 1 126 ? -0.289 19.828 4.977 1 75.12 126 TYR B C 1
ATOM 4041 O O . TYR B 1 126 ? 0.4 19.312 5.855 1 75.12 126 TYR B O 1
ATOM 4049 N N . ALA B 1 127 ? -0.265 21.094 4.637 1 71.75 127 ALA B N 1
ATOM 4050 C CA . ALA B 1 127 ? 0.63 21.984 5.375 1 71.75 127 ALA B CA 1
ATOM 4051 C C . ALA B 1 127 ? 0.195 22.125 6.828 1 71.75 127 ALA B C 1
ATOM 4053 O O . ALA B 1 127 ? 1.033 22.25 7.727 1 71.75 127 ALA B O 1
ATOM 4054 N N . GLN B 1 128 ? -1.124 22.031 7.039 1 72.25 128 GLN B N 1
ATOM 4055 C CA . GLN B 1 128 ? -1.665 22.156 8.391 1 72.25 128 GLN B CA 1
ATOM 4056 C C . GLN B 1 128 ? -1.624 20.812 9.117 1 72.25 128 GLN B C 1
ATOM 4058 O O . GLN B 1 128 ? -1.976 20.719 10.297 1 72.25 128 GLN B O 1
ATOM 4063 N N . ARG B 1 129 ? -1.236 19.797 8.398 1 76.38 129 ARG B N 1
ATOM 4064 C CA . ARG B 1 129 ? -1.12 18.453 8.953 1 76.38 129 ARG B CA 1
ATOM 4065 C C . ARG B 1 129 ? -2.455 17.984 9.516 1 76.38 129 ARG B C 1
ATOM 4067 O O . ARG B 1 129 ? -2.506 17.406 10.609 1 76.38 129 ARG B O 1
ATOM 4074 N N . ALA B 1 130 ? -3.434 18.406 8.852 1 83.19 130 ALA B N 1
ATOM 4075 C CA . ALA B 1 130 ? -4.742 17.875 9.227 1 83.19 130 ALA B CA 1
ATOM 4076 C C . ALA B 1 130 ? -4.801 16.359 9.031 1 83.19 130 ALA B C 1
ATOM 4078 O O . ALA B 1 130 ? -4.383 15.844 7.996 1 83.19 130 ALA B O 1
ATOM 4079 N N . PRO B 1 131 ? -5.277 15.656 10.07 1 90.5 131 PRO B N 1
ATOM 4080 C CA . PRO B 1 131 ? -5.359 14.203 9.945 1 90.5 131 PRO B CA 1
ATOM 4081 C C . PRO B 1 131 ? -6.336 13.758 8.852 1 90.5 131 PRO B C 1
ATOM 4083 O O . PRO B 1 131 ? -7.43 14.32 8.734 1 90.5 131 PRO B O 1
ATOM 4086 N N . LEU B 1 132 ? -5.926 12.93 8.008 1 94.62 132 LEU B N 1
ATOM 4087 C CA . LEU B 1 132 ? -6.77 12.281 7.012 1 94.62 132 LEU B CA 1
ATOM 4088 C C . LEU B 1 132 ? -6.832 10.781 7.25 1 94.62 132 LEU B C 1
ATOM 4090 O O . LEU B 1 132 ? -5.824 10.078 7.105 1 94.62 132 LEU B O 1
ATOM 4094 N N . LEU B 1 133 ? -7.973 10.297 7.695 1 96.88 133 LEU B N 1
ATOM 4095 C CA . LEU B 1 133 ? -8.188 8.875 7.93 1 96.88 133 LEU B CA 1
ATOM 4096 C C . LEU B 1 133 ? -9.234 8.32 6.965 1 96.88 133 LEU B C 1
ATOM 4098 O O . LEU B 1 133 ? -10.391 8.75 6.973 1 96.88 133 LEU B O 1
ATOM 4102 N N . ILE B 1 134 ? -8.812 7.406 6.152 1 97.81 134 ILE B N 1
ATOM 4103 C CA . ILE B 1 134 ? -9.703 6.797 5.168 1 97.81 134 ILE B CA 1
ATOM 4104 C C . ILE B 1 134 ? -9.953 5.336 5.535 1 97.81 134 ILE B C 1
ATOM 4106 O O . ILE B 1 134 ? -9.008 4.543 5.633 1 97.81 134 ILE B O 1
ATOM 4110 N N . LEU B 1 135 ? -11.172 4.98 5.824 1 97.81 135 LEU B N 1
ATOM 4111 C CA . LEU B 1 135 ? -11.57 3.598 6.07 1 97.81 135 LEU B CA 1
ATOM 4112 C C . LEU B 1 135 ? -12.227 2.996 4.832 1 97.81 135 LEU B C 1
ATOM 4114 O O . LEU B 1 135 ? -13.18 3.562 4.289 1 97.81 135 LEU B O 1
ATOM 4118 N N . VAL B 1 136 ? -11.719 1.898 4.355 1 98.44 136 VAL B N 1
ATOM 4119 C CA . VAL B 1 136 ? -12.289 1.244 3.182 1 98.44 136 VAL B CA 1
ATOM 4120 C C . VAL B 1 136 ? -12.781 -0.152 3.555 1 98.44 136 VAL B C 1
ATOM 4122 O O . VAL B 1 136 ? -12 -1.103 3.594 1 98.44 136 VAL B O 1
ATOM 4125 N N . ALA B 1 137 ? -14.078 -0.28 3.744 1 98.31 137 ALA B N 1
ATOM 4126 C CA . ALA B 1 137 ? -14.703 -1.559 4.078 1 98.31 137 ALA B CA 1
ATOM 4127 C C . ALA B 1 137 ? -15.297 -2.223 2.84 1 98.31 137 ALA B C 1
ATOM 4129 O O . ALA B 1 137 ? -15.492 -1.569 1.812 1 98.31 137 ALA B O 1
ATOM 4130 N N . GLY B 1 138 ? -15.562 -3.506 2.93 1 97.94 138 GLY B N 1
ATOM 4131 C CA . GLY B 1 138 ? -16.156 -4.309 1.875 1 97.94 138 GLY B CA 1
ATOM 4132 C C . GLY B 1 138 ? -15.992 -5.801 2.092 1 97.94 138 GLY B C 1
ATOM 4133 O O . GLY B 1 138 ? -15.227 -6.223 2.961 1 97.94 138 GLY B O 1
ATOM 4134 N N . PRO B 1 139 ? -16.688 -6.586 1.315 1 97.56 139 PRO B N 1
ATOM 4135 C CA . PRO B 1 139 ? -16.578 -8.031 1.503 1 97.56 139 PRO B CA 1
ATOM 4136 C C . PRO B 1 139 ? -15.227 -8.586 1.064 1 97.56 139 PRO B C 1
ATOM 4138 O O . PRO B 1 139 ? -14.5 -7.926 0.316 1 97.56 139 PRO B O 1
ATOM 4141 N N . PRO B 1 140 ? -14.906 -9.797 1.586 1 95.56 140 PRO B N 1
ATOM 4142 C CA . PRO B 1 140 ? -13.672 -10.422 1.106 1 95.56 140 PRO B CA 1
ATOM 4143 C C . PRO B 1 140 ? -13.703 -10.727 -0.389 1 95.56 140 PRO B C 1
ATOM 4145 O O . PRO B 1 140 ? -14.781 -10.922 -0.958 1 95.56 140 PRO B O 1
ATOM 4148 N N . ALA B 1 141 ? -12.578 -10.711 -1.009 1 91.94 141 ALA B N 1
ATOM 4149 C CA . ALA B 1 141 ? -12.367 -11.156 -2.385 1 91.94 141 ALA B CA 1
ATOM 4150 C C . ALA B 1 141 ? -13.172 -10.305 -3.363 1 91.94 141 ALA B C 1
ATOM 4152 O O . ALA B 1 141 ? -13.82 -10.828 -4.27 1 91.94 141 ALA B O 1
ATOM 4153 N N . CYS B 1 142 ? -13.289 -9.047 -3.084 1 92.31 142 CYS B N 1
ATOM 4154 C CA . CYS B 1 142 ? -13.945 -8.172 -4.047 1 92.31 142 CYS B CA 1
ATOM 4155 C C . CYS B 1 142 ? -12.93 -7.273 -4.742 1 92.31 142 CYS B C 1
ATOM 4157 O O . CYS B 1 142 ? -13.297 -6.441 -5.574 1 92.31 142 CYS B O 1
ATOM 4159 N N . GLY B 1 143 ? -11.656 -7.402 -4.391 1 88.38 143 GLY B N 1
ATOM 4160 C CA . GLY B 1 143 ? -10.609 -6.641 -5.047 1 88.38 143 GLY B CA 1
ATOM 4161 C C . GLY B 1 143 ? -10.227 -5.379 -4.297 1 88.38 143 GLY B C 1
ATOM 4162 O O . GLY B 1 143 ? -9.562 -4.5 -4.848 1 88.38 143 GLY B O 1
ATOM 4163 N N . LYS B 1 144 ? -10.539 -5.25 -3.061 1 92.94 144 LYS B N 1
ATOM 4164 C CA . LYS B 1 144 ? -10.32 -4.062 -2.244 1 92.94 144 LYS B CA 1
ATOM 4165 C C . LYS B 1 144 ? -8.836 -3.691 -2.195 1 92.94 144 LYS B C 1
ATOM 4167 O O . LYS B 1 144 ? -8.477 -2.537 -2.43 1 92.94 144 LYS B O 1
ATOM 4172 N N . SER B 1 145 ? -8.031 -4.688 -1.895 1 91.75 145 SER B N 1
ATOM 4173 C CA . SER B 1 145 ? -6.605 -4.422 -1.694 1 91.75 145 SER B CA 1
ATOM 4174 C C . SER B 1 145 ? -5.961 -3.881 -2.965 1 91.75 145 SER B C 1
ATOM 4176 O O . SER B 1 145 ? -5.113 -2.988 -2.902 1 91.75 145 SER B O 1
ATOM 4178 N N . THR B 1 146 ? -6.355 -4.434 -4.051 1 88.25 146 THR B N 1
ATOM 4179 C CA . THR B 1 146 ? -5.84 -3.957 -5.328 1 88.25 146 THR B CA 1
ATOM 4180 C C . THR B 1 146 ? -6.289 -2.521 -5.59 1 88.25 146 THR B C 1
ATOM 4182 O O . THR B 1 146 ? -5.48 -1.677 -5.984 1 88.25 146 THR B O 1
ATOM 4185 N N . LEU B 1 147 ? -7.547 -2.27 -5.371 1 92.56 147 LEU B N 1
ATOM 4186 C CA . LEU B 1 147 ? -8.109 -0.94 -5.586 1 92.56 147 LEU B CA 1
ATOM 4187 C C . LEU B 1 147 ? -7.465 0.08 -4.652 1 92.56 147 LEU B C 1
ATOM 4189 O O . LEU B 1 147 ? -7.121 1.185 -5.078 1 92.56 147 LEU B O 1
ATOM 4193 N N . VAL B 1 148 ? -7.246 -0.305 -3.463 1 96 148 VAL B N 1
ATOM 4194 C CA . VAL B 1 148 ? -6.73 0.609 -2.447 1 96 148 VAL B CA 1
ATOM 4195 C C . VAL B 1 148 ? -5.266 0.925 -2.732 1 96 148 VAL B C 1
ATOM 4197 O O . VAL B 1 148 ? -4.809 2.047 -2.5 1 96 148 VAL B O 1
ATOM 4200 N N . THR B 1 149 ? -4.531 -0.068 -3.211 1 91.88 149 THR B N 1
ATOM 4201 C CA . THR B 1 149 ? -3.141 0.189 -3.57 1 91.88 149 THR B CA 1
ATOM 4202 C C . THR B 1 149 ? -3.051 1.279 -4.633 1 91.88 149 THR B C 1
ATOM 4204 O O . THR B 1 149 ? -2.232 2.195 -4.523 1 91.88 149 THR B O 1
ATOM 4207 N N . GLN B 1 150 ? -3.854 1.191 -5.645 1 90.56 150 GLN B N 1
ATOM 4208 C CA . GLN B 1 150 ? -3.891 2.199 -6.695 1 90.56 150 GLN B CA 1
ATOM 4209 C C . GLN B 1 150 ? -4.406 3.533 -6.164 1 90.56 150 GLN B C 1
ATOM 4211 O O . GLN B 1 150 ? -3.854 4.59 -6.477 1 90.56 150 GLN B O 1
ATOM 4216 N N . PHE B 1 151 ? -5.41 3.418 -5.375 1 94.38 151 PHE B N 1
ATOM 4217 C CA . PHE B 1 151 ? -6.043 4.594 -4.789 1 94.38 151 PHE B CA 1
ATOM 4218 C C . PHE B 1 151 ? -5.059 5.355 -3.906 1 94.38 151 PHE B C 1
ATOM 4220 O O . PHE B 1 151 ? -4.984 6.582 -3.967 1 94.38 151 PHE B O 1
ATOM 4227 N N . ALA B 1 152 ? -4.363 4.609 -3.068 1 94.31 152 ALA B N 1
ATOM 4228 C CA . ALA B 1 152 ? -3.385 5.199 -2.16 1 94.31 152 ALA B CA 1
ATOM 4229 C C . ALA B 1 152 ? -2.324 5.984 -2.928 1 94.31 152 ALA B C 1
ATOM 4231 O O . ALA B 1 152 ? -1.914 7.066 -2.502 1 94.31 152 ALA B O 1
ATOM 4232 N N . ASP B 1 153 ? -1.905 5.445 -4.008 1 88.56 153 ASP B N 1
ATOM 4233 C CA . ASP B 1 153 ? -0.944 6.148 -4.855 1 88.56 153 ASP B CA 1
ATOM 4234 C C . ASP B 1 153 ? -1.536 7.445 -5.398 1 88.56 153 ASP B C 1
ATOM 4236 O O . ASP B 1 153 ? -0.881 8.492 -5.375 1 88.56 153 ASP B O 1
ATOM 4240 N N . ARG B 1 154 ? -2.764 7.398 -5.781 1 86.38 154 ARG B N 1
ATOM 4241 C CA . ARG B 1 154 ? -3.432 8.547 -6.383 1 86.38 154 ARG B CA 1
ATOM 4242 C C . ARG B 1 154 ? -3.6 9.68 -5.367 1 86.38 154 ARG B C 1
ATOM 4244 O O . ARG B 1 154 ? -3.482 10.852 -5.715 1 86.38 154 ARG B O 1
ATOM 4251 N N . VAL B 1 155 ? -3.889 9.305 -4.188 1 90.12 155 VAL B N 1
ATOM 4252 C CA . VAL B 1 155 ? -4.191 10.344 -3.207 1 90.12 155 VAL B CA 1
ATOM 4253 C C . VAL B 1 155 ? -2.977 10.586 -2.316 1 90.12 155 VAL B C 1
ATOM 4255 O O . VAL B 1 155 ? -3.078 11.25 -1.285 1 90.12 155 VAL B O 1
ATOM 4258 N N . ASN B 1 156 ? -1.865 10.023 -2.662 1 85.25 156 ASN B N 1
ATOM 4259 C CA . ASN B 1 156 ? -0.576 10.273 -2.025 1 85.25 156 ASN B CA 1
ATOM 4260 C C . ASN B 1 156 ? -0.583 9.859 -0.559 1 85.25 156 ASN B C 1
ATOM 4262 O O . ASN B 1 156 ? -0.208 10.641 0.316 1 85.25 156 ASN B O 1
ATOM 4266 N N . VAL B 1 157 ? -1.106 8.672 -0.288 1 91.25 157 VAL B N 1
ATOM 4267 C CA . VAL B 1 157 ? -1.077 8.117 1.062 1 91.25 157 VAL B CA 1
ATOM 4268 C C . VAL B 1 157 ? -0.172 6.887 1.096 1 91.25 157 VAL B C 1
ATOM 4270 O O . VAL B 1 157 ? -0.448 5.887 0.429 1 91.25 157 VAL B O 1
ATOM 4273 N N . ALA B 1 158 ? 0.828 7.023 1.873 1 88.06 158 ALA B N 1
ATOM 4274 C CA . ALA B 1 158 ? 1.826 5.957 1.896 1 88.06 158 ALA B CA 1
ATOM 4275 C C . ALA B 1 158 ? 1.521 4.945 2.994 1 88.06 158 ALA B C 1
ATOM 4277 O O . ALA B 1 158 ? 1.97 3.797 2.932 1 88.06 158 ALA B O 1
ATOM 4278 N N . ASN B 1 159 ? 0.796 5.34 3.99 1 91.38 159 ASN B N 1
ATOM 4279 C CA . ASN B 1 159 ? 0.472 4.441 5.094 1 91.38 159 ASN B CA 1
ATOM 4280 C C . ASN B 1 159 ? -0.849 3.717 4.855 1 91.38 159 ASN B C 1
ATOM 4282 O O . ASN B 1 159 ? -1.922 4.289 5.051 1 91.38 159 ASN B O 1
ATOM 4286 N N . VAL B 1 160 ? -0.743 2.482 4.449 1 93.88 160 VAL B N 1
ATOM 4287 C CA . VAL B 1 160 ? -1.913 1.658 4.168 1 93.88 160 VAL B CA 1
ATOM 4288 C C . VAL B 1 160 ? -1.891 0.409 5.047 1 93.88 160 VAL B C 1
ATOM 4290 O O . VAL B 1 160 ? -0.924 -0.356 5.023 1 93.88 160 VAL B O 1
ATOM 4293 N N . LEU B 1 161 ? -2.971 0.288 5.805 1 94.88 161 LEU B N 1
ATOM 4294 C CA . LEU B 1 161 ? -3.096 -0.87 6.684 1 94.88 161 LEU B CA 1
ATOM 4295 C C . LEU B 1 161 ? -4.172 -1.822 6.18 1 94.88 161 LEU B C 1
ATOM 4297 O O . LEU B 1 161 ? -5.324 -1.419 5.988 1 94.88 161 LEU B O 1
ATOM 4301 N N . GLN B 1 162 ? -3.74 -3.018 5.953 1 94.25 162 GLN B N 1
ATOM 4302 C CA . GLN B 1 162 ? -4.695 -4.074 5.645 1 94.25 162 GLN B CA 1
ATOM 4303 C C . GLN B 1 162 ? -5.102 -4.836 6.906 1 94.25 162 GLN B C 1
ATOM 4305 O O . GLN B 1 162 ? -4.25 -5.402 7.594 1 94.25 162 GLN B O 1
ATOM 4310 N N . THR B 1 163 ? -6.324 -4.906 7.164 1 94.81 163 THR B N 1
ATOM 4311 C CA . THR B 1 163 ? -6.777 -5.508 8.414 1 94.81 163 THR B CA 1
ATOM 4312 C C . THR B 1 163 ? -6.441 -6.992 8.453 1 94.81 163 THR B C 1
ATOM 4314 O O . THR B 1 163 ? -6.184 -7.551 9.523 1 94.81 163 THR B O 1
ATOM 4317 N N . SER B 1 164 ? -6.438 -7.648 7.301 1 88.69 164 SER B N 1
ATOM 4318 C CA . SER B 1 164 ? -6.074 -9.062 7.262 1 88.69 164 SER B CA 1
ATOM 4319 C C . SER B 1 164 ? -4.637 -9.273 7.719 1 88.69 164 SER B C 1
ATOM 4321 O O . SER B 1 164 ? -4.32 -10.281 8.352 1 88.69 164 SER B O 1
ATOM 4323 N N . ILE B 1 165 ? -3.818 -8.328 7.414 1 86.62 165 ILE B N 1
ATOM 4324 C CA . ILE B 1 165 ? -2.428 -8.398 7.848 1 86.62 165 ILE B CA 1
ATOM 4325 C C . ILE B 1 165 ? -2.346 -8.18 9.359 1 86.62 165 ILE B C 1
ATOM 4327 O O . ILE B 1 165 ? -1.623 -8.898 10.055 1 86.62 165 ILE B O 1
ATOM 4331 N N . VAL B 1 166 ? -3.07 -7.234 9.828 1 90.12 166 VAL B N 1
ATOM 4332 C CA . VAL B 1 166 ? -3.113 -6.965 11.266 1 90.12 166 VAL B CA 1
ATOM 4333 C C . VAL B 1 166 ? -3.561 -8.219 12.008 1 90.12 166 VAL B C 1
ATOM 4335 O O . VAL B 1 166 ? -2.932 -8.625 12.992 1 90.12 166 VAL B O 1
ATOM 4338 N N . SER B 1 167 ? -4.621 -8.797 11.5 1 89.62 167 SER B N 1
ATOM 4339 C CA . SER B 1 167 ? -5.145 -10.016 12.109 1 89.62 167 SER B CA 1
ATOM 4340 C C . SER B 1 167 ? -4.113 -11.141 12.086 1 89.62 167 SER B C 1
ATOM 4342 O O . SER B 1 167 ? -3.918 -11.828 13.086 1 89.62 167 SER B O 1
ATOM 4344 N N . SER B 1 168 ? -3.473 -11.32 10.992 1 85.5 168 SER B N 1
ATOM 4345 C CA . SER B 1 168 ? -2.477 -12.367 10.828 1 85.5 168 SER B CA 1
ATOM 4346 C C . SER B 1 168 ? -1.306 -12.18 11.789 1 85.5 168 SER B C 1
ATOM 4348 O O . SER B 1 168 ? -0.814 -13.141 12.383 1 85.5 168 SER B O 1
ATOM 4350 N N . VAL B 1 169 ? -0.878 -10.969 11.898 1 85.56 169 VAL B N 1
ATOM 4351 C CA . VAL B 1 169 ? 0.239 -10.648 12.781 1 85.56 169 VAL B CA 1
ATOM 4352 C C . VAL B 1 169 ? -0.135 -10.969 14.227 1 85.56 169 VAL B C 1
ATOM 4354 O O . VAL B 1 169 ? 0.64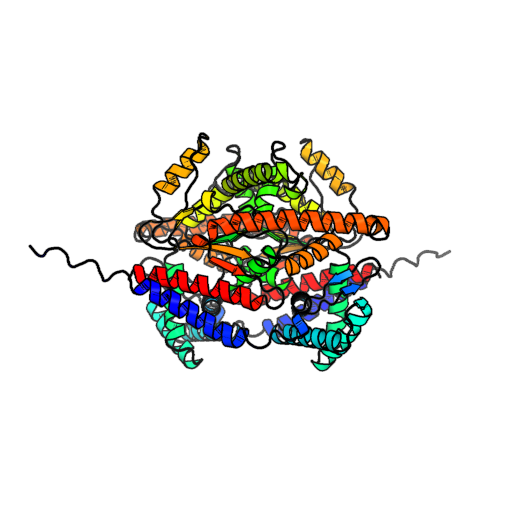3 -11.594 14.953 1 85.56 169 VAL B O 1
ATOM 4357 N N . LEU B 1 170 ? -1.302 -10.594 14.586 1 85.12 170 LEU B N 1
ATOM 4358 C CA . LEU B 1 170 ? -1.74 -10.812 15.961 1 85.12 170 LEU B CA 1
ATOM 4359 C C . LEU B 1 170 ? -1.923 -12.297 16.25 1 85.12 170 LEU B C 1
ATOM 4361 O O . LEU B 1 170 ? -1.566 -12.773 17.328 1 85.12 170 LEU B O 1
ATOM 4365 N N . LYS B 1 171 ? -2.416 -12.984 15.297 1 81.75 171 LYS B N 1
ATOM 4366 C CA . LYS B 1 171 ? -2.65 -14.414 15.461 1 81.75 171 LYS B CA 1
ATOM 4367 C C . LYS B 1 171 ? -1.333 -15.18 15.531 1 81.75 171 LYS B C 1
ATOM 4369 O O . LYS B 1 171 ? -1.266 -16.25 16.141 1 81.75 171 LYS B O 1
ATOM 4374 N N . SER B 1 172 ? -0.372 -14.719 14.844 1 76 172 SER B N 1
ATOM 4375 C CA . SER B 1 172 ? 0.939 -15.359 14.883 1 76 172 SER B CA 1
ATOM 4376 C C . SER B 1 172 ? 1.572 -15.242 16.266 1 76 172 SER B C 1
ATOM 4378 O O . SER B 1 172 ? 2.438 -16.031 16.625 1 76 172 SER B O 1
ATOM 4380 N N . PHE B 1 173 ? 1.209 -14.305 17.047 1 73.56 173 PHE B N 1
ATOM 4381 C CA . PHE B 1 173 ? 1.854 -14.023 18.328 1 73.56 173 PHE B CA 1
ATOM 4382 C C . PHE B 1 173 ? 1.08 -14.656 19.469 1 73.56 173 PHE B C 1
ATOM 4384 O O . PHE B 1 173 ? 1.611 -14.812 20.578 1 73.56 173 PHE B O 1
ATOM 4391 N N . SER B 1 174 ? -0.167 -14.953 19.234 1 70.5 174 SER B N 1
ATOM 4392 C CA . SER B 1 174 ? -0.941 -15.562 20.312 1 70.5 174 SER B CA 1
ATOM 4393 C C . SER B 1 174 ? -1.782 -16.719 19.812 1 70.5 174 SER B C 1
ATOM 4395 O O . SER B 1 174 ? -2.535 -16.578 18.844 1 70.5 174 SER B O 1
ATOM 4397 N N . ALA B 1 175 ? -1.567 -17.812 20.438 1 65.25 175 ALA B N 1
ATOM 4398 C CA . ALA B 1 175 ? -2.346 -19 20.109 1 65.25 175 ALA B CA 1
ATOM 4399 C C . ALA B 1 175 ? -3.803 -18.844 20.531 1 65.25 175 ALA B C 1
ATOM 4401 O O . ALA B 1 175 ? -4.648 -19.672 20.188 1 65.25 175 ALA B O 1
ATOM 4402 N N . GLU B 1 176 ? -4.027 -17.766 21.203 1 67.56 176 GLU B N 1
ATOM 4403 C CA . GLU B 1 176 ? -5.375 -17.531 21.719 1 67.56 176 GLU B CA 1
ATOM 4404 C C . GLU B 1 176 ? -6.348 -17.219 20.594 1 67.56 176 GLU B C 1
ATOM 4406 O O . GLU B 1 176 ? -7.559 -17.406 20.734 1 67.56 176 GLU B O 1
ATOM 4411 N N . PHE B 1 177 ? -5.723 -16.891 19.547 1 67.19 177 PHE B N 1
ATOM 4412 C CA . PHE B 1 177 ? -6.594 -16.453 18.469 1 67.19 177 PHE B CA 1
ATOM 4413 C C . PHE B 1 177 ? -6.789 -17.547 17.438 1 67.19 177 PHE B C 1
ATOM 4415 O O . PHE B 1 177 ? -5.867 -18.312 17.156 1 67.19 177 PHE B O 1
ATOM 4422 N N . ASN B 1 178 ? -8.023 -17.625 17.031 1 65.94 178 ASN B N 1
ATOM 4423 C CA . ASN B 1 178 ? -8.336 -18.578 15.961 1 65.94 178 ASN B CA 1
ATOM 4424 C C . ASN B 1 178 ? -7.52 -18.297 14.711 1 65.94 178 ASN B C 1
ATOM 4426 O O . ASN B 1 178 ? -7.52 -17.172 14.203 1 65.94 178 ASN B O 1
ATOM 4430 N N . SER B 1 179 ? -7.004 -19.25 14.258 1 72.12 179 SER B N 1
ATOM 4431 C CA . SER B 1 179 ? -6.109 -19.078 13.117 1 72.12 179 SER B CA 1
ATOM 4432 C C . SER B 1 179 ? -6.871 -19.188 11.797 1 72.12 179 SER B C 1
ATOM 4434 O O . SER B 1 179 ? -6.406 -18.703 10.766 1 72.12 179 SER B O 1
ATOM 4436 N N . ARG B 1 180 ? -8.172 -19.703 11.961 1 81.44 180 ARG B N 1
ATOM 4437 C CA . ARG B 1 180 ? -8.891 -19.906 10.703 1 81.44 180 ARG B CA 1
ATOM 4438 C C . ARG B 1 180 ? -9.75 -18.703 10.359 1 81.44 180 ARG B C 1
ATOM 4440 O O . ARG B 1 180 ? -10.305 -18.047 11.25 1 81.44 180 ARG B O 1
ATOM 4447 N N . PRO B 1 181 ? -9.914 -18.453 9.102 1 87.5 181 PRO B N 1
ATOM 4448 C CA . PRO B 1 181 ? -10.797 -17.359 8.703 1 87.5 181 PRO B CA 1
ATOM 4449 C C . PRO B 1 181 ? -12.266 -17.641 8.992 1 87.5 181 PRO B C 1
ATOM 4451 O O . PRO B 1 181 ? -12.656 -18.797 9.133 1 87.5 181 PRO B O 1
ATOM 4454 N N . PHE B 1 182 ? -13.086 -16.641 9.094 1 91.12 182 PHE B N 1
ATOM 4455 C CA . PHE B 1 182 ? -14.461 -16.797 9.547 1 91.12 182 PHE B CA 1
ATOM 4456 C C . PHE B 1 182 ? -15.242 -17.703 8.602 1 91.12 182 PHE B C 1
ATOM 4458 O O . PHE B 1 182 ? -16.172 -18.406 9.016 1 91.12 182 PHE B O 1
ATOM 4465 N N . TRP B 1 183 ? -14.93 -17.719 7.289 1 91.94 183 TRP B N 1
ATOM 4466 C CA . TRP B 1 183 ? -15.688 -18.5 6.309 1 91.94 183 TRP B CA 1
ATOM 4467 C C . TRP B 1 183 ? -15.312 -19.969 6.371 1 91.94 183 TRP B C 1
ATOM 4469 O O . TRP B 1 183 ? -15.875 -20.797 5.641 1 91.94 183 TRP B O 1
ATOM 4479 N N . ALA B 1 184 ? -14.32 -20.328 7.188 1 89.06 184 ALA B N 1
ATOM 4480 C CA . ALA B 1 184 ? -14 -21.734 7.422 1 89.06 184 ALA B CA 1
ATOM 4481 C C . ALA B 1 184 ? -15.016 -22.391 8.344 1 89.06 184 ALA B C 1
ATOM 4483 O O . ALA B 1 184 ? -15.062 -23.609 8.469 1 89.06 184 ALA B O 1
ATOM 4484 N N . TYR B 1 185 ? -15.875 -21.594 8.945 1 89.75 185 TYR B N 1
ATOM 4485 C CA . TYR B 1 185 ? -16.859 -22.078 9.906 1 89.75 185 TYR B CA 1
ATOM 4486 C C . TYR B 1 185 ? -18.25 -22.125 9.297 1 89.75 185 TYR B C 1
ATOM 4488 O O . TYR B 1 185 ? -18.484 -21.578 8.219 1 89.75 185 TYR B O 1
ATOM 4496 N N . GLY B 1 186 ? -19.094 -22.844 10.016 1 88.81 186 GLY B N 1
ATOM 4497 C CA . GLY B 1 186 ? -20.469 -22.906 9.57 1 88.81 186 GLY B CA 1
ATOM 4498 C C . GLY B 1 186 ? -21.188 -21.578 9.68 1 88.81 186 GLY B C 1
ATOM 4499 O O . GLY B 1 186 ? -20.797 -20.719 10.461 1 88.81 186 GLY B O 1
ATOM 4500 N N . GLU B 1 187 ? -22.203 -21.422 8.93 1 88.38 187 GLU B N 1
ATOM 4501 C CA . GLU B 1 187 ? -22.953 -20.172 8.812 1 88.38 187 GLU B CA 1
ATOM 4502 C C . GLU B 1 187 ? -23.391 -19.672 10.18 1 88.38 187 GLU B C 1
ATOM 4504 O O . GLU B 1 187 ? -23.375 -18.469 10.438 1 88.38 187 GLU B O 1
ATOM 4509 N N . SER B 1 188 ? -23.703 -20.547 11.062 1 89.94 188 SER B N 1
ATOM 4510 C CA . SER B 1 188 ? -24.234 -20.172 12.367 1 89.94 188 SER B CA 1
ATOM 4511 C C . SER B 1 188 ? -23.156 -19.578 13.258 1 89.94 188 SER B C 1
ATOM 4513 O O . SER B 1 188 ? -23.438 -18.797 14.164 1 89.94 188 SER B O 1
ATOM 4515 N N . GLU B 1 189 ? -21.922 -19.922 12.992 1 92.81 189 GLU B N 1
ATOM 4516 C CA . GLU B 1 189 ? -20.812 -19.5 13.844 1 92.81 189 GLU B CA 1
ATOM 4517 C C . GLU B 1 189 ? -20.094 -18.297 13.258 1 92.81 189 GLU B C 1
ATOM 4519 O O . GLU B 1 189 ? -19.344 -17.609 13.961 1 92.81 189 GLU B O 1
ATOM 4524 N N . GLN B 1 190 ? -20.328 -18 12.023 1 93.5 190 GLN B N 1
ATOM 4525 C CA . GLN B 1 190 ? -19.531 -17.016 11.289 1 93.5 190 GLN B CA 1
ATOM 4526 C C . GLN B 1 190 ? -19.672 -15.633 11.898 1 93.5 190 GLN B C 1
ATOM 4528 O O . GLN B 1 190 ? -18.688 -14.898 12.031 1 93.5 190 GLN B O 1
ATOM 4533 N N . ASN B 1 191 ? -20.859 -15.359 12.344 1 92.06 191 ASN B N 1
ATOM 4534 C CA . ASN B 1 191 ? -21.109 -14.023 12.883 1 92.06 191 ASN B CA 1
ATOM 4535 C C . ASN B 1 191 ? -20.297 -13.773 14.148 1 92.06 191 ASN B C 1
ATOM 4537 O O . ASN B 1 191 ? -19.719 -12.695 14.32 1 92.06 191 ASN B O 1
ATOM 4541 N N . GLN B 1 192 ? -20.312 -14.711 15 1 91.81 192 GLN B N 1
ATOM 4542 C CA . GLN B 1 192 ? -19.578 -14.578 16.25 1 91.81 192 GLN B CA 1
ATOM 4543 C C . GLN B 1 192 ? -18.078 -14.469 15.992 1 91.81 192 GLN B C 1
ATOM 4545 O O . GLN B 1 192 ? -17.391 -13.672 16.641 1 91.81 192 GLN B O 1
ATOM 4550 N N . ILE B 1 193 ? -17.656 -15.242 15.07 1 91.88 193 ILE B N 1
ATOM 4551 C CA . ILE B 1 193 ? -16.234 -15.234 14.742 1 91.88 193 ILE B CA 1
ATOM 4552 C C . ILE B 1 193 ? -15.852 -13.891 14.125 1 91.88 193 ILE B C 1
ATOM 4554 O O . ILE B 1 193 ? -14.812 -13.312 14.461 1 91.88 193 ILE B O 1
ATOM 4558 N N . LEU B 1 194 ? -16.672 -13.391 13.258 1 92.62 194 LEU B N 1
ATOM 4559 C CA . LEU B 1 194 ? -16.422 -12.109 12.602 1 92.62 194 LEU B CA 1
ATOM 4560 C C . LEU B 1 194 ? -16.375 -10.977 13.617 1 92.62 194 LEU B C 1
ATOM 4562 O O . LEU B 1 194 ? -15.531 -10.086 13.523 1 92.62 194 LEU B O 1
ATOM 4566 N N . GLN B 1 195 ? -17.234 -11.016 14.586 1 91.81 195 GLN B N 1
ATOM 4567 C CA . GLN B 1 195 ? -17.266 -9.984 15.617 1 91.81 195 GLN B CA 1
ATOM 4568 C C . GLN B 1 195 ? -15.992 -10.008 16.453 1 91.81 195 GLN B C 1
ATOM 4570 O O . GLN B 1 195 ? -15.453 -8.953 16.797 1 91.81 195 GLN B O 1
ATOM 4575 N N . ALA B 1 196 ? -15.57 -11.188 16.734 1 90.06 196 ALA B N 1
ATOM 4576 C CA . ALA B 1 196 ? -14.32 -11.328 17.484 1 90.06 196 ALA B CA 1
ATOM 4577 C C . ALA B 1 196 ? -13.141 -10.789 16.688 1 90.06 196 ALA B C 1
ATOM 4579 O O . ALA B 1 196 ? -12.25 -10.133 17.25 1 90.06 196 ALA B O 1
ATOM 4580 N N . GLU B 1 197 ? -13.188 -11.047 15.398 1 91.06 197 GLU B N 1
ATOM 4581 C CA . GLU B 1 197 ? -12.133 -10.562 14.516 1 91.06 197 GLU B CA 1
ATOM 4582 C C . GLU B 1 197 ? -12.164 -9.039 14.406 1 91.06 197 GLU B C 1
ATOM 4584 O O . GLU B 1 197 ? -11.109 -8.391 14.367 1 91.06 197 GLU B O 1
ATOM 4589 N N . ASN B 1 198 ? -13.367 -8.523 14.328 1 93.62 198 ASN B N 1
ATOM 4590 C CA . ASN B 1 198 ? -13.516 -7.074 14.273 1 93.62 198 ASN B CA 1
ATOM 4591 C C . ASN B 1 198 ? -12.891 -6.398 15.492 1 93.62 198 ASN B C 1
ATOM 4593 O O . ASN B 1 198 ? -12.18 -5.406 15.352 1 93.62 198 ASN B O 1
ATOM 4597 N N . ARG B 1 199 ? -13.086 -6.953 16.625 1 89.62 199 ARG B N 1
ATOM 4598 C CA . ARG B 1 199 ? -12.57 -6.387 17.875 1 89.62 199 ARG B CA 1
ATOM 4599 C C . ARG B 1 199 ? -11.055 -6.527 17.953 1 89.62 199 ARG B C 1
ATOM 4601 O O . ARG B 1 199 ? -10.367 -5.617 18.422 1 89.62 199 ARG B O 1
ATOM 4608 N N . LEU B 1 200 ? -10.656 -7.672 17.531 1 88 200 LEU B N 1
ATOM 4609 C CA . LEU B 1 200 ? -9.219 -7.926 17.531 1 88 200 LEU B CA 1
ATOM 4610 C C . LEU B 1 200 ? -8.484 -6.91 16.656 1 88 200 LEU B C 1
ATOM 4612 O O . LEU B 1 200 ? -7.492 -6.32 17.078 1 88 200 LEU B O 1
ATOM 4616 N N . VAL B 1 201 ? -8.984 -6.691 15.484 1 92.06 201 VAL B N 1
ATOM 4617 C CA . VAL B 1 201 ? -8.367 -5.781 14.531 1 92.06 201 VAL B CA 1
ATOM 4618 C C . VAL B 1 201 ? -8.438 -4.352 15.062 1 92.06 201 VAL B C 1
ATOM 4620 O O . VAL B 1 201 ? -7.477 -3.584 14.93 1 92.06 201 VAL B O 1
ATOM 4623 N N . ARG B 1 202 ? -9.523 -4.004 15.664 1 92.75 202 ARG B N 1
ATOM 4624 C CA . ARG B 1 202 ? -9.664 -2.658 16.219 1 92.75 202 ARG B CA 1
ATOM 4625 C C . ARG B 1 202 ? -8.586 -2.379 17.25 1 92.75 202 ARG B C 1
ATOM 4627 O O . ARG B 1 202 ? -8.031 -1.278 17.297 1 92.75 202 ARG B O 1
ATOM 4634 N N . LYS B 1 203 ? -8.328 -3.338 18.031 1 86.75 203 LYS B N 1
ATOM 4635 C CA . LYS B 1 203 ? -7.277 -3.189 19.047 1 86.75 203 LYS B CA 1
ATOM 4636 C C . LYS B 1 203 ? -5.906 -3.043 18.391 1 86.75 203 LYS B C 1
ATOM 4638 O O . LYS B 1 203 ? -5.082 -2.24 18.828 1 86.75 203 LYS B O 1
ATOM 4643 N N . GLY B 1 204 ? -5.766 -3.77 17.359 1 88.5 204 GLY B N 1
ATOM 4644 C CA . GLY B 1 204 ? -4.469 -3.814 16.703 1 88.5 204 GLY B CA 1
ATOM 4645 C C . GLY B 1 204 ? -4.133 -2.535 15.953 1 88.5 204 GLY B C 1
ATOM 4646 O O . GLY B 1 204 ? -2.957 -2.188 15.812 1 88.5 204 GLY B O 1
ATOM 4647 N N . VAL B 1 205 ? -5.129 -1.748 15.539 1 92.12 205 VAL B N 1
ATOM 4648 C CA . VAL B 1 205 ? -4.859 -0.603 14.672 1 92.12 205 VAL B CA 1
ATOM 4649 C C . VAL B 1 205 ? -4.891 0.683 15.5 1 92.12 205 VAL B C 1
ATOM 4651 O O . VAL B 1 205 ? -4.719 1.778 14.953 1 92.12 205 VAL B O 1
ATOM 4654 N N . HIS B 1 206 ? -5.082 0.642 16.75 1 89.38 206 HIS B N 1
ATOM 4655 C CA . HIS B 1 206 ? -5.312 1.812 17.594 1 89.38 206 HIS B CA 1
ATOM 4656 C C . HIS B 1 206 ? -4.102 2.74 17.578 1 89.38 206 HIS B C 1
ATOM 4658 O O . HIS B 1 206 ? -4.25 3.961 17.5 1 89.38 206 HIS B O 1
ATOM 4664 N N . THR B 1 207 ? -2.936 2.176 17.703 1 87.12 207 THR B N 1
ATOM 4665 C CA . THR B 1 207 ? -1.728 2.988 17.781 1 87.12 207 THR B CA 1
ATOM 4666 C C . THR B 1 207 ? -1.542 3.809 16.5 1 87.12 207 THR B C 1
ATOM 4668 O O . THR B 1 207 ? -1.174 4.984 16.562 1 87.12 207 THR B O 1
ATOM 4671 N N . ASP B 1 208 ? -1.789 3.184 15.414 1 90.38 208 ASP B N 1
ATOM 4672 C CA . ASP B 1 208 ? -1.619 3.877 14.141 1 90.38 208 ASP B CA 1
ATOM 4673 C C . ASP B 1 208 ? -2.688 4.953 13.953 1 90.38 208 ASP B C 1
ATOM 4675 O O . ASP B 1 208 ? -2.422 6.004 13.367 1 90.38 208 ASP B O 1
ATOM 4679 N N . ILE B 1 209 ? -3.859 4.648 14.422 1 93.94 209 ILE B N 1
ATOM 4680 C CA . ILE B 1 209 ? -4.926 5.645 14.367 1 93.94 209 ILE B CA 1
ATOM 4681 C C . ILE B 1 209 ? -4.555 6.848 15.227 1 93.94 209 ILE B C 1
ATOM 4683 O O . ILE B 1 209 ? -4.703 7.996 14.805 1 93.94 209 ILE B O 1
ATOM 4687 N N . LEU B 1 210 ? -4.051 6.59 16.406 1 90.12 210 LEU B N 1
ATOM 4688 C CA . LEU B 1 210 ? -3.646 7.664 17.297 1 90.12 210 LEU B CA 1
ATOM 4689 C C . LEU B 1 210 ? -2.535 8.5 16.672 1 90.12 210 LEU B C 1
ATOM 4691 O O . LEU B 1 210 ? -2.549 9.734 16.766 1 90.12 210 LEU B O 1
ATOM 4695 N N . LYS B 1 211 ? -1.62 7.828 16.078 1 86.31 211 LYS B N 1
ATOM 4696 C CA . LYS B 1 211 ? -0.531 8.531 15.414 1 86.31 211 LYS B CA 1
ATOM 4697 C C . LYS B 1 211 ? -1.058 9.414 14.281 1 86.31 211 LYS B C 1
ATOM 4699 O O . LYS B 1 211 ? -0.59 10.539 14.094 1 86.31 211 LYS B O 1
ATOM 4704 N N . CYS B 1 212 ? -1.978 8.891 13.547 1 91.25 212 CYS B N 1
ATOM 4705 C CA . CYS B 1 212 ? -2.613 9.656 12.477 1 91.25 212 CYS B CA 1
ATOM 4706 C C . CYS B 1 212 ? -3.254 10.93 13.031 1 91.25 212 CYS B C 1
ATOM 4708 O O . CYS B 1 212 ? -3.02 12.023 12.508 1 91.25 212 CYS B O 1
ATOM 4710 N N . LEU B 1 213 ? -3.951 10.812 14.102 1 91.44 213 LEU B N 1
ATOM 4711 C CA . LEU B 1 213 ? -4.703 11.922 14.672 1 91.44 213 LEU B CA 1
ATOM 4712 C C . LEU B 1 213 ? -3.77 12.93 15.336 1 91.44 213 LEU B C 1
ATOM 4714 O O . LEU B 1 213 ? -4.023 14.133 15.305 1 91.44 213 LEU B O 1
ATOM 4718 N N . GLN B 1 214 ? -2.67 12.414 15.867 1 85.19 214 GLN B N 1
ATOM 4719 C CA . GLN B 1 214 ? -1.761 13.273 16.625 1 85.19 214 GLN B CA 1
ATOM 4720 C C . GLN B 1 214 ? -0.746 13.938 15.695 1 85.19 214 GLN B C 1
ATOM 4722 O O . GLN B 1 214 ? -0.384 15.102 15.898 1 85.19 214 GLN B O 1
ATOM 4727 N N . GLU B 1 215 ? -0.334 13.195 14.711 1 80.75 215 GLU B N 1
ATOM 4728 C CA . GLU B 1 215 ? 0.768 13.672 13.883 1 80.75 215 GLU B CA 1
ATOM 4729 C C . GLU B 1 215 ? 0.262 14.219 12.547 1 80.75 215 GLU B C 1
ATOM 4731 O O . GLU B 1 215 ? 1.009 14.867 11.812 1 80.75 215 GLU B O 1
ATOM 4736 N N . GLY B 1 216 ? -0.934 13.945 12.234 1 83.12 216 GLY B N 1
ATOM 4737 C CA . GLY B 1 216 ? -1.508 14.461 11 1 83.12 216 GLY B CA 1
ATOM 4738 C C . GLY B 1 216 ? -1.083 13.672 9.773 1 83.12 216 GLY B C 1
ATOM 4739 O O . GLY B 1 216 ? -1.142 14.18 8.648 1 83.12 216 GLY B O 1
ATOM 4740 N N . LYS B 1 217 ? -0.637 12.477 9.977 1 81.38 217 LYS B N 1
ATOM 4741 C CA . LYS B 1 217 ? -0.25 11.617 8.859 1 81.38 217 LYS B CA 1
ATOM 4742 C C . LYS B 1 217 ? -1.452 10.852 8.312 1 81.38 217 LYS B C 1
ATOM 4744 O O . LYS B 1 217 ? -2.217 10.258 9.078 1 81.38 217 LYS B O 1
ATOM 4749 N N . ALA B 1 218 ? -1.575 10.977 7.027 1 91.19 218 ALA B N 1
ATOM 4750 C CA . ALA B 1 218 ? -2.699 10.289 6.398 1 91.19 218 ALA B CA 1
ATOM 4751 C C . ALA B 1 218 ? -2.576 8.781 6.559 1 91.19 218 ALA B C 1
ATOM 4753 O O . ALA B 1 218 ? -1.471 8.234 6.523 1 91.19 218 ALA B O 1
ATOM 4754 N N . LEU B 1 219 ? -3.736 8.125 6.773 1 95.75 219 LEU B N 1
ATOM 4755 C CA . LEU B 1 219 ? -3.779 6.684 7.004 1 95.75 219 LEU B CA 1
ATOM 4756 C C . LEU B 1 219 ? -4.973 6.055 6.297 1 95.75 219 LEU B C 1
ATOM 4758 O O . LEU B 1 219 ? -6.078 6.602 6.332 1 95.75 219 LEU B O 1
ATOM 4762 N N . ILE B 1 220 ? -4.707 5.004 5.535 1 97.44 220 ILE B N 1
ATOM 4763 C CA . ILE B 1 220 ? -5.781 4.188 4.98 1 97.44 220 ILE B CA 1
ATOM 4764 C C . ILE B 1 220 ? -5.84 2.85 5.711 1 97.44 220 ILE B C 1
ATOM 4766 O O . ILE B 1 220 ? -4.816 2.191 5.902 1 97.44 220 ILE B O 1
ATOM 4770 N N . ILE B 1 221 ? -6.992 2.486 6.184 1 97.44 221 ILE B N 1
ATOM 4771 C CA . ILE B 1 221 ? -7.242 1.153 6.719 1 97.44 221 ILE B CA 1
ATOM 4772 C C . ILE B 1 221 ? -8.273 0.436 5.852 1 97.44 221 ILE B C 1
ATOM 4774 O O . ILE B 1 221 ? -9.375 0.952 5.633 1 97.44 221 ILE B O 1
ATOM 4778 N N . GLU B 1 222 ? -7.949 -0.711 5.355 1 97.81 222 GLU B N 1
ATOM 4779 C CA . GLU B 1 222 ? -8.875 -1.405 4.461 1 97.81 222 GLU B CA 1
ATOM 4780 C C . GLU B 1 222 ? -9.07 -2.857 4.891 1 97.81 222 GLU B C 1
ATOM 4782 O O . GLU B 1 222 ? -8.117 -3.514 5.328 1 97.81 222 GLU B O 1
ATOM 4787 N N . GLY B 1 223 ? -10.281 -3.332 4.805 1 97.19 223 GLY B N 1
ATOM 4788 C CA . GLY B 1 223 ? -10.539 -4.734 5.086 1 97.19 223 GLY B CA 1
ATOM 4789 C C . GLY B 1 223 ? -11.992 -5.027 5.395 1 97.19 223 GLY B C 1
ATOM 4790 O O . GLY B 1 223 ? -12.781 -4.109 5.648 1 97.19 223 GLY B O 1
ATOM 4791 N N . TYR B 1 224 ? -12.32 -6.309 5.414 1 96.75 224 TYR B N 1
ATOM 4792 C CA . TYR B 1 224 ? -13.695 -6.723 5.676 1 96.75 224 TYR B CA 1
ATOM 4793 C C . TYR B 1 224 ? -13.984 -6.727 7.172 1 96.75 224 TYR B C 1
ATOM 4795 O O . TYR B 1 224 ? -15.148 -6.77 7.578 1 96.75 224 TYR B O 1
ATOM 4803 N N . GLU B 1 225 ? -12.969 -6.547 7.969 1 95.31 225 GLU B N 1
ATOM 4804 C CA . GLU B 1 225 ? -13.125 -6.57 9.422 1 95.31 225 GLU B CA 1
ATOM 4805 C C . GLU B 1 225 ? -13.5 -5.191 9.961 1 95.31 225 GLU B C 1
ATOM 4807 O O . GLU B 1 225 ? -13.633 -5.008 11.172 1 95.31 225 GLU B O 1
ATOM 4812 N N . LEU B 1 226 ? -13.648 -4.281 9.102 1 95.81 226 LEU B N 1
ATOM 4813 C CA . LEU B 1 226 ? -13.914 -2.914 9.531 1 95.81 226 LEU B CA 1
ATOM 4814 C C . LEU B 1 226 ? -15.391 -2.727 9.867 1 95.81 226 LEU B C 1
ATOM 4816 O O . LEU B 1 226 ? -16.203 -2.467 8.977 1 95.81 226 LEU B O 1
ATOM 4820 N N . ASP B 1 227 ? -15.734 -2.885 11.102 1 94.19 227 ASP B N 1
ATOM 4821 C CA . ASP B 1 227 ? -17.031 -2.486 11.625 1 94.19 227 ASP B CA 1
ATOM 4822 C C . ASP B 1 227 ? -17.047 -1.007 12.008 1 94.19 227 ASP B C 1
ATOM 4824 O O . ASP B 1 227 ? -16.391 -0.602 12.969 1 94.19 227 ASP B O 1
ATOM 4828 N N . PRO B 1 228 ? -17.797 -0.198 11.242 1 91.94 228 PRO B N 1
ATOM 4829 C CA . PRO B 1 228 ? -17.734 1.244 11.492 1 91.94 228 PRO B CA 1
ATOM 4830 C C . PRO B 1 228 ? -18.141 1.613 12.922 1 91.94 228 PRO B C 1
ATOM 4832 O O . PRO B 1 228 ? -17.672 2.625 13.453 1 91.94 228 PRO B O 1
ATOM 4835 N N . MET B 1 229 ? -18.875 0.822 13.602 1 90.69 229 MET B N 1
ATOM 4836 C CA . MET B 1 229 ? -19.375 1.138 14.938 1 90.69 229 MET B CA 1
ATOM 4837 C C . MET B 1 229 ? -18.25 1.038 15.969 1 90.69 229 MET B C 1
ATOM 4839 O O . MET B 1 229 ? -18.359 1.592 17.062 1 90.69 229 MET B O 1
ATOM 4843 N N . LEU B 1 230 ? -17.281 0.368 15.578 1 93.38 230 LEU B N 1
ATOM 4844 C CA . LEU B 1 230 ? -16.156 0.245 16.484 1 93.38 230 LEU B CA 1
ATOM 4845 C C . LEU B 1 230 ? -15.195 1.425 16.328 1 93.38 230 LEU B C 1
ATOM 4847 O O . LEU B 1 230 ? -14.297 1.618 17.141 1 93.38 230 LEU B O 1
ATOM 4851 N N . TYR B 1 231 ? -15.406 2.219 15.289 1 94.56 231 TYR B N 1
ATOM 4852 C CA . TYR B 1 231 ? -14.438 3.256 14.961 1 94.56 231 TYR B CA 1
ATOM 4853 C C . TYR B 1 231 ? -15.062 4.641 15.062 1 94.56 231 TYR B C 1
ATOM 4855 O O . TYR B 1 231 ? -14.406 5.598 15.477 1 94.56 231 TYR B O 1
ATOM 4863 N N . LEU B 1 232 ? -16.297 4.723 14.695 1 93.56 232 LEU B N 1
ATOM 4864 C CA . LEU B 1 232 ? -16.812 6.039 14.344 1 93.56 232 LEU B CA 1
ATOM 4865 C C . LEU B 1 232 ? -17.969 6.438 15.258 1 93.56 232 LEU B C 1
ATOM 4867 O O . LEU B 1 232 ? -18.797 5.594 15.625 1 93.56 232 LEU B O 1
ATOM 4871 N N . HIS B 1 233 ? -17.938 7.648 15.594 1 86.62 233 HIS B N 1
ATOM 4872 C CA . HIS B 1 233 ? -19.078 8.344 16.188 1 86.62 233 HIS B CA 1
ATOM 4873 C C . HIS B 1 233 ? -19.484 9.555 15.352 1 86.62 233 HIS B C 1
ATOM 4875 O O . HIS B 1 233 ? -18.656 10.43 15.086 1 86.62 233 HIS B O 1
ATOM 4881 N N . GLN B 1 234 ? -20.719 9.5 14.891 1 79.56 234 GLN B N 1
ATOM 4882 C CA . GLN B 1 234 ? -21.188 10.625 14.078 1 79.56 234 GLN B CA 1
ATOM 4883 C C . GLN B 1 234 ? -21.438 11.859 14.938 1 79.56 234 GLN B C 1
ATOM 4885 O O . GLN B 1 234 ? -22.078 11.766 15.992 1 79.56 234 GLN B O 1
ATOM 4890 N N . ARG B 1 235 ? -20.938 12.938 14.375 1 70.75 235 ARG B N 1
ATOM 4891 C CA . ARG B 1 235 ? -21.109 14.195 15.094 1 70.75 235 ARG B CA 1
ATOM 4892 C C . ARG B 1 235 ? -22.484 14.789 14.844 1 70.75 235 ARG B C 1
ATOM 4894 O O . ARG B 1 235 ? -23.031 14.664 13.75 1 70.75 235 ARG B O 1
ATOM 4901 N N . GLU B 1 236 ? -23.031 15.234 15.805 1 63.12 236 GLU B N 1
ATOM 4902 C CA . GLU B 1 236 ? -24.375 15.773 15.742 1 63.12 236 GLU B CA 1
ATOM 4903 C C . GLU B 1 236 ? -24.453 16.984 14.82 1 63.12 236 GLU B C 1
ATOM 4905 O O . GLU B 1 236 ? -25.469 17.203 14.148 1 63.12 236 GLU B O 1
ATOM 4910 N N . GLU B 1 237 ? -23.422 17.797 14.75 1 59.41 237 GLU B N 1
ATOM 4911 C CA . GLU B 1 237 ? -23.5 19.125 14.133 1 59.41 237 GLU B CA 1
ATOM 4912 C C . GLU B 1 237 ? -23.391 19.031 12.617 1 59.41 237 GLU B C 1
ATOM 4914 O O . GLU B 1 237 ? -23.812 19.938 11.906 1 59.41 237 GLU B O 1
ATOM 4919 N N . ALA B 1 238 ? -22.797 18.094 12.109 1 64.12 238 ALA B N 1
ATOM 4920 C CA . ALA B 1 238 ? -22.578 18.094 10.664 1 64.12 238 ALA B CA 1
ATOM 4921 C C . ALA B 1 238 ? -22.641 16.672 10.102 1 64.12 238 ALA B C 1
ATOM 4923 O O . ALA B 1 238 ? -22.031 15.758 10.648 1 64.12 238 ALA B O 1
ATOM 4924 N N . PRO B 1 239 ? -23.562 16.547 9.133 1 67.38 239 PRO B N 1
ATOM 4925 C CA . PRO B 1 239 ? -23.594 15.227 8.484 1 67.38 239 PRO B CA 1
ATOM 4926 C C . PRO B 1 239 ? -22.234 14.812 7.918 1 67.38 239 PRO B C 1
ATOM 4928 O O . PRO B 1 239 ? -21.469 15.664 7.477 1 67.38 239 PRO B O 1
ATOM 4931 N N . ARG B 1 240 ? -21.828 13.602 8.156 1 70.94 240 ARG B N 1
ATOM 4932 C CA . ARG B 1 240 ? -20.672 12.914 7.586 1 70.94 240 ARG B CA 1
ATOM 4933 C C . ARG B 1 240 ? -19.391 13.398 8.234 1 70.94 240 ARG B C 1
ATOM 4935 O O . ARG B 1 240 ? -18.312 13.312 7.633 1 70.94 240 ARG B O 1
ATOM 4942 N N . LYS B 1 241 ? -19.625 14.117 9.312 1 83.5 241 LYS B N 1
ATOM 4943 C CA . LYS B 1 241 ? -18.469 14.406 10.156 1 83.5 241 LYS B CA 1
ATOM 4944 C C . LYS B 1 241 ? -18.359 13.398 11.297 1 83.5 241 LYS B C 1
ATOM 4946 O O . LYS B 1 241 ? -19.344 13.109 11.977 1 83.5 241 LYS B O 1
ATOM 4951 N N . PHE B 1 242 ? -17.188 12.898 11.375 1 90.69 242 PHE B N 1
ATOM 4952 C CA . PHE B 1 242 ? -17.031 11.805 12.32 1 90.69 242 PHE B CA 1
ATOM 4953 C C . PHE B 1 242 ? -15.883 12.078 13.281 1 90.69 242 PHE B C 1
ATOM 4955 O O . PHE B 1 242 ? -14.992 12.891 12.984 1 90.69 242 PHE B O 1
ATOM 4962 N N . ARG B 1 243 ? -16.078 11.492 14.398 1 92.19 243 ARG B N 1
ATOM 4963 C CA . ARG B 1 243 ? -14.969 11.367 15.344 1 92.19 243 ARG B CA 1
ATOM 4964 C C . ARG B 1 243 ? -14.641 9.898 15.602 1 92.19 243 ARG B C 1
ATOM 4966 O O . ARG B 1 243 ? -15.523 9.047 15.57 1 92.19 243 ARG B O 1
ATOM 4973 N N . ILE B 1 244 ? -13.352 9.695 15.789 1 94.62 244 ILE B N 1
ATOM 4974 C CA . ILE B 1 244 ? -12.93 8.344 16.141 1 94.62 244 ILE B CA 1
ATOM 4975 C C . ILE B 1 244 ? -13.156 8.094 17.625 1 94.62 244 ILE B C 1
ATOM 4977 O O . ILE B 1 244 ? -12.883 8.961 18.453 1 94.62 244 ILE B O 1
ATOM 4981 N N . THR B 1 245 ? -13.672 6.887 17.859 1 90.44 245 THR B N 1
ATOM 4982 C CA . THR B 1 245 ? -13.93 6.531 19.25 1 90.44 245 THR B CA 1
ATOM 4983 C C . THR B 1 245 ? -13.57 5.07 19.5 1 90.44 245 THR B C 1
ATOM 4985 O O . THR B 1 245 ? -13.016 4.398 18.625 1 90.44 245 THR B O 1
ATOM 4988 N N . MET B 1 246 ? -13.656 4.695 20.734 1 87.38 246 MET B N 1
ATOM 4989 C CA . MET B 1 246 ? -13.492 3.316 21.188 1 87.38 246 MET B CA 1
ATOM 4990 C C . MET B 1 246 ? -14.68 2.871 22.031 1 87.38 246 MET B C 1
ATOM 4992 O O . MET B 1 246 ? -15.25 3.668 22.781 1 87.38 246 MET B O 1
ATOM 4996 N N . ARG B 1 247 ? -15 1.658 21.781 1 82.62 247 ARG B N 1
ATOM 4997 C CA . ARG B 1 247 ? -16.094 1.113 22.578 1 82.62 247 ARG B CA 1
ATOM 4998 C C . ARG B 1 247 ? -15.711 1.017 24.047 1 82.62 247 ARG B C 1
ATOM 5000 O O . ARG B 1 247 ? -14.531 0.87 24.375 1 82.62 247 ARG B O 1
ATOM 5007 N N . ASP B 1 248 ? -16.812 1.016 24.766 1 83.88 248 ASP B N 1
ATOM 5008 C CA . ASP B 1 248 ? -16.578 0.842 26.203 1 83.88 248 ASP B CA 1
ATOM 5009 C C . ASP B 1 248 ? -16.062 -0.562 26.516 1 83.88 248 ASP B C 1
ATOM 5011 O O . ASP B 1 248 ? -16.516 -1.54 25.906 1 83.88 248 ASP B O 1
ATOM 5015 N N . SER B 1 249 ? -15.047 -0.546 27.25 1 82.56 249 SER B N 1
ATOM 5016 C CA . SER B 1 249 ? -14.414 -1.817 27.578 1 82.56 249 SER B CA 1
ATOM 5017 C C . SER B 1 249 ? -13.922 -1.821 29.031 1 82.56 249 SER B C 1
ATOM 5019 O O . SER B 1 249 ? -13.672 -0.762 29.609 1 82.56 249 SER B O 1
ATOM 5021 N N . ASP B 1 250 ? -13.852 -3.072 29.594 1 83.38 250 ASP B N 1
ATOM 5022 C CA . ASP B 1 250 ? -13.305 -3.215 30.938 1 83.38 250 ASP B CA 1
ATOM 5023 C C . ASP B 1 250 ? -11.789 -3.396 30.906 1 83.38 250 ASP B C 1
ATOM 5025 O O . ASP B 1 250 ? -11.133 -3.342 31.953 1 83.38 250 ASP B O 1
ATOM 5029 N N . ASP B 1 251 ? -11.32 -3.535 29.797 1 79.88 251 ASP B N 1
ATOM 5030 C CA . ASP B 1 251 ? -9.875 -3.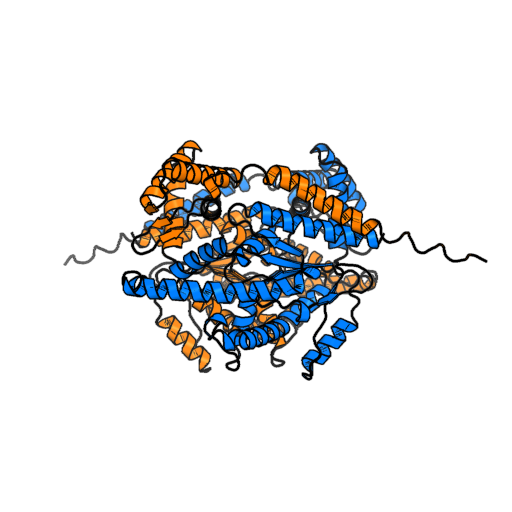648 29.641 1 79.88 251 ASP B CA 1
ATOM 5031 C C . ASP B 1 251 ? -9.188 -2.314 29.938 1 79.88 251 ASP B C 1
ATOM 5033 O O . ASP B 1 251 ? -9.492 -1.302 29.297 1 79.88 251 ASP B O 1
ATOM 5037 N N . PRO B 1 252 ? -8.289 -2.328 30.922 1 81.81 252 PRO B N 1
ATOM 5038 C CA . PRO B 1 252 ? -7.648 -1.074 31.328 1 81.81 252 PRO B CA 1
ATOM 5039 C C . PRO B 1 252 ? -6.969 -0.354 30.172 1 81.81 252 PRO B C 1
ATOM 5041 O O . PRO B 1 252 ? -7 0.877 30.094 1 81.81 252 PRO B O 1
ATOM 5044 N N . GLU B 1 253 ? -6.34 -1.083 29.312 1 76.94 253 GLU B N 1
ATOM 5045 C CA . GLU B 1 253 ? -5.664 -0.463 28.172 1 76.94 253 GLU B CA 1
ATOM 5046 C C . GLU B 1 253 ? -6.664 0.198 27.234 1 76.94 253 GLU B C 1
ATOM 5048 O O . GLU B 1 253 ? -6.426 1.303 26.75 1 76.94 253 GLU B O 1
ATOM 5053 N N . GLU B 1 254 ? -7.727 -0.375 27 1 81.06 254 GLU B N 1
ATOM 5054 C CA . GLU B 1 254 ? -8.766 0.165 26.125 1 81.06 254 GLU B CA 1
ATOM 5055 C C . GLU B 1 254 ? -9.414 1.399 26.75 1 81.06 254 GLU B C 1
ATOM 5057 O O . GLU B 1 254 ? -9.773 2.338 26.031 1 81.06 254 GLU B O 1
ATOM 5062 N N . LYS B 1 255 ? -9.516 1.349 28.047 1 86.06 255 LYS B N 1
ATOM 5063 C CA . LYS B 1 255 ? -10.078 2.502 28.75 1 86.06 255 LYS B CA 1
ATOM 5064 C C . LYS B 1 255 ? -9.18 3.727 28.594 1 86.06 255 LYS B C 1
ATOM 5066 O O . LYS B 1 255 ? -9.664 4.844 28.422 1 86.06 255 LYS B O 1
ATOM 5071 N N . LYS B 1 256 ? -7.973 3.455 28.734 1 85.5 256 LYS B N 1
ATOM 5072 C CA . LYS B 1 256 ? -7.008 4.539 28.578 1 85.5 256 LYS B CA 1
ATOM 5073 C C . LYS B 1 256 ? -7.07 5.129 27.172 1 85.5 256 LYS B C 1
ATOM 5075 O O . LYS B 1 256 ? -7.035 6.352 27 1 85.5 256 LYS B O 1
ATOM 5080 N N . ILE B 1 257 ? -7.125 4.301 26.203 1 83.81 257 ILE B N 1
ATOM 5081 C CA . ILE B 1 257 ? -7.188 4.73 24.812 1 83.81 257 ILE B CA 1
ATOM 5082 C C . ILE B 1 257 ? -8.461 5.535 24.578 1 83.81 257 ILE B C 1
ATOM 5084 O O . ILE B 1 257 ? -8.438 6.57 23.922 1 83.81 257 ILE B O 1
ATOM 5088 N N . LYS B 1 258 ? -9.492 5.059 25.078 1 87.94 258 LYS B N 1
ATOM 5089 C CA . LYS B 1 258 ? -10.766 5.758 24.938 1 87.94 258 LYS B CA 1
ATOM 5090 C C . LYS B 1 258 ? -10.695 7.16 25.531 1 87.94 258 LYS B C 1
ATOM 5092 O O . LYS B 1 258 ? -11.188 8.125 24.938 1 87.94 258 LYS B O 1
ATOM 5097 N N . LYS B 1 259 ? -10.18 7.195 26.688 1 90.31 259 LYS B N 1
ATOM 5098 C CA . LYS B 1 259 ? -10.039 8.484 27.344 1 90.31 259 LYS B CA 1
ATOM 5099 C C . LYS B 1 259 ? -9.242 9.461 26.5 1 90.31 259 LYS B C 1
ATOM 5101 O O . LYS B 1 259 ? -9.625 10.625 26.328 1 90.31 259 LYS B O 1
ATOM 5106 N N . VAL B 1 260 ? -8.156 8.992 25.953 1 90.12 260 VAL B N 1
ATOM 5107 C CA . VAL B 1 260 ? -7.293 9.812 25.125 1 90.12 260 VAL B CA 1
ATOM 5108 C C . VAL B 1 260 ? -8.07 10.297 23.891 1 90.12 260 VAL B C 1
ATOM 5110 O O . VAL B 1 260 ? -8.016 11.484 23.547 1 90.12 260 VAL B O 1
ATOM 5113 N N . LEU B 1 261 ? -8.812 9.461 23.281 1 91.56 261 LEU B N 1
ATOM 5114 C CA . LEU B 1 261 ? -9.57 9.789 22.078 1 91.56 261 LEU B CA 1
ATOM 5115 C C . LEU B 1 261 ? -10.688 10.789 22.406 1 91.56 261 LEU B C 1
ATOM 5117 O O . LEU B 1 261 ? -10.938 11.711 21.625 1 91.56 261 LEU B O 1
ATOM 5121 N N . ASP B 1 262 ? -11.242 10.625 23.516 1 89.44 262 ASP B N 1
ATOM 5122 C CA . ASP B 1 262 ? -12.352 11.484 23.906 1 89.44 262 ASP B CA 1
ATOM 5123 C C . ASP B 1 262 ? -11.867 12.898 24.219 1 89.44 262 ASP B C 1
ATOM 5125 O O . ASP B 1 262 ? -12.594 13.875 24 1 89.44 262 ASP B O 1
ATOM 5129 N N . GLU B 1 263 ? -10.711 12.984 24.656 1 92.25 263 GLU B N 1
ATOM 5130 C CA . GLU B 1 263 ? -10.164 14.281 25.047 1 92.25 263 GLU B CA 1
ATOM 5131 C C . GLU B 1 263 ? -9.469 14.969 23.875 1 92.25 263 GLU B C 1
ATOM 5133 O O . GLU B 1 263 ? -9.219 16.172 23.922 1 92.25 263 GLU B O 1
ATOM 5138 N N . MET B 1 264 ? -9.234 14.273 22.922 1 91.06 264 MET B N 1
ATOM 5139 C CA . MET B 1 264 ? -8.508 14.805 21.766 1 91.06 264 MET B CA 1
ATOM 5140 C C . MET B 1 264 ? -9.414 15.648 20.891 1 91.06 264 MET B C 1
ATOM 5142 O O . MET B 1 264 ? -10.562 15.273 20.641 1 91.06 264 MET B O 1
ATOM 5146 N N . ASP B 1 265 ? -8.906 16.828 20.531 1 89.25 265 ASP B N 1
ATOM 5147 C CA . ASP B 1 265 ? -9.633 17.625 19.547 1 89.25 265 ASP B CA 1
ATOM 5148 C C . ASP B 1 265 ? -9.516 17.016 18.141 1 89.25 265 ASP B C 1
ATOM 5150 O O . ASP B 1 265 ? -8.43 17.016 17.562 1 89.25 265 ASP B O 1
ATOM 5154 N N . GLN B 1 266 ? -10.578 16.484 17.672 1 90.62 266 GLN B N 1
ATOM 5155 C CA . GLN B 1 266 ? -10.578 15.875 16.344 1 90.62 266 GLN B CA 1
ATOM 5156 C C . GLN B 1 266 ? -11.352 16.719 15.344 1 90.62 266 GLN B C 1
ATOM 5158 O O . GLN B 1 266 ? -11.805 16.219 14.312 1 90.62 266 GLN B O 1
ATOM 5163 N N . SER B 1 267 ? -11.523 17.953 15.547 1 85.88 267 SER B N 1
ATOM 5164 C CA . SER B 1 267 ? -12.352 18.812 14.719 1 85.88 267 SER B CA 1
ATOM 5165 C C . SER B 1 267 ? -11.727 19.031 13.344 1 85.88 267 SER B C 1
ATOM 5167 O O . SER B 1 267 ? -12.438 19.234 12.359 1 85.88 267 SER B O 1
ATOM 5169 N N . ASN B 1 268 ? -10.445 18.938 13.273 1 84.25 268 ASN B N 1
ATOM 5170 C CA . ASN B 1 268 ? -9.758 19.172 12.008 1 84.25 268 ASN B CA 1
ATOM 5171 C C . ASN B 1 268 ? -9.523 17.891 11.242 1 84.25 268 ASN B C 1
ATOM 5173 O O . ASN B 1 268 ? -9.016 17.906 10.117 1 84.25 268 ASN B O 1
ATOM 5177 N N . ALA B 1 269 ? -9.961 16.812 11.836 1 91.19 269 ALA B N 1
ATOM 5178 C CA . ALA B 1 269 ? -9.703 15.516 11.195 1 91.19 269 ALA B CA 1
ATOM 5179 C C . ALA B 1 269 ? -10.703 15.25 10.078 1 91.19 269 ALA B C 1
ATOM 5181 O O . ALA B 1 269 ? -11.891 15.555 10.219 1 91.19 269 ALA B O 1
ATOM 5182 N N . VAL B 1 270 ? -10.242 14.844 8.969 1 92.94 270 VAL B N 1
ATOM 5183 C CA . VAL B 1 270 ? -11.078 14.383 7.871 1 92.94 270 VAL B CA 1
ATOM 5184 C C . VAL B 1 270 ? -11.133 12.859 7.875 1 92.94 270 VAL B C 1
ATOM 5186 O O . VAL B 1 270 ? -10.125 12.195 7.609 1 92.94 270 VAL B O 1
ATOM 5189 N N . ILE B 1 271 ? -12.234 12.336 8.227 1 95.5 271 ILE B N 1
ATOM 5190 C CA . ILE B 1 271 ? -12.445 10.891 8.297 1 95.5 271 ILE B CA 1
ATOM 5191 C C . ILE B 1 271 ? -13.43 10.461 7.215 1 95.5 271 ILE B C 1
ATOM 5193 O O . ILE B 1 271 ? -14.578 10.93 7.191 1 95.5 271 ILE B O 1
ATOM 5197 N N . VAL B 1 272 ? -13.039 9.594 6.348 1 96.06 272 VAL B N 1
ATOM 5198 C CA . VAL B 1 272 ? -13.867 9.211 5.207 1 96.06 272 VAL B CA 1
ATOM 5199 C C . VAL B 1 272 ? -14.078 7.699 5.207 1 96.06 272 VAL B C 1
ATOM 5201 O O . VAL B 1 272 ? -13.203 6.945 4.766 1 96.06 272 VAL B O 1
ATOM 5204 N N . PRO B 1 273 ? -15.227 7.246 5.586 1 96.94 273 PRO B N 1
ATOM 5205 C CA . PRO B 1 273 ? -15.547 5.82 5.512 1 96.94 273 PRO B CA 1
ATOM 5206 C C . PRO B 1 273 ? -16.141 5.418 4.16 1 96.94 273 PRO B C 1
ATOM 5208 O O . PRO B 1 273 ? -17.219 5.887 3.789 1 96.94 273 PRO B O 1
ATOM 5211 N N . PHE B 1 274 ? -15.445 4.586 3.455 1 97.88 274 PHE B N 1
ATOM 5212 C CA . PHE B 1 274 ? -15.93 4.02 2.203 1 97.88 274 PHE B CA 1
ATOM 5213 C C . PHE B 1 274 ? -16.453 2.6 2.418 1 97.88 274 PHE B C 1
ATOM 5215 O O . PHE B 1 274 ? -15.875 1.837 3.199 1 97.88 274 PHE B O 1
ATOM 5222 N N . LEU B 1 275 ? -17.5 2.287 1.76 1 98.25 275 LEU B N 1
ATOM 5223 C CA . LEU B 1 275 ? -17.938 0.904 1.593 1 98.25 275 LEU B CA 1
ATOM 5224 C C . LEU B 1 275 ? -17.922 0.506 0.12 1 98.25 275 LEU B C 1
ATOM 5226 O O . LEU B 1 275 ? -18.734 1.012 -0.667 1 98.25 275 LEU B O 1
ATOM 5230 N N . LEU B 1 276 ? -17 -0.351 -0.224 1 98.12 276 LEU B N 1
ATOM 5231 C CA . LEU B 1 276 ? -17 -0.909 -1.572 1 98.12 276 LEU B CA 1
ATOM 5232 C C . LEU B 1 276 ? -17.938 -2.102 -1.674 1 98.12 276 LEU B C 1
ATOM 5234 O O . LEU B 1 276 ? -17.875 -3.029 -0.867 1 98.12 276 LEU B O 1
ATOM 5238 N N . THR B 1 277 ? -18.797 -2.057 -2.645 1 97.75 277 THR B N 1
ATOM 5239 C CA . THR B 1 277 ? -19.75 -3.141 -2.852 1 97.75 277 THR B CA 1
ATOM 5240 C C . THR B 1 277 ? -19.562 -3.768 -4.23 1 97.75 277 THR B C 1
ATOM 5242 O O . THR B 1 277 ? -18.969 -3.158 -5.121 1 97.75 277 THR B O 1
ATOM 5245 N N . ILE B 1 278 ? -20.062 -4.988 -4.309 1 95.94 278 ILE B N 1
ATOM 5246 C CA . ILE B 1 278 ? -19.953 -5.727 -5.562 1 95.94 278 ILE B CA 1
ATOM 5247 C C . ILE B 1 278 ? -21.219 -6.566 -5.773 1 95.94 278 ILE B C 1
ATOM 5249 O O . ILE B 1 278 ? -21.812 -7.066 -4.812 1 95.94 278 ILE B O 1
ATOM 5253 N N . SER B 1 279 ? -21.625 -6.637 -7.027 1 92.5 279 SER B N 1
ATOM 5254 C CA . SER B 1 279 ? -22.797 -7.465 -7.332 1 92.5 279 SER B CA 1
ATOM 5255 C C . SER B 1 279 ? -22.484 -8.945 -7.102 1 92.5 279 SER B C 1
ATOM 5257 O O . SER B 1 279 ? -21.344 -9.367 -7.199 1 92.5 279 SER B O 1
ATOM 5259 N N . GLU B 1 280 ? -23.531 -9.703 -6.848 1 92.88 280 GLU B N 1
ATOM 5260 C CA . GLU B 1 280 ? -23.359 -11.133 -6.598 1 92.88 280 GLU B CA 1
ATOM 5261 C C . GLU B 1 280 ? -22.719 -11.828 -7.793 1 92.88 280 GLU B C 1
ATOM 5263 O O . GLU B 1 280 ? -21.859 -12.695 -7.625 1 92.88 280 GLU B O 1
ATOM 5268 N N . LYS B 1 281 ? -23.109 -11.453 -8.906 1 85.62 281 LYS B N 1
ATOM 5269 C CA . LYS B 1 281 ? -22.594 -12.07 -10.125 1 85.62 281 LYS B CA 1
ATOM 5270 C C . LYS B 1 281 ? -21.094 -11.789 -10.289 1 85.62 281 LYS B C 1
ATOM 5272 O O . LYS B 1 281 ? -20.312 -12.703 -10.555 1 85.62 281 LYS B O 1
ATOM 5277 N N . GLU B 1 282 ? -20.75 -10.57 -10.156 1 84.38 282 GLU B N 1
ATOM 5278 C CA . GLU B 1 282 ? -19.359 -10.195 -10.297 1 84.38 282 GLU B CA 1
ATOM 5279 C C . GLU B 1 282 ? -18.516 -10.773 -9.156 1 84.38 282 GLU B C 1
ATOM 5281 O O . GLU B 1 282 ? -17.359 -11.156 -9.367 1 84.38 282 GLU B O 1
ATOM 5286 N N . HIS B 1 283 ? -19.109 -10.82 -8.031 1 91.88 283 HIS B N 1
ATOM 5287 C CA . HIS B 1 283 ? -18.406 -11.383 -6.879 1 91.88 283 HIS B CA 1
ATOM 5288 C C . HIS B 1 283 ? -18.078 -12.859 -7.105 1 91.88 283 HIS B C 1
ATOM 5290 O O . HIS B 1 283 ? -16.984 -13.312 -6.77 1 91.88 283 HIS B O 1
ATOM 5296 N N . ALA B 1 284 ? -19.047 -13.547 -7.629 1 87.81 284 ALA B N 1
ATOM 5297 C CA . ALA B 1 284 ? -18.859 -14.969 -7.926 1 87.81 284 ALA B CA 1
ATOM 5298 C C . ALA B 1 284 ? -17.688 -15.172 -8.883 1 87.81 284 ALA B C 1
ATOM 5300 O O . ALA B 1 284 ? -16.891 -16.109 -8.719 1 87.81 284 ALA B O 1
ATOM 5301 N N . TYR B 1 285 ? -17.641 -14.234 -9.703 1 79.69 285 TYR B N 1
ATOM 5302 C CA . TYR B 1 285 ? -16.562 -14.297 -10.68 1 79.69 285 TYR B CA 1
ATOM 5303 C C . TYR B 1 285 ? -15.211 -14.133 -10 1 79.69 285 TYR B C 1
ATOM 5305 O O . TYR B 1 285 ? -14.266 -14.859 -10.305 1 79.69 285 TYR B O 1
ATOM 5313 N N . ILE B 1 286 ? -15.047 -13.227 -9.195 1 83.88 286 ILE B N 1
ATOM 5314 C CA . ILE B 1 286 ? -13.781 -12.938 -8.531 1 83.88 286 ILE B CA 1
ATOM 5315 C C . ILE B 1 286 ? -13.414 -14.086 -7.602 1 83.88 286 ILE B C 1
ATOM 5317 O O . ILE B 1 286 ? -12.258 -14.508 -7.551 1 83.88 286 ILE B O 1
ATOM 5321 N N . ILE B 1 287 ? -14.414 -14.609 -6.938 1 87.69 287 ILE B N 1
ATOM 5322 C CA . ILE B 1 287 ? -14.18 -15.695 -6 1 87.69 287 ILE B CA 1
ATOM 5323 C C . ILE B 1 287 ? -13.742 -16.953 -6.758 1 87.69 287 ILE B C 1
ATOM 5325 O O . ILE B 1 287 ? -12.867 -17.688 -6.305 1 87.69 287 ILE B O 1
ATOM 5329 N N . GLU B 1 288 ? -14.359 -17.109 -7.848 1 80.25 288 GLU B N 1
ATOM 5330 C CA . GLU B 1 288 ? -13.992 -18.25 -8.688 1 80.25 288 GLU B CA 1
ATOM 5331 C C . GLU B 1 288 ? -12.523 -18.172 -9.109 1 80.25 288 GLU B C 1
ATOM 5333 O O . GLU B 1 288 ? -11.805 -19.172 -9.047 1 80.25 288 GLU B O 1
ATOM 5338 N N . ASN B 1 289 ? -12.156 -17.047 -9.508 1 74.12 289 ASN B N 1
ATOM 5339 C CA . ASN B 1 289 ? -10.766 -16.844 -9.898 1 74.12 289 ASN B CA 1
ATOM 5340 C C . ASN B 1 289 ? -9.82 -17.031 -8.711 1 74.12 289 ASN B C 1
ATOM 5342 O O . ASN B 1 289 ? -8.727 -17.594 -8.867 1 74.12 289 ASN B O 1
ATOM 5346 N N . TRP B 1 290 ? -10.266 -16.594 -7.629 1 74.75 290 TRP B N 1
ATOM 5347 C CA . TRP B 1 290 ? -9.484 -16.688 -6.402 1 74.75 290 TRP B CA 1
ATOM 5348 C C . TRP B 1 290 ? -9.312 -18.156 -5.996 1 74.75 290 TRP B C 1
ATOM 5350 O O . TRP B 1 290 ? -8.227 -18.562 -5.562 1 74.75 290 TRP B O 1
ATOM 5360 N N . LEU B 1 291 ? -10.352 -18.922 -6.102 1 72.81 291 LEU B N 1
ATOM 5361 C CA . LEU B 1 291 ? -10.344 -20.328 -5.727 1 72.81 291 LEU B CA 1
ATOM 5362 C C . LEU B 1 291 ? -9.461 -21.141 -6.668 1 72.81 291 LEU B C 1
ATOM 5364 O O . LEU B 1 291 ? -8.82 -22.109 -6.25 1 72.81 291 LEU B O 1
ATOM 5368 N N . MET B 1 292 ? -9.531 -20.75 -7.789 1 66.75 292 MET B N 1
ATOM 5369 C CA . MET B 1 292 ? -8.766 -21.5 -8.789 1 66.75 292 MET B CA 1
ATOM 5370 C C . MET B 1 292 ? -7.27 -21.281 -8.602 1 66.75 292 MET B C 1
ATOM 5372 O O . MET B 1 292 ? -6.461 -22.125 -8.969 1 66.75 292 MET B O 1
ATOM 5376 N N . SER B 1 293 ? -7 -20.172 -8.039 1 59.62 293 SER B N 1
ATOM 5377 C CA . SER B 1 293 ? -5.59 -19.906 -7.773 1 59.62 293 SER B CA 1
ATOM 5378 C C . SER B 1 293 ? -5.082 -20.75 -6.602 1 59.62 293 SER B C 1
ATOM 5380 O O . SER B 1 293 ? -3.883 -21.016 -6.508 1 59.62 293 SER B O 1
ATOM 5382 N N . ASP B 1 294 ? -5.91 -21.156 -5.703 1 54.34 294 ASP B N 1
ATOM 5383 C CA . ASP B 1 294 ? -5.535 -21.875 -4.488 1 54.34 294 ASP B CA 1
ATOM 5384 C C . ASP B 1 294 ? -5.609 -23.391 -4.695 1 54.34 294 ASP B C 1
ATOM 5386 O O . ASP B 1 294 ? -5.164 -24.156 -3.846 1 54.34 294 ASP B O 1
ATOM 5390 N N . ILE B 1 295 ? -6.258 -23.844 -5.707 1 51.38 295 ILE B N 1
ATOM 5391 C CA . ILE B 1 295 ? -6.434 -25.281 -5.875 1 51.38 295 ILE B CA 1
ATOM 5392 C C . ILE B 1 295 ? -5.137 -25.906 -6.387 1 51.38 295 ILE B C 1
ATOM 5394 O O . ILE B 1 295 ? -4.621 -25.516 -7.438 1 51.38 295 ILE B O 1
ATOM 5398 N N . PRO B 1 296 ? -4.5 -26.578 -5.398 1 49.41 296 PRO B N 1
ATOM 5399 C CA . PRO B 1 296 ? -3.336 -27.328 -5.891 1 49.41 296 PRO B CA 1
ATOM 5400 C C . PRO B 1 296 ? -3.611 -28.047 -7.207 1 49.41 296 PRO B C 1
ATOM 5402 O O . PRO B 1 296 ? -4.738 -28.5 -7.445 1 49.41 296 PRO B O 1
ATOM 5405 N N . LYS B 1 297 ? -2.623 -28.062 -8.133 1 50.56 297 LYS B N 1
ATOM 5406 C CA . LYS B 1 297 ? -2.656 -28.641 -9.469 1 50.56 297 LYS B CA 1
ATOM 5407 C C . LYS B 1 297 ? -3.26 -30.047 -9.438 1 50.56 297 LYS B C 1
ATOM 5409 O O . LYS B 1 297 ? -4.043 -30.406 -10.32 1 50.56 297 LYS B O 1
ATOM 5414 N N . GLU B 1 298 ? -2.887 -30.766 -8.438 1 49.84 298 GLU B N 1
ATOM 5415 C CA . GLU B 1 298 ? -3.232 -32.188 -8.391 1 49.84 298 GLU B CA 1
ATOM 5416 C C . GLU B 1 298 ? -4.734 -32.375 -8.227 1 49.84 298 GLU B C 1
ATOM 5418 O O . GLU B 1 298 ? -5.281 -33.406 -8.641 1 49.84 298 GLU B O 1
ATOM 5423 N N . LEU B 1 299 ? -5.328 -31.406 -7.59 1 48.38 299 LEU B N 1
ATOM 5424 C CA . LEU B 1 299 ? -6.727 -31.625 -7.234 1 48.38 299 LEU B CA 1
ATOM 5425 C C . LEU B 1 299 ? -7.652 -31.016 -8.281 1 48.38 299 LEU B C 1
ATOM 5427 O O . LEU B 1 299 ? -8.867 -31.188 -8.219 1 48.38 299 LEU B O 1
ATOM 5431 N N . ARG B 1 300 ? -7.074 -30.312 -9.219 1 49.97 300 ARG B N 1
ATOM 5432 C CA . ARG B 1 300 ? -7.883 -29.688 -10.258 1 49.97 300 ARG B CA 1
ATOM 5433 C C . ARG B 1 300 ? -8.57 -30.734 -11.125 1 49.97 300 ARG B C 1
ATOM 5435 O O . ARG B 1 300 ? -9.703 -30.531 -11.562 1 49.97 300 ARG B O 1
ATOM 5442 N N . SER B 1 301 ? -7.844 -31.766 -11.523 1 45.5 301 SER B N 1
ATOM 5443 C CA . SER B 1 301 ? -8.359 -32.812 -12.398 1 45.5 301 SER B CA 1
ATOM 5444 C C . SER B 1 301 ? -9.57 -33.5 -11.773 1 45.5 301 SER B C 1
ATOM 5446 O O . SER B 1 301 ? -10.305 -34.219 -12.461 1 45.5 301 SER B O 1
ATOM 5448 N N . GLU B 1 302 ? -9.617 -34 -10.609 1 43.59 302 GLU B N 1
ATOM 5449 C CA . GLU B 1 302 ? -10.703 -34.875 -10.125 1 43.59 302 GLU B CA 1
ATOM 5450 C C . GLU B 1 302 ? -12.039 -34.125 -10.18 1 43.59 302 GLU B C 1
ATOM 5452 O O . GLU B 1 302 ? -12.195 -33.062 -9.57 1 43.59 302 GLU B O 1
ATOM 5457 N N . VAL B 1 303 ? -12.867 -34.406 -11.344 1 42.81 303 VAL B N 1
ATOM 5458 C CA . VAL B 1 303 ? -14.242 -34.188 -11.773 1 42.81 303 VAL B CA 1
ATOM 5459 C C . VAL B 1 303 ? -15.148 -34.031 -10.555 1 42.81 303 VAL B C 1
ATOM 5461 O O . VAL B 1 303 ? -16.062 -33.188 -10.555 1 42.81 303 VAL B O 1
ATOM 5464 N N . ALA B 1 304 ? -15.367 -35.031 -9.828 1 43.78 304 ALA B N 1
ATOM 5465 C CA . ALA B 1 304 ? -16.172 -35.125 -8.617 1 43.78 304 ALA B CA 1
ATOM 5466 C C . ALA B 1 304 ? -15.922 -33.969 -7.684 1 43.78 304 ALA B C 1
ATOM 5468 O O . ALA B 1 304 ? -16.75 -33.625 -6.832 1 43.78 304 ALA B O 1
ATOM 5469 N N . GLN B 1 305 ? -14.68 -33 -7.867 1 51.88 305 GLN B N 1
ATOM 5470 C CA . GLN B 1 305 ? -14.055 -31.891 -7.156 1 51.88 305 GLN B CA 1
ATOM 5471 C C . GLN B 1 305 ? -14.641 -30.547 -7.613 1 51.88 305 GLN B C 1
ATOM 5473 O O . GLN B 1 305 ? -14.648 -29.578 -6.852 1 51.88 305 GLN B O 1
ATOM 5478 N N . LEU B 1 306 ? -15.117 -30.797 -8.859 1 56.44 306 LEU B N 1
ATOM 5479 C CA . LEU B 1 306 ? -15.898 -29.672 -9.352 1 56.44 306 LEU B CA 1
ATOM 5480 C C . LEU B 1 306 ? -17.094 -29.391 -8.438 1 56.44 306 LEU B C 1
ATOM 5482 O O . LEU B 1 306 ? -17.453 -28.234 -8.195 1 56.44 306 LEU B O 1
ATOM 5486 N N . GLY B 1 307 ? -17.719 -30.625 -8.195 1 64.06 307 GLY B N 1
ATOM 5487 C CA . GLY B 1 307 ? -18.828 -30.469 -7.262 1 64.06 307 GLY B CA 1
ATOM 5488 C C . GLY B 1 307 ? -18.406 -29.797 -5.957 1 64.06 307 GLY B C 1
ATOM 5489 O O . GLY B 1 307 ? -19.109 -28.938 -5.445 1 64.06 307 GLY B O 1
ATOM 5490 N N . LYS B 1 308 ? -17.344 -30.312 -5.504 1 74.19 308 LYS B N 1
ATOM 5491 C CA . LYS B 1 308 ? -16.812 -29.719 -4.289 1 74.19 308 LYS B CA 1
ATOM 5492 C C . LYS B 1 308 ? -16.453 -28.25 -4.52 1 74.19 308 LYS B C 1
ATOM 5494 O O . LYS B 1 308 ? -16.688 -27.406 -3.656 1 74.19 308 LYS B O 1
ATOM 5499 N N . PHE B 1 309 ? -15.961 -27.984 -5.73 1 76.81 309 PHE B N 1
ATOM 5500 C CA . PHE B 1 309 ? -15.617 -26.609 -6.098 1 76.81 309 PHE B CA 1
ATOM 5501 C C . PHE B 1 309 ? -16.844 -25.719 -6.105 1 76.81 309 PHE B C 1
ATOM 5503 O O . PHE B 1 309 ? -16.828 -24.625 -5.551 1 76.81 309 PHE B O 1
ATOM 5510 N N . GLN B 1 310 ? -17.859 -26.234 -6.703 1 80.75 310 GLN B N 1
ATOM 5511 C CA . GLN B 1 310 ? -19.078 -25.438 -6.801 1 80.75 310 GLN B CA 1
ATOM 5512 C C . GLN B 1 310 ? -19.703 -25.219 -5.422 1 80.75 310 GLN B C 1
ATOM 5514 O O . GLN B 1 310 ? -20.25 -24.141 -5.152 1 80.75 310 GLN B O 1
ATOM 5519 N N . LYS B 1 311 ? -19.625 -26.25 -4.664 1 85.25 311 LYS B N 1
ATOM 5520 C CA . LYS B 1 311 ? -20.141 -26.125 -3.305 1 85.25 311 LYS B CA 1
ATOM 5521 C C . LYS B 1 311 ? -19.344 -25.094 -2.51 1 85.25 311 LYS B C 1
ATOM 5523 O O . LYS B 1 311 ? -19.922 -24.281 -1.781 1 85.25 311 LYS B O 1
ATOM 5528 N N . GLN B 1 312 ? -18.078 -25.172 -2.633 1 85.31 312 GLN B N 1
ATOM 5529 C CA . GLN B 1 312 ? -17.203 -24.219 -1.951 1 85.31 312 GLN B CA 1
ATOM 5530 C C . GLN B 1 312 ? -17.438 -22.797 -2.457 1 85.31 312 GLN B C 1
ATOM 5532 O O . GLN B 1 312 ? -17.453 -21.844 -1.672 1 85.31 312 GLN B O 1
ATOM 5537 N N . LEU B 1 313 ? -17.594 -22.719 -3.744 1 86.94 313 LEU B N 1
ATOM 5538 C CA . LEU B 1 313 ? -17.875 -21.422 -4.344 1 86.94 313 LEU B CA 1
ATOM 5539 C C . LEU B 1 313 ? -19.156 -20.828 -3.793 1 86.94 313 LEU B C 1
ATOM 5541 O O . LEU B 1 313 ? -19.203 -19.656 -3.432 1 86.94 313 LEU B O 1
ATOM 5545 N N . LYS B 1 314 ? -20.141 -21.641 -3.727 1 91.62 314 LYS B N 1
ATOM 5546 C CA . LYS B 1 314 ? -21.438 -21.188 -3.223 1 91.62 314 LYS B CA 1
ATOM 5547 C C . LYS B 1 314 ? -21.344 -20.781 -1.756 1 91.62 314 LYS B C 1
ATOM 5549 O O . LYS B 1 314 ? -21.938 -19.781 -1.348 1 91.62 314 LYS B O 1
ATOM 5554 N N . HIS B 1 315 ? -20.641 -21.516 -1.04 1 92.88 315 HIS B N 1
ATOM 5555 C CA . HIS B 1 315 ? -20.469 -21.234 0.378 1 92.88 315 HIS B CA 1
ATOM 5556 C C . HIS B 1 315 ? -19.734 -19.906 0.582 1 92.88 315 HIS B C 1
ATOM 5558 O O . HIS B 1 315 ? -20.156 -19.078 1.382 1 92.88 315 HIS B O 1
ATOM 5564 N N . LEU B 1 316 ? -18.672 -19.75 -0.127 1 93.81 316 LEU B N 1
ATOM 5565 C CA . LEU B 1 316 ? -17.891 -18.531 -0.001 1 93.81 316 LEU B CA 1
ATOM 5566 C C . LEU B 1 316 ? -18.688 -17.312 -0.443 1 93.81 316 LEU B C 1
ATOM 5568 O O . LEU B 1 316 ? -18.672 -16.281 0.228 1 93.81 316 LEU B O 1
ATOM 5572 N N . LEU B 1 317 ? -19.344 -17.5 -1.553 1 95.88 317 LEU B N 1
ATOM 5573 C CA . LEU B 1 317 ? -20.156 -16.391 -2.061 1 95.88 317 LEU B CA 1
ATOM 5574 C C . LEU B 1 317 ? -21.203 -15.969 -1.029 1 95.88 317 LEU B C 1
ATOM 5576 O O . LEU B 1 317 ? -21.359 -14.773 -0.765 1 95.88 317 LEU B O 1
ATOM 5580 N N . LYS B 1 318 ? -21.828 -16.922 -0.451 1 95.88 318 LYS B N 1
ATOM 5581 C CA . LYS B 1 318 ? -22.844 -16.625 0.558 1 95.88 318 LYS B CA 1
ATOM 5582 C C . LYS B 1 318 ? -22.219 -15.945 1.775 1 95.88 318 LYS B C 1
ATOM 5584 O O . LYS B 1 318 ? -22.75 -14.938 2.26 1 95.88 318 LYS B O 1
ATOM 5589 N N . SER B 1 319 ? -21.172 -16.484 2.26 1 96.06 319 SER B N 1
ATOM 5590 C CA . SER B 1 319 ? -20.484 -15.938 3.434 1 96.06 319 SER B CA 1
ATOM 5591 C C . SER B 1 319 ? -20.016 -14.508 3.189 1 96.06 319 SER B C 1
ATOM 5593 O O . SER B 1 319 ? -20.172 -13.641 4.051 1 96.06 319 SER B O 1
ATOM 5595 N N . PHE B 1 320 ? -19.453 -14.266 2.021 1 97.38 320 PHE B N 1
ATOM 5596 C CA . PHE B 1 320 ? -18.891 -12.961 1.711 1 97.38 320 PHE B CA 1
ATOM 5597 C C . PHE B 1 320 ? -19.984 -11.938 1.469 1 97.38 320 PHE B C 1
ATOM 5599 O O . PHE B 1 320 ? -19.875 -10.781 1.88 1 97.38 320 PHE B O 1
ATOM 5606 N N . GLN B 1 321 ? -21.062 -12.406 0.873 1 96.81 321 GLN B N 1
ATOM 5607 C CA . GLN B 1 321 ? -22.203 -11.523 0.656 1 96.81 321 GLN B CA 1
ATOM 5608 C C . GLN B 1 321 ? -22.891 -11.172 1.976 1 96.81 321 GLN B C 1
ATOM 5610 O O . GLN B 1 321 ? -23.453 -10.086 2.117 1 96.81 321 GLN B O 1
ATOM 5615 N N . GLN B 1 322 ? -22.828 -12.016 2.887 1 96.25 322 GLN B N 1
ATOM 5616 C CA . GLN B 1 322 ? -23.359 -11.727 4.207 1 96.25 322 GLN B CA 1
ATOM 5617 C C . GLN B 1 322 ? -22.609 -10.578 4.871 1 96.25 322 GLN B C 1
ATOM 5619 O O . GLN B 1 322 ? -23.203 -9.742 5.555 1 96.25 322 GLN B O 1
ATOM 5624 N N . VAL B 1 323 ? -21.344 -10.562 4.68 1 96.81 323 VAL B N 1
ATOM 5625 C CA . VAL B 1 323 ? -20.531 -9.469 5.207 1 96.81 323 VAL B CA 1
ATOM 5626 C C . VAL B 1 323 ? -20.953 -8.156 4.566 1 96.81 323 VAL B C 1
ATOM 5628 O O . VAL B 1 323 ? -21.109 -7.145 5.258 1 96.81 323 VAL B O 1
ATOM 5631 N N . GLN B 1 324 ? -21.109 -8.242 3.256 1 97.62 324 GLN B N 1
ATOM 5632 C CA . GLN B 1 324 ? -21.547 -7.039 2.557 1 97.62 324 GLN B CA 1
ATOM 5633 C C . GLN B 1 324 ? -22.906 -6.57 3.059 1 97.62 324 GLN B C 1
ATOM 5635 O O . GLN B 1 324 ? -23.125 -5.375 3.27 1 97.62 324 GLN B O 1
ATOM 5640 N N . SER B 1 325 ? -23.797 -7.504 3.266 1 96.69 325 SER B N 1
ATOM 5641 C CA . SER B 1 325 ? -25.125 -7.168 3.756 1 96.69 325 SER B CA 1
ATOM 5642 C C . SER B 1 325 ? -25.062 -6.523 5.137 1 96.69 325 SER B C 1
ATOM 5644 O O . SER B 1 325 ? -25.766 -5.551 5.406 1 96.69 325 SER B O 1
ATOM 5646 N N . PHE B 1 326 ? -24.266 -7.023 5.957 1 95.75 326 PHE B N 1
ATOM 5647 C CA . PHE B 1 326 ? -24.062 -6.461 7.289 1 95.75 326 PHE B CA 1
ATOM 5648 C C . PHE B 1 326 ? -23.562 -5.027 7.203 1 95.75 326 PHE B C 1
ATOM 5650 O O . PHE B 1 326 ? -24.078 -4.137 7.875 1 95.75 326 PHE B O 1
ATOM 5657 N N . LEU B 1 327 ? -22.578 -4.777 6.41 1 96.88 327 LEU B N 1
ATOM 5658 C CA . LEU B 1 327 ? -21.969 -3.457 6.293 1 96.88 327 LEU B CA 1
ATOM 5659 C C . LEU B 1 327 ? -22.953 -2.459 5.688 1 96.88 327 LEU B C 1
ATOM 5661 O O . LEU B 1 327 ? -22.938 -1.275 6.031 1 96.88 327 LEU B O 1
ATOM 5665 N N . LEU B 1 328 ? -23.797 -2.99 4.824 1 97.19 328 LEU B N 1
ATOM 5666 C CA . LEU B 1 328 ? -24.781 -2.135 4.152 1 97.19 328 LEU B CA 1
ATOM 5667 C C . LEU B 1 328 ? -25.828 -1.639 5.137 1 97.19 328 LEU B C 1
ATOM 5669 O O . LEU B 1 328 ? -26.547 -0.678 4.848 1 97.19 328 LEU B O 1
ATOM 5673 N N . GLU B 1 329 ? -25.938 -2.26 6.277 1 95.12 329 GLU B N 1
ATOM 5674 C CA . GLU B 1 329 ? -26.828 -1.765 7.32 1 95.12 329 GLU B CA 1
ATOM 5675 C C . GLU B 1 329 ? -26.391 -0.387 7.812 1 95.12 329 GLU B C 1
ATOM 5677 O O . GLU B 1 329 ? -27.203 0.366 8.359 1 95.12 329 GLU B O 1
ATOM 5682 N N . TYR B 1 330 ? -25.172 -0.066 7.582 1 92.94 330 TYR B N 1
ATOM 5683 C CA . TYR B 1 330 ? -24.609 1.215 8.016 1 92.94 330 TYR B CA 1
ATOM 5684 C C . TYR B 1 330 ? -24.375 2.137 6.824 1 92.94 330 TYR B C 1
ATOM 5686 O O . TYR B 1 330 ? -23.406 2.891 6.797 1 92.94 330 TYR B O 1
ATOM 5694 N N . ASN B 1 331 ? -25.203 2.104 5.84 1 90.31 331 ASN B N 1
ATOM 5695 C CA . ASN B 1 331 ? -25.062 2.873 4.609 1 90.31 331 ASN B CA 1
ATOM 5696 C C . ASN B 1 331 ? -25.156 4.375 4.875 1 90.31 331 ASN B C 1
ATOM 5698 O O . ASN B 1 331 ? -24.703 5.18 4.059 1 90.31 331 ASN B O 1
ATOM 5702 N N . ASP B 1 332 ? -25.656 4.766 6.027 1 88.38 332 ASP B N 1
ATOM 5703 C CA . ASP B 1 332 ? -25.75 6.18 6.379 1 88.38 332 ASP B CA 1
ATOM 5704 C C . ASP B 1 332 ? -24.391 6.719 6.832 1 88.38 332 ASP B C 1
ATOM 5706 O O . ASP B 1 332 ? -24.172 7.93 6.816 1 88.38 332 ASP B O 1
ATOM 5710 N N . ILE B 1 333 ? -23.578 5.84 7.207 1 91.19 333 ILE B N 1
ATOM 5711 C CA . ILE B 1 333 ? -22.25 6.207 7.688 1 91.19 333 ILE B CA 1
ATOM 5712 C C . ILE B 1 333 ? -21.25 6.148 6.535 1 91.19 333 ILE B C 1
ATOM 5714 O O . ILE B 1 333 ? -20.438 7.066 6.355 1 91.19 333 ILE B O 1
ATOM 5718 N N . PHE B 1 334 ? -21.391 5.176 5.738 1 93.62 334 PHE B N 1
ATOM 5719 C CA . PHE B 1 334 ? -20.422 4.918 4.668 1 93.62 334 PHE B CA 1
ATOM 5720 C C . PHE B 1 334 ? -20.781 5.73 3.426 1 93.62 334 PHE B C 1
ATOM 5722 O O . PHE B 1 334 ? -21.938 6.047 3.189 1 93.62 334 PHE B O 1
ATOM 5729 N N . THR B 1 335 ? -19.812 6.168 2.729 1 95 335 THR B N 1
ATOM 5730 C CA . THR B 1 335 ? -19.984 6.453 1.309 1 95 335 THR B CA 1
ATOM 5731 C C . THR B 1 335 ? -19.922 5.168 0.488 1 95 335 THR B C 1
ATOM 5733 O O . THR B 1 335 ? -18.844 4.594 0.31 1 95 335 THR B O 1
ATOM 5736 N N . VAL B 1 336 ? -21.031 4.754 0.015 1 97.12 336 VAL B N 1
ATOM 5737 C CA . VAL B 1 336 ? -21.125 3.465 -0.659 1 97.12 336 VAL B CA 1
ATOM 5738 C C . VAL B 1 336 ? -20.719 3.613 -2.125 1 97.12 336 VAL B C 1
ATOM 5740 O O . VAL B 1 336 ? -21.266 4.457 -2.84 1 97.12 336 VAL B O 1
ATOM 5743 N N . ILE B 1 337 ? -19.766 2.799 -2.557 1 97.25 337 ILE B N 1
ATOM 5744 C CA . ILE B 1 337 ? -19.281 2.855 -3.928 1 97.25 337 ILE B CA 1
ATOM 5745 C C . ILE B 1 337 ? -19.312 1.462 -4.551 1 97.25 337 ILE B C 1
ATOM 5747 O O . ILE B 1 337 ? -18.547 0.579 -4.156 1 97.25 337 ILE B O 1
ATOM 5751 N N . PRO B 1 338 ? -20.172 1.229 -5.504 1 95.69 338 PRO B N 1
ATOM 5752 C CA . PRO B 1 338 ? -20.141 -0.045 -6.227 1 95.69 338 PRO B CA 1
ATOM 5753 C C . PRO B 1 338 ? -18.875 -0.207 -7.078 1 95.69 338 PRO B C 1
ATOM 5755 O O . PRO B 1 338 ? -18.484 0.723 -7.789 1 95.69 338 PRO B O 1
ATOM 5758 N N . ILE B 1 339 ? -18.281 -1.339 -6.938 1 93.31 339 ILE B N 1
ATOM 5759 C CA . ILE B 1 339 ? -17.094 -1.624 -7.734 1 93.31 339 ILE B CA 1
ATOM 5760 C C . ILE B 1 339 ? -17.5 -1.988 -9.164 1 93.31 339 ILE B C 1
ATOM 5762 O O . ILE B 1 339 ? -18.359 -2.848 -9.367 1 93.31 339 ILE B O 1
ATOM 5766 N N . ASN B 1 340 ? -16.922 -1.308 -10.055 1 83 340 ASN B N 1
ATOM 5767 C CA . ASN B 1 340 ? -17 -1.716 -11.453 1 83 340 ASN B CA 1
ATOM 5768 C C . ASN B 1 340 ? -15.742 -2.477 -11.883 1 83 340 ASN B C 1
ATOM 5770 O O . ASN B 1 340 ? -14.734 -1.866 -12.234 1 83 340 ASN B O 1
ATOM 5774 N N . ILE B 1 341 ? -15.836 -3.738 -11.922 1 76.88 341 ILE B N 1
ATOM 5775 C CA . ILE B 1 341 ? -14.664 -4.586 -12.125 1 76.88 341 ILE B CA 1
ATOM 5776 C C . ILE B 1 341 ? -14.109 -4.371 -13.531 1 76.88 341 ILE B C 1
ATOM 5778 O O . ILE B 1 341 ? -12.914 -4.562 -13.766 1 76.88 341 ILE B O 1
ATOM 5782 N N . GLN B 1 342 ? -14.953 -4.004 -14.438 1 70.12 342 GLN B N 1
ATOM 5783 C CA . GLN B 1 342 ? -14.523 -3.801 -15.812 1 70.12 342 GLN B CA 1
ATOM 5784 C C . GLN B 1 342 ? -13.875 -2.43 -15.992 1 70.12 342 GLN B C 1
ATOM 5786 O O . GLN B 1 342 ? -13.062 -2.232 -16.906 1 70.12 342 GLN B O 1
ATOM 5791 N N . HIS B 1 343 ? -14.32 -1.521 -15.141 1 77.62 343 HIS B N 1
ATOM 5792 C CA . HIS B 1 343 ? -13.805 -0.158 -15.188 1 77.62 343 HIS B CA 1
ATOM 5793 C C . HIS B 1 343 ? -13.383 0.322 -13.805 1 77.62 343 HIS B C 1
ATOM 5795 O O . HIS B 1 343 ? -13.984 1.245 -13.25 1 77.62 343 HIS B O 1
ATOM 5801 N N . ILE B 1 344 ? -12.336 -0.199 -13.352 1 82.69 344 ILE B N 1
ATOM 5802 C CA . ILE B 1 344 ? -11.883 0.071 -11.992 1 82.69 344 ILE B CA 1
ATOM 5803 C C . ILE B 1 344 ? -11.508 1.545 -11.859 1 82.69 344 ILE B C 1
ATOM 5805 O O . ILE B 1 344 ? -11.609 2.123 -10.773 1 82.69 344 ILE B O 1
ATOM 5809 N N . ASP B 1 345 ? -11.094 2.135 -13.023 1 82.38 345 ASP B N 1
ATOM 5810 C CA . ASP B 1 345 ? -10.719 3.547 -13.031 1 82.38 345 ASP B CA 1
ATOM 5811 C C . ASP B 1 345 ? -11.891 4.426 -12.586 1 82.38 345 ASP B C 1
ATOM 5813 O O . ASP B 1 345 ? -11.688 5.457 -11.945 1 82.38 345 ASP B O 1
ATOM 5817 N N . GLU B 1 346 ? -13.008 3.936 -12.945 1 86.25 346 GLU B N 1
ATOM 5818 C CA . GLU B 1 346 ? -14.195 4.688 -12.547 1 86.25 346 GLU B CA 1
ATOM 5819 C C . GLU B 1 346 ? -14.391 4.656 -11.039 1 86.25 346 GLU B C 1
ATOM 5821 O O . GLU B 1 346 ? -14.727 5.672 -10.43 1 86.25 346 GLU B O 1
ATOM 5826 N N . THR B 1 347 ? -14.273 3.508 -10.516 1 91.69 347 THR B N 1
ATOM 5827 C CA . THR B 1 347 ? -14.367 3.357 -9.07 1 91.69 347 THR B CA 1
ATOM 5828 C C . THR B 1 347 ? -13.312 4.215 -8.375 1 91.69 347 THR B C 1
ATOM 5830 O O . THR B 1 347 ? -13.625 4.934 -7.422 1 91.69 347 THR B O 1
ATOM 5833 N N . LEU B 1 348 ? -12.102 4.199 -8.898 1 92.56 348 LEU B N 1
ATOM 5834 C CA . LEU B 1 348 ? -10.992 4.961 -8.328 1 92.56 348 LEU B CA 1
ATOM 5835 C C . LEU B 1 348 ? -11.25 6.461 -8.445 1 92.56 348 LEU B C 1
ATOM 5837 O O . LEU B 1 348 ? -10.984 7.215 -7.508 1 92.56 348 LEU B O 1
ATOM 5841 N N . ASN B 1 349 ? -11.734 6.848 -9.555 1 90.12 349 ASN B N 1
ATOM 5842 C CA . ASN B 1 349 ? -12.047 8.258 -9.766 1 90.12 349 ASN B CA 1
ATOM 5843 C C . ASN B 1 349 ? -13.109 8.742 -8.781 1 90.12 349 ASN B C 1
ATOM 5845 O O . ASN B 1 349 ? -13.016 9.859 -8.258 1 90.12 349 ASN B O 1
ATOM 5849 N N . THR B 1 350 ? -14.062 7.922 -8.594 1 94.12 350 THR B N 1
ATOM 5850 C CA . THR B 1 350 ? -15.117 8.273 -7.652 1 94.12 350 THR B CA 1
ATOM 5851 C C . THR B 1 350 ? -14.555 8.445 -6.242 1 94.12 350 THR B C 1
ATOM 5853 O O . THR B 1 350 ? -14.859 9.422 -5.559 1 94.12 350 THR B O 1
ATOM 5856 N N . MET B 1 351 ? -13.766 7.523 -5.82 1 95.75 351 MET B N 1
ATOM 5857 C CA . MET B 1 351 ? -13.141 7.605 -4.504 1 95.75 351 MET B CA 1
ATOM 5858 C C . MET B 1 351 ? -12.289 8.859 -4.383 1 95.75 351 MET B C 1
ATOM 5860 O O . MET B 1 351 ? -12.359 9.57 -3.379 1 95.75 351 MET B O 1
ATOM 5864 N N . HIS B 1 352 ? -11.523 9.055 -5.422 1 93.62 352 HIS B N 1
ATOM 5865 C CA . HIS B 1 352 ? -10.641 10.211 -5.473 1 93.62 352 HIS B CA 1
ATOM 5866 C C . HIS B 1 352 ? -11.43 11.516 -5.352 1 93.62 352 HIS B C 1
ATOM 5868 O O . HIS B 1 352 ? -11.062 12.398 -4.574 1 93.62 352 HIS B O 1
ATOM 5874 N N . ASN B 1 353 ? -12.461 11.625 -6.012 1 91.75 353 ASN B N 1
ATOM 5875 C CA . ASN B 1 353 ? -13.305 12.812 -5.984 1 91.75 353 ASN B CA 1
ATOM 5876 C C . ASN B 1 353 ? -13.898 13.047 -4.598 1 91.75 353 ASN B C 1
ATOM 5878 O O . ASN B 1 353 ? -14 14.188 -4.145 1 91.75 353 ASN B O 1
ATOM 5882 N N . VAL B 1 354 ? -14.273 12.023 -4 1 93.5 354 VAL B N 1
ATOM 5883 C CA . VAL B 1 354 ? -14.844 12.133 -2.664 1 93.5 354 VAL B CA 1
ATOM 5884 C C . VAL B 1 354 ? -13.805 12.688 -1.698 1 93.5 354 VAL B C 1
ATOM 5886 O O . VAL B 1 354 ? -14.102 13.562 -0.88 1 93.5 354 VAL B O 1
ATOM 5889 N N . ILE B 1 355 ? -12.57 12.195 -1.803 1 93.62 355 ILE B N 1
ATOM 5890 C CA . ILE B 1 355 ? -11.508 12.656 -0.918 1 93.62 355 ILE B CA 1
ATOM 5891 C C . ILE B 1 355 ? -11.266 14.148 -1.132 1 93.62 355 ILE B C 1
ATOM 5893 O O . ILE B 1 355 ? -11.172 14.914 -0.168 1 93.62 355 ILE B O 1
ATOM 5897 N N . LEU B 1 356 ? -11.234 14.547 -2.395 1 89.69 356 LEU B N 1
ATOM 5898 C CA . LEU B 1 356 ? -11.016 15.953 -2.705 1 89.69 356 LEU B CA 1
ATOM 5899 C C . LEU B 1 356 ? -12.148 16.812 -2.16 1 89.69 356 LEU B C 1
ATOM 5901 O O . LEU B 1 356 ? -11.906 17.875 -1.579 1 89.69 356 LEU B O 1
ATOM 5905 N N . ALA B 1 357 ? -13.305 16.328 -2.307 1 88.94 357 ALA B N 1
ATOM 5906 C CA . ALA B 1 357 ? -14.469 17.062 -1.823 1 88.94 357 ALA B CA 1
ATOM 5907 C C . ALA B 1 357 ? -14.445 17.188 -0.302 1 88.94 357 ALA B C 1
ATOM 5909 O O . ALA B 1 357 ? -14.812 18.234 0.244 1 88.94 357 ALA B O 1
ATOM 5910 N N . ARG B 1 358 ? -14.07 16.156 0.344 1 89.56 358 ARG B N 1
ATOM 5911 C CA . ARG B 1 358 ? -14.023 16.156 1.803 1 89.56 358 ARG B CA 1
ATOM 5912 C C . ARG B 1 358 ? -12.93 17.094 2.316 1 89.56 358 ARG B C 1
ATOM 5914 O O . ARG B 1 358 ? -13.109 17.766 3.332 1 89.56 358 ARG B O 1
ATOM 5921 N N . ILE B 1 359 ? -11.836 17.109 1.667 1 88 359 ILE B N 1
ATOM 5922 C CA . ILE B 1 359 ? -10.758 18.016 2.027 1 88 359 ILE B CA 1
ATOM 5923 C C . ILE B 1 359 ? -11.211 19.453 1.812 1 88 359 ILE B C 1
ATOM 5925 O O . ILE B 1 359 ? -10.969 20.328 2.658 1 88 359 ILE B O 1
ATOM 5929 N N . GLU B 1 360 ? -11.867 19.672 0.746 1 83.88 360 GLU B N 1
ATOM 5930 C CA . GLU B 1 360 ? -12.367 21.016 0.435 1 83.88 360 GLU B CA 1
ATOM 5931 C C . GLU B 1 360 ? -13.367 21.484 1.49 1 83.88 360 GLU B C 1
ATOM 5933 O O . GLU B 1 360 ? -13.336 22.656 1.898 1 83.88 360 GLU B O 1
ATOM 5938 N N . ALA B 1 361 ? -14.172 20.641 1.896 1 82 361 ALA B N 1
ATOM 5939 C CA . ALA B 1 361 ? -15.195 20.969 2.885 1 82 361 ALA B CA 1
A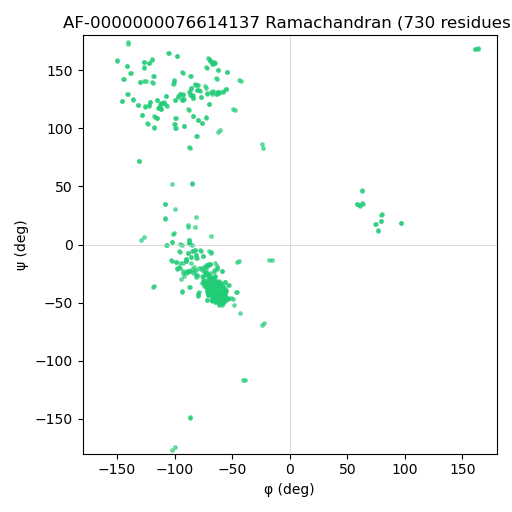TOM 5940 C C . ALA B 1 361 ? -14.57 21.312 4.23 1 82 361 ALA B C 1
ATOM 5942 O O . ALA B 1 361 ? -15.094 22.156 4.965 1 82 361 ALA B O 1
ATOM 5943 N N . SER B 1 362 ? -13.555 20.703 4.508 1 79.75 362 SER B N 1
ATOM 5944 C CA . SER B 1 362 ? -12.883 20.953 5.773 1 79.75 362 SER B CA 1
ATOM 5945 C C . SER B 1 362 ? -12.203 22.328 5.777 1 79.75 362 SER B C 1
ATOM 5947 O O . SER B 1 362 ? -11.969 22.906 6.836 1 79.75 362 SER B O 1
ATOM 5949 N N . PHE B 1 363 ? -11.836 22.828 4.633 1 73.94 363 PHE B N 1
ATOM 5950 C CA . PHE B 1 363 ? -11.18 24.125 4.477 1 73.94 363 PHE B CA 1
ATOM 5951 C C . PHE B 1 363 ? -12.195 25.266 4.547 1 73.94 363 PHE B C 1
ATOM 5953 O O . PHE B 1 363 ? -11.914 26.328 5.113 1 73.94 363 PHE B O 1
ATOM 5960 N N . ILE B 1 364 ? -13.227 25.125 3.926 1 65.06 364 ILE B N 1
ATOM 5961 C CA . ILE B 1 364 ? -14.258 26.156 3.887 1 65.06 364 ILE B CA 1
ATOM 5962 C C . ILE B 1 364 ? -14.781 26.422 5.297 1 65.06 364 ILE B C 1
ATOM 5964 O O . ILE B 1 364 ? -15.023 27.562 5.676 1 65.06 364 ILE B O 1
ATOM 5968 N N . ASN B 1 365 ? -14.844 25.438 6.008 1 58.91 365 ASN B N 1
ATOM 5969 C CA . ASN B 1 365 ? -15.398 25.578 7.348 1 58.91 365 ASN B CA 1
ATOM 5970 C C . ASN B 1 365 ? -14.422 26.312 8.273 1 58.91 365 ASN B C 1
ATOM 5972 O O . ASN B 1 365 ? -14.828 26.859 9.297 1 58.91 365 ASN B O 1
ATOM 5976 N N . LYS B 1 366 ? -13.211 26.328 7.949 1 56.97 366 LYS B N 1
ATOM 5977 C CA . LYS B 1 366 ? -12.227 26.969 8.812 1 56.97 366 LYS B CA 1
ATOM 5978 C C . LYS B 1 366 ? -12.023 28.438 8.406 1 56.97 366 LYS B C 1
ATOM 5980 O O . LYS B 1 366 ? -11.562 29.25 9.211 1 56.97 366 LYS B O 1
ATOM 5985 N N . ASN B 1 367 ? -12.266 28.703 7.152 1 47.94 367 ASN B N 1
ATOM 5986 C CA . ASN B 1 367 ? -12.148 30.094 6.719 1 47.94 367 ASN B CA 1
ATOM 5987 C C . ASN B 1 367 ? -13.516 30.719 6.453 1 47.94 367 ASN B C 1
ATOM 5989 O O . ASN B 1 367 ? -14.391 30.078 5.859 1 47.94 367 ASN B O 1
#

Radius of gyration: 26.43 Å; Cα contacts (8 Å, |Δi|>4): 980; chains: 2; bounding box: 87×79×66 Å

pLDDT: mean 80.52, std 18.85, range [20.2, 98.44]

InterPro domains:
  IPR027417 P-loop containing nucleoside triphosphate hydrolase [G3DSA:3.40.50.300] (128-266)
  IPR027417 P-loop containing nucleoside triphosphate hydrolase [SSF52540] (47-160)
  IPR027417 P-loop containing nucleoside triphosphate hydrolase [SSF52540] (131-330)

Foldseek 3Di:
DDPPPPPPPPPPPVVVVVVVVVVVVVVVCVVVVDPPPPLVVAWAWEDDDDDTDTQDLVVQLLLLLLLVNDNVVSSVLSVVLSVVCVVVPRSYYYPVGSLVSSQVSCVVVVNDDSSSVLSVLSVVLVVVLAFEEEEEAAFPLPCFVVLVVVLCSSNVADAEAELVVLLCVVCVVDVPADPDQLLVDDPVCSVVNLQVSLVSSLVSCLVVVVCSQVRSHYHYYYYLSDDVVQFWDDDPPDQLDTFGAHDDDPDPVSVVSRVVSVPRDNLRHQYAAAYEYEDLVVSLVSVLVVVVVVDPPVQPPDPVVVVVVVVSSVSSSVSRVVSSVVNVVVCSNHDYAYADPVCNVVSSVVVSVVSSVSSNVSRVVVD/DPPDPPPPPPPPPVVVVVVVVVVVVVVVCVVVVPPPPPLVVAWAWEDDPPDTDTQDLVVQLLLLLLLVNDNVVSSVLSVVLSVVCVVVPRSYYYPVGSLVSSQVSCVVVVNDDVSSVLSVLSVVLVVVLAFEEEEEAAFPLPCFVVLVVVLCSRNVADAEAELVVLLCVVCVVDVPADPDQLLVDDPVCSVVNLQVSLVSSLVSCLVVVVCSQVRSHYHYYYYLSHDVVQFWDDDPPDQLDTFGAHDDDPDPVSVVSRVVSVPDDNLRHQYAAAYEYEDLVVSLVSVLVVVVVVDPPVLPPDPVVVVVVVVSSVSSSVSRVVSSVVNVVVCSNHDYAYADPVCNVVSSVVVSVVSSVSSNVSRVVVD

Solvent-accessible surface area (backbone atoms only — not comparable to full-atom values): 39649 Å² total; per-residue (Å²): 138,88,81,77,73,90,72,74,77,82,65,60,66,64,54,50,52,52,47,48,53,45,44,52,46,43,52,51,33,57,71,62,54,58,76,74,48,85,56,74,78,58,72,29,37,32,31,50,96,69,48,60,38,67,68,45,48,49,59,51,17,48,51,34,33,51,65,68,36,55,64,72,57,16,48,49,52,25,47,50,43,49,46,49,33,55,77,67,65,42,42,68,36,44,46,70,56,52,45,51,54,42,47,53,51,35,41,73,74,70,40,50,67,70,52,47,52,47,45,53,49,53,51,48,42,60,71,66,32,41,19,34,40,37,36,40,24,32,36,68,65,68,52,60,52,53,52,45,37,48,42,26,48,52,67,70,39,49,45,62,42,48,42,66,56,50,42,47,28,54,33,66,75,31,86,85,41,78,83,68,60,46,78,79,46,57,82,85,50,23,60,62,44,43,51,53,48,25,51,51,35,52,56,39,46,44,64,60,52,50,45,18,65,72,51,16,41,49,38,35,42,37,30,63,52,61,53,62,78,54,38,51,40,77,43,88,88,37,90,84,36,45,37,67,49,53,64,90,55,87,47,67,68,50,41,52,51,31,52,53,43,70,70,47,85,49,85,67,41,44,51,46,43,34,28,46,40,67,53,71,69,60,35,47,52,45,42,50,43,54,50,54,62,64,50,54,74,83,57,48,66,49,65,81,44,49,53,52,44,51,52,49,50,51,50,48,47,50,52,28,50,48,48,37,54,57,56,54,74,44,52,89,69,30,51,76,42,67,57,36,77,81,42,50,66,56,40,44,50,52,53,52,50,51,52,52,50,52,54,48,52,59,50,53,74,73,98,140,86,81,76,75,86,74,75,75,82,64,59,66,65,55,51,51,51,47,48,54,44,44,53,46,44,52,51,33,55,71,62,57,58,76,72,48,85,53,74,77,59,71,28,36,31,30,53,95,68,49,59,39,68,68,46,48,49,59,51,17,48,51,35,32,50,64,68,36,55,64,72,56,17,47,50,53,23,48,51,43,49,46,50,33,53,76,68,65,42,44,67,36,44,47,70,56,52,46,52,54,43,47,55,52,36,41,74,73,69,40,50,68,70,53,46,52,48,44,52,48,53,52,49,41,59,73,67,32,40,18,35,40,36,37,41,25,33,34,68,63,69,53,60,53,52,52,46,38,49,41,26,48,52,68,71,38,51,46,62,43,48,41,66,54,51,44,47,26,52,34,66,75,32,85,86,40,76,83,68,60,46,79,79,47,56,80,88,49,25,61,61,46,43,53,52,47,25,53,52,36,53,56,40,46,44,62,60,51,48,45,19,64,72,52,16,42,48,37,36,40,34,30,62,51,62,55,61,79,56,39,52,41,77,44,88,89,38,91,84,36,45,37,68,50,57,66,91,54,87,47,68,70,52,42,51,51,30,51,51,44,70,70,48,87,50,82,67,40,46,52,46,44,33,29,46,38,69,53,71,69,61,35,47,50,44,42,48,42,52,50,53,60,62,51,54,75,80,59,49,66,49,67,82,41,48,54,52,45,51,51,49,48,51,48,49,47,52,54,30,49,49,48,38,54,58,56,54,74,44,53,87,69,30,51,75,42,66,56,35,78,80,43,50,64,56,41,47,48,52,54,50,50,49,53,53,51,52,55,49,53,60,50,53,74,74,100

Organism: NCBI:txid5963

Secondary structure (DSSP, 8-state):
-----TTSTTSHHHHHHHHHHHHHHHHHHHHHHS---TTTTS--EEE-SS-EEE--HHHHHHHHHHTT--HHHHHHHHHHHHHHHHHTT-SEEEHHHHHHHHHHHHHHTT--HHHHHHHHHHHHHHHTT--EEEEEE--TTSSHHHHHHHHHHHTT---EEEHHHHHHHHHHH-TTS--S-GGGS-HHHHHHHHHHHHHHHHHHTHHHHHHHHHH---EEEESTT--GGGTEEE-SSSTT-EEE-----S-HHHHHHHHHHHHS--TT-EEEEEEEE--HHHHHHHHHHHHHHHS-HHHHS-THHHHHHHHHHHHHHHHHHHHHHHHHTTTTTSEEEE--TT-HHHHHHHHHHHHHHHHHHHHHTT-/-----TTSTTSHHHHHHHHHHHHHHHHHHHHHHS---TTTTS--EEE-SS-EEE--HHHHHHHHHHTT--HHHHHHHHHHHHHHHHHTT-SEEEHHHHHHHHHHHHHHTT--HHHHHHHHHHHHHHHTT--EEEEEE--TTSSHHHHHHHHHHHTT---EEEHHHHHHHHHHH-TTS--S-GGGS-HHHHHHHHHHHHHHHHHHTHHHHHHHHHH---EEEESTT--GGGTEEE-SSSTT-EEE-----S-HHHHHHHHHHHHS--TT-EEEEEEEE--HHHHHHHHHHHHHHHS-HHHHS-THHHHHHHHHHHHHHHHHHHHHHHHHTTTTTSEEEE--TT-HHHHHHHHHHHHHHHHHHHHHTT-

Sequence (734 aa):
MDSSQNKSLSAPADALIEDKAEALAELNQEVLSKKISKYDVLKVRVWLDDHFFIFSRFLVSRILTLNKVPPKDSIRIAMDLKKLLVEEEKFEVKQSEMENYLFQIMRAYNYGDFFIRRYQMVSNFYAQRAPLLILVAGPPACGKSTLVTQFADRVNVANVLQTSIVSSVLKSFSAEFNSRPFWAYGESEQNQILQAENRLVRKGVHTDILKCLQEGKALIIEGYELDPMLYLHQREEAPRKFRITMRDSDDPEEKKIKKVLDEMDQSNAVIVPFLLTISEKEHAYIIENWLMSDIPKELRSEVAQLGKFQKQLKHLLKSFQQVQSFLLEYNDIFTVIPINIQHIDETLNTMHNVILARIEASFINKNMDSSQNKSLSAPADALIEDKAEALAELNQEVLSKKISKYDVLKVRVWLDDHFFIFSRFLVSRILTLNKVPPKDSIRIAMDLKKLLVEEEKFEVKQSEMENYLFQIMRAYNYGDFFIRRYQMVSNFYAQRAPLLILVAGPPACGKSTLVTQFADRVNVANVLQTSIVSSVLKSFSAEFNSRPFWAYGESEQNQILQAENRLVRKGVHTDILKCLQEGKALIIEGYELDPMLYLHQREEAPRKFRITMRDSDDPEEKKIKKVLDEMDQSNAVIVPFLLTISEKEHAYIIENWLMSDIPKELRSEVAQLGKFQKQLKHLLKSFQQVQSFLLEYNDIFTVIPINIQHIDETLNTMHNVILARIEASFINKN